Protein AF-A0A915LPD0-F1 (afdb_monomer_lite)

Sequence (413 aa):
MRKHSVSAQLTRTARRFSTVIAPQLTKLEPVPTLQKHQKVTIRIADIQKLNEAIKQYVLHGGRLFDPVEFEIRAEDTDSNGNGRDQILLTAQFYTEEIVLFEGNKRLLSISLSDPVGESDLLNRFKTNGSSFDSNSPVLAKVRHPISGIKMFEVVQSQKRPQRWQITGAMDELNKCEVEAHSNVWRQMLSACGFVFAAEWWSIQNEGLRVAEIFPQKAVCEENSLRLQWSEQASNELRLLALCFGLVQTVREAFPSLLHIMKEARQRKMQIHRPSIVPAHHFGAPCQLCECFVEYTDRDMNIYTQPYNVAINSYEATEDRCLAACQNDQNCKAVVYGYIGGRDVFTCELYSESNVKSPLYTPFTNIYIKKRAECRKSALGYEALDMTDVDERVAARKQRYLRLYTKFNFFGFG

Organism: Meloidogyne javanica (NCBI:txid6303)

Structure (mmCIF, N/CA/C/O backbone):
data_AF-A0A915LPD0-F1
#
_entry.id   AF-A0A915LPD0-F1
#
loop_
_atom_site.group_PDB
_atom_site.id
_atom_site.type_symbol
_atom_site.label_atom_id
_atom_site.label_alt_id
_atom_site.label_comp_id
_atom_site.label_asym_id
_atom_site.label_entity_id
_atom_site.label_seq_id
_atom_site.pdbx_PDB_ins_code
_atom_site.Cartn_x
_atom_site.Cartn_y
_atom_site.Cartn_z
_atom_site.occupancy
_atom_site.B_iso_or_equiv
_atom_site.auth_seq_id
_atom_site.auth_comp_id
_atom_site.auth_asym_id
_atom_site.auth_atom_id
_atom_site.pdbx_PDB_model_num
ATOM 1 N N . MET A 1 1 ? -61.668 10.037 -9.310 1.00 40.28 1 MET A N 1
ATOM 2 C CA . MET A 1 1 ? -60.485 9.224 -8.937 1.00 40.28 1 MET A CA 1
ATOM 3 C C . MET A 1 1 ? -59.251 10.120 -8.872 1.00 40.28 1 MET A C 1
ATOM 5 O O . MET A 1 1 ? -58.886 10.699 -9.888 1.00 40.28 1 MET A O 1
ATOM 9 N N . ARG A 1 2 ? -58.646 10.308 -7.687 1.00 45.75 2 ARG A N 1
ATOM 10 C CA . ARG A 1 2 ? -57.416 11.109 -7.521 1.00 45.75 2 ARG A CA 1
ATOM 11 C C . ARG A 1 2 ? -56.223 10.324 -8.076 1.00 45.75 2 ARG A C 1
ATOM 13 O O . ARG A 1 2 ? -55.902 9.258 -7.563 1.00 45.75 2 ARG A O 1
ATOM 20 N N . LYS A 1 3 ? -55.573 10.856 -9.116 1.00 45.91 3 LYS A N 1
ATOM 21 C CA . LYS A 1 3 ? -54.307 10.335 -9.649 1.00 45.91 3 LYS A CA 1
ATOM 22 C C . LYS A 1 3 ? -53.211 10.581 -8.610 1.00 45.91 3 LYS A C 1
ATOM 24 O O . LYS A 1 3 ? -52.710 11.695 -8.487 1.00 45.91 3 LYS A O 1
ATOM 29 N N . HIS A 1 4 ? -52.876 9.565 -7.819 1.00 50.19 4 HIS A N 1
ATOM 30 C CA . HIS A 1 4 ? -51.680 9.612 -6.986 1.00 50.19 4 HIS A CA 1
ATOM 31 C C . HIS A 1 4 ? -50.459 9.618 -7.907 1.00 50.19 4 HIS A C 1
ATOM 33 O O . HIS A 1 4 ? -50.301 8.732 -8.742 1.00 50.19 4 HIS A O 1
ATOM 39 N N . SER A 1 5 ? -49.628 10.655 -7.792 1.00 56.00 5 SER A N 1
ATOM 40 C CA . SER A 1 5 ? -48.412 10.757 -8.589 1.00 56.00 5 SER A CA 1
ATOM 41 C C . SER A 1 5 ? -47.463 9.611 -8.236 1.00 56.00 5 SER A C 1
ATOM 43 O O . SER A 1 5 ? -46.990 9.513 -7.100 1.00 56.00 5 SER A O 1
ATOM 45 N N . VAL A 1 6 ? -47.159 8.770 -9.223 1.00 54.91 6 VAL A N 1
ATOM 46 C CA . VAL A 1 6 ? -46.178 7.680 -9.131 1.00 54.91 6 VAL A CA 1
ATOM 47 C C . VAL A 1 6 ? -44.807 8.216 -8.691 1.00 54.91 6 VAL A C 1
ATOM 49 O O . VAL A 1 6 ? -44.115 7.565 -7.911 1.00 54.91 6 VAL A O 1
ATOM 52 N N . SER A 1 7 ? -44.452 9.454 -9.066 1.00 51.84 7 SER A N 1
ATOM 53 C CA . SER A 1 7 ? -43.211 10.106 -8.622 1.00 51.84 7 SER A CA 1
ATOM 54 C C . SER A 1 7 ? -43.223 10.458 -7.132 1.00 51.84 7 SER A C 1
ATOM 56 O O . SER A 1 7 ? -42.198 10.342 -6.459 1.00 51.84 7 SER A O 1
ATOM 58 N N . ALA A 1 8 ? -44.381 10.822 -6.577 1.00 52.62 8 ALA A N 1
ATOM 59 C CA . ALA A 1 8 ? -44.518 11.103 -5.151 1.00 52.62 8 ALA A CA 1
ATOM 60 C C . ALA A 1 8 ? -44.451 9.819 -4.315 1.00 52.62 8 ALA A C 1
ATOM 62 O O . ALA A 1 8 ? -43.863 9.832 -3.234 1.00 52.62 8 ALA A O 1
ATOM 63 N N . GLN A 1 9 ? -44.994 8.705 -4.823 1.00 54.41 9 GLN A N 1
ATOM 64 C CA . GLN A 1 9 ? -44.817 7.389 -4.208 1.00 54.41 9 GLN A CA 1
ATOM 65 C C . GLN A 1 9 ? -43.354 6.947 -4.267 1.00 54.41 9 GLN A C 1
ATOM 67 O O . GLN A 1 9 ? -42.795 6.697 -3.208 1.00 54.41 9 GLN A O 1
ATOM 72 N N . LEU A 1 10 ? -42.701 6.975 -5.435 1.00 49.25 10 LEU A N 1
ATOM 73 C CA . LEU A 1 10 ? -41.271 6.658 -5.584 1.00 49.25 10 LEU A CA 1
ATOM 74 C C . LEU A 1 10 ? -40.379 7.496 -4.664 1.00 49.25 10 LEU A C 1
ATOM 76 O O . LEU A 1 10 ? -39.507 6.949 -4.001 1.00 49.25 10 LEU A O 1
ATOM 80 N N . THR A 1 11 ? -40.643 8.797 -4.538 1.00 55.66 11 THR A N 1
ATOM 81 C CA . THR A 1 11 ? -39.887 9.681 -3.635 1.00 55.66 11 THR A CA 1
ATOM 82 C C . THR A 1 11 ? -40.114 9.322 -2.164 1.00 55.66 11 THR A C 1
ATOM 84 O O . THR A 1 11 ? -39.185 9.378 -1.360 1.00 55.66 11 THR A O 1
ATOM 87 N N . ARG A 1 12 ? -41.334 8.921 -1.781 1.00 55.25 12 ARG A N 1
ATOM 88 C CA . ARG A 1 12 ? -41.639 8.467 -0.413 1.00 55.25 12 ARG A CA 1
ATOM 89 C C . ARG A 1 12 ? -40.990 7.123 -0.102 1.00 55.25 12 ARG A C 1
ATOM 91 O O . ARG A 1 12 ? -40.479 6.957 1.002 1.00 55.25 12 ARG A O 1
ATOM 98 N N . THR A 1 13 ? -41.005 6.186 -1.047 1.00 55.19 13 THR A N 1
ATOM 99 C CA . THR A 1 13 ? -40.373 4.872 -0.895 1.00 55.19 13 THR A CA 1
ATOM 100 C C . THR A 1 13 ? -38.857 5.006 -0.878 1.00 55.19 13 THR A C 1
ATOM 102 O O . THR A 1 13 ? -38.230 4.420 -0.009 1.00 55.19 13 THR A O 1
ATOM 105 N N . ALA A 1 14 ? -38.276 5.850 -1.736 1.00 50.28 14 ALA A N 1
ATOM 106 C CA . ALA A 1 14 ? -36.850 6.169 -1.736 1.00 50.28 14 ALA A CA 1
ATOM 107 C C . ALA A 1 14 ? -36.423 6.843 -0.428 1.00 50.28 14 ALA A C 1
ATOM 109 O O . ALA A 1 14 ? -35.458 6.409 0.182 1.00 50.28 14 ALA A O 1
ATOM 110 N N . ARG A 1 15 ? -37.187 7.823 0.079 1.00 54.19 15 ARG A N 1
ATOM 111 C CA . ARG A 1 15 ? -36.922 8.421 1.399 1.00 54.19 15 ARG A CA 1
ATOM 112 C C . ARG A 1 15 ? -37.017 7.393 2.521 1.00 54.19 15 ARG A C 1
ATOM 114 O O . ARG A 1 15 ? -36.133 7.375 3.360 1.00 54.19 15 ARG A O 1
ATOM 121 N N . ARG A 1 16 ? -38.031 6.518 2.523 1.00 50.88 16 ARG A N 1
ATOM 122 C CA . ARG A 1 16 ? -38.157 5.436 3.519 1.00 50.88 16 ARG A CA 1
ATOM 123 C C . ARG A 1 16 ? -37.007 4.431 3.431 1.00 50.88 16 ARG A C 1
ATOM 125 O O . ARG A 1 16 ? -36.482 4.038 4.465 1.00 50.88 16 ARG A O 1
ATOM 132 N N . PHE A 1 17 ? -36.592 4.063 2.221 1.00 52.31 17 PHE A N 1
ATOM 133 C CA . PHE A 1 17 ? -35.436 3.205 1.972 1.00 52.31 17 PHE A CA 1
ATOM 134 C C . PHE A 1 17 ? -34.156 3.879 2.490 1.00 52.31 17 PHE A C 1
ATOM 136 O O . PHE A 1 17 ? -33.441 3.296 3.294 1.00 52.31 17 PHE A O 1
ATOM 143 N N . SER A 1 18 ? -33.918 5.150 2.160 1.00 51.41 18 SER A N 1
ATOM 144 C CA . SER A 1 18 ? -32.780 5.922 2.672 1.00 51.41 18 SER A CA 1
ATOM 145 C C . SER A 1 18 ? -32.805 6.095 4.194 1.00 51.41 18 SER A C 1
ATOM 147 O O . SER A 1 18 ? -31.770 5.955 4.823 1.00 51.41 18 SER A O 1
ATOM 149 N N . THR A 1 19 ? -33.952 6.351 4.828 1.00 51.84 19 THR A N 1
ATOM 150 C CA . THR A 1 19 ? -34.006 6.567 6.286 1.00 51.84 19 THR A CA 1
ATOM 151 C C . THR A 1 19 ? -33.912 5.280 7.103 1.00 51.84 19 THR A C 1
ATOM 153 O O . THR A 1 19 ? -33.467 5.329 8.243 1.00 51.84 19 THR A O 1
ATOM 156 N N . VAL A 1 20 ? -34.354 4.139 6.560 1.00 53.62 20 VAL A N 1
ATOM 157 C CA . VAL A 1 20 ? -34.395 2.859 7.294 1.00 53.62 20 VAL A CA 1
ATOM 158 C C . VAL A 1 20 ? -33.191 1.977 6.966 1.00 53.62 20 VAL A C 1
ATOM 160 O O . VAL A 1 20 ? -32.644 1.336 7.858 1.00 53.62 20 VAL A O 1
ATOM 163 N N . ILE A 1 21 ? -32.761 1.951 5.703 1.00 51.91 21 ILE A N 1
ATOM 164 C CA . ILE A 1 21 ? -31.726 1.029 5.217 1.00 51.91 21 ILE A CA 1
ATOM 165 C C . ILE A 1 21 ? -30.354 1.699 5.169 1.00 51.91 21 ILE A C 1
ATOM 167 O O . ILE A 1 21 ? -29.369 1.036 5.483 1.00 51.91 21 ILE A O 1
ATOM 171 N N . ALA A 1 22 ? -30.251 3.002 4.868 1.00 51.16 22 ALA A N 1
ATOM 172 C CA . ALA A 1 22 ? -28.937 3.654 4.854 1.00 51.16 22 ALA A CA 1
ATOM 173 C C . ALA A 1 22 ? -28.207 3.546 6.208 1.00 51.16 22 ALA A C 1
ATOM 175 O O . ALA A 1 22 ? -27.059 3.129 6.178 1.00 51.16 22 ALA A O 1
ATOM 176 N N . PRO A 1 23 ? -28.839 3.755 7.385 1.00 53.94 23 PRO A N 1
ATOM 177 C CA . PRO A 1 23 ? -28.157 3.588 8.675 1.00 53.94 23 PRO A CA 1
ATOM 178 C C . PRO A 1 23 ? -27.653 2.162 8.952 1.00 53.94 23 PRO A C 1
ATOM 180 O O . PRO A 1 23 ? -26.717 1.987 9.729 1.00 53.94 23 PRO A O 1
ATOM 183 N N . GLN A 1 24 ? -28.287 1.149 8.349 1.00 54.97 24 GLN A N 1
ATOM 184 C CA . GLN A 1 24 ? -27.903 -0.264 8.467 1.00 54.97 24 GLN A CA 1
ATOM 185 C C . GLN A 1 24 ? -26.778 -0.630 7.488 1.00 54.97 24 GLN A C 1
ATOM 187 O O . GLN A 1 24 ? -25.969 -1.496 7.786 1.00 54.97 24 GLN A O 1
ATOM 192 N N . LEU A 1 25 ? -26.692 0.056 6.343 1.00 53.50 25 LEU A N 1
ATOM 193 C CA . LEU A 1 25 ? -25.629 -0.115 5.342 1.00 53.50 25 LEU A CA 1
ATOM 194 C C . LEU A 1 25 ? -24.380 0.738 5.615 1.00 53.50 25 LEU A C 1
ATOM 196 O O . LEU A 1 25 ? -23.394 0.622 4.889 1.00 53.50 25 LEU A O 1
ATOM 200 N N . THR A 1 26 ? -24.428 1.622 6.613 1.00 57.12 26 THR A N 1
ATOM 201 C CA . THR A 1 26 ? -23.344 2.565 6.939 1.00 57.12 26 THR A CA 1
ATOM 202 C C . THR A 1 26 ? -22.630 2.247 8.244 1.00 57.12 26 THR A C 1
ATOM 204 O O . THR A 1 26 ? -21.665 2.927 8.580 1.00 57.12 26 THR A O 1
ATOM 207 N N . LYS A 1 27 ? -23.105 1.251 8.998 1.00 65.25 27 LYS A N 1
ATOM 208 C CA . LYS A 1 27 ? -22.433 0.764 10.202 1.00 65.25 27 LYS A CA 1
ATOM 209 C C . LYS A 1 27 ? -21.608 -0.461 9.854 1.00 65.25 27 LYS A C 1
ATOM 211 O O . LYS A 1 27 ? -22.084 -1.358 9.165 1.00 65.25 27 LYS A O 1
ATOM 216 N N . LEU A 1 28 ? -20.381 -0.498 10.361 1.00 68.56 28 LEU A N 1
ATOM 217 C CA . LEU A 1 28 ? -19.582 -1.712 10.317 1.00 68.56 28 LEU A CA 1
ATOM 218 C C . LEU A 1 28 ? -20.236 -2.763 11.205 1.00 68.56 28 LEU A C 1
ATOM 220 O O . LEU A 1 28 ? -20.582 -2.487 12.358 1.00 68.56 28 LEU A O 1
ATOM 224 N N . GLU A 1 29 ? -20.391 -3.972 10.673 1.00 72.00 29 GLU A N 1
ATOM 225 C CA . GLU A 1 29 ? -20.774 -5.096 11.511 1.00 72.00 29 GLU A CA 1
ATOM 226 C C . GLU A 1 29 ? -19.692 -5.317 12.578 1.00 72.00 29 GLU A C 1
ATOM 228 O O . GLU A 1 29 ? -18.494 -5.241 12.280 1.00 72.00 29 GLU A O 1
ATOM 233 N N . PRO A 1 30 ? -20.083 -5.568 13.838 1.00 74.62 30 PRO A N 1
ATOM 234 C CA . PRO A 1 30 ? -19.117 -5.874 14.875 1.00 74.62 30 PRO A CA 1
ATOM 235 C C . PRO A 1 30 ? -18.369 -7.156 14.503 1.00 74.62 30 PRO A C 1
ATOM 237 O O . PRO A 1 30 ? -18.994 -8.141 14.119 1.00 74.62 30 PRO A O 1
ATOM 240 N N . VAL A 1 31 ? -17.045 -7.146 14.664 1.00 85.19 31 VAL A N 1
ATOM 241 C CA . VAL A 1 31 ? -16.177 -8.320 14.498 1.00 85.19 31 VAL A CA 1
ATOM 242 C C . VAL A 1 31 ? -15.823 -8.822 15.901 1.00 85.19 31 VAL A C 1
ATOM 244 O O . VAL A 1 31 ? -14.895 -8.289 16.518 1.00 85.19 31 VAL A O 1
ATOM 247 N N . PRO A 1 32 ? -16.571 -9.788 16.473 1.00 81.88 32 PRO A N 1
ATOM 248 C CA . PRO A 1 32 ? -16.430 -10.166 17.881 1.00 81.88 32 PRO A CA 1
ATOM 249 C C . PRO A 1 32 ? -15.054 -10.758 18.186 1.00 81.88 32 PRO A C 1
ATOM 251 O O . PRO A 1 32 ? -14.562 -10.660 19.306 1.00 81.88 32 PRO A O 1
ATOM 254 N N . THR A 1 33 ? -14.403 -11.340 17.182 1.00 85.00 33 THR A N 1
ATOM 255 C CA . THR A 1 33 ? -13.053 -11.894 17.289 1.00 85.00 33 THR A CA 1
ATOM 256 C C . THR A 1 33 ? -12.036 -10.823 17.704 1.00 85.00 33 THR A C 1
ATOM 258 O O . THR A 1 33 ? -11.213 -11.077 18.578 1.00 85.00 33 THR A O 1
ATOM 261 N N . LEU A 1 34 ? -12.169 -9.582 17.217 1.00 86.12 34 LEU A N 1
ATOM 262 C CA . LEU A 1 34 ? -11.317 -8.458 17.635 1.00 86.12 34 LEU A CA 1
ATOM 263 C C . LEU A 1 34 ? -11.604 -7.970 19.066 1.00 86.12 34 LEU A C 1
ATOM 265 O O . LEU A 1 34 ? -10.802 -7.230 19.624 1.00 86.12 34 LEU A O 1
ATOM 269 N N . GLN A 1 35 ? -12.730 -8.353 19.681 1.00 85.12 35 GLN A N 1
ATOM 270 C CA . GLN A 1 35 ? -13.004 -8.031 21.090 1.00 85.12 35 GLN A CA 1
ATOM 271 C C . GLN A 1 35 ? -12.224 -8.907 22.058 1.00 85.12 35 GLN A C 1
ATOM 273 O O . GLN A 1 35 ? -11.930 -8.476 23.168 1.00 85.12 35 GLN A O 1
ATOM 278 N N . LY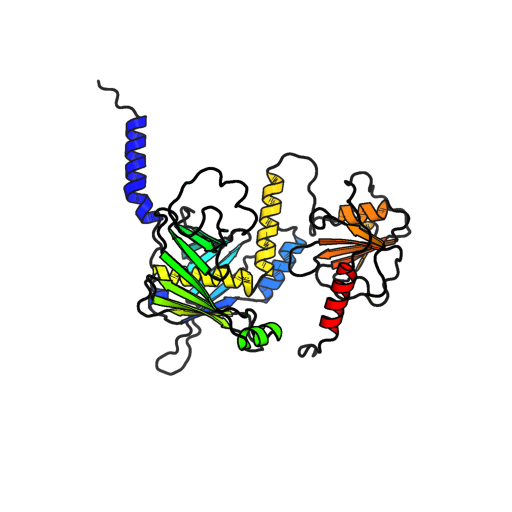S A 1 36 ? -11.950 -10.148 21.651 1.00 86.06 36 LYS A N 1
ATOM 279 C CA . LYS A 1 36 ? -11.304 -11.153 22.496 1.00 86.06 36 LYS A CA 1
ATOM 280 C C . LYS A 1 36 ? -9.797 -10.952 22.586 1.00 86.06 36 LYS A C 1
ATOM 282 O O . LYS A 1 36 ? -9.195 -11.433 23.537 1.00 86.06 36 LYS A O 1
ATOM 287 N N . HIS A 1 37 ? -9.229 -10.246 21.612 1.00 88.19 37 HIS A N 1
ATOM 288 C CA . HIS A 1 37 ? -7.797 -10.046 21.480 1.00 88.19 37 HIS A CA 1
ATOM 289 C C . HIS A 1 37 ? -7.445 -8.572 21.630 1.00 88.19 37 HIS A C 1
ATOM 291 O O . HIS A 1 37 ? -8.075 -7.725 21.000 1.00 88.19 37 HIS A O 1
ATOM 297 N N . GLN A 1 38 ? -6.463 -8.249 22.474 1.00 89.19 38 GLN A N 1
ATOM 298 C CA . GLN A 1 38 ? -6.003 -6.863 22.666 1.00 89.19 38 GLN A CA 1
ATOM 299 C C . GLN A 1 38 ? -4.831 -6.508 21.751 1.00 89.19 38 GLN A C 1
ATOM 301 O O . GLN A 1 38 ? -4.583 -5.327 21.488 1.00 89.19 38 GLN A O 1
ATOM 306 N N . LYS A 1 39 ? -4.107 -7.532 21.291 1.00 92.31 39 LYS A N 1
ATOM 307 C CA . LYS A 1 39 ? -2.931 -7.409 20.438 1.00 92.31 39 LYS A CA 1
ATOM 308 C C . LYS A 1 39 ? -3.071 -8.314 19.229 1.00 92.31 39 LYS A C 1
ATOM 310 O O . LYS A 1 39 ? -3.347 -9.509 19.361 1.00 92.31 39 LYS A O 1
ATOM 315 N N . VAL A 1 40 ? -2.863 -7.735 18.054 1.00 93.31 40 VAL A N 1
ATOM 316 C CA . VAL A 1 40 ? -2.828 -8.477 16.796 1.00 93.31 40 VAL A CA 1
ATOM 317 C C . VAL A 1 40 ? -1.647 -8.042 15.952 1.00 93.31 40 VAL A C 1
ATOM 319 O O . VAL A 1 40 ? -1.212 -6.894 16.021 1.00 93.31 40 VAL A O 1
ATOM 322 N N . THR A 1 41 ? -1.191 -8.935 15.088 1.00 93.50 41 THR A N 1
ATOM 323 C CA . THR A 1 41 ? -0.115 -8.656 14.140 1.00 93.50 41 THR A CA 1
ATOM 324 C C . THR A 1 41 ? -0.605 -8.882 12.721 1.00 93.50 41 THR A C 1
ATOM 326 O O . THR A 1 41 ? -1.201 -9.915 12.423 1.00 93.50 41 THR A O 1
ATOM 329 N N . ILE A 1 42 ? -0.351 -7.912 11.844 1.00 94.62 42 ILE A N 1
ATOM 330 C CA . ILE A 1 42 ? -0.541 -8.026 10.398 1.00 94.62 42 ILE A CA 1
ATOM 331 C C . ILE A 1 42 ? 0.786 -8.469 9.796 1.00 94.62 42 ILE A C 1
ATOM 333 O O . ILE A 1 42 ? 1.792 -7.767 9.933 1.00 94.62 42 ILE A O 1
ATOM 337 N N . ARG A 1 43 ? 0.780 -9.598 9.094 1.00 91.31 43 ARG A N 1
ATOM 338 C CA . ARG A 1 43 ? 1.933 -10.099 8.340 1.00 91.31 43 ARG A CA 1
ATOM 339 C C . ARG A 1 43 ? 1.501 -10.600 6.973 1.00 91.31 43 ARG A C 1
ATOM 341 O O . ARG A 1 43 ? 0.325 -10.885 6.763 1.00 91.31 43 ARG A O 1
ATOM 348 N N . ILE A 1 44 ? 2.437 -10.682 6.040 1.00 90.31 44 ILE A N 1
ATOM 349 C CA . ILE A 1 44 ? 2.158 -11.331 4.762 1.00 90.31 44 ILE A CA 1
ATOM 350 C C . ILE A 1 44 ? 2.032 -12.844 4.979 1.00 90.31 44 ILE A C 1
ATOM 352 O O . ILE A 1 44 ? 2.714 -13.401 5.834 1.00 90.31 44 ILE A O 1
ATOM 356 N N . ALA A 1 45 ? 1.106 -13.491 4.273 1.00 89.69 45 ALA A N 1
ATOM 357 C CA . ALA A 1 45 ? 0.888 -14.930 4.410 1.00 89.69 45 ALA A CA 1
ATOM 358 C C . ALA A 1 45 ? 2.026 -15.732 3.764 1.00 89.69 45 ALA A C 1
ATOM 360 O O . ALA A 1 45 ? 2.462 -16.753 4.290 1.00 89.69 45 ALA A O 1
ATOM 361 N N . ASP A 1 46 ? 2.480 -15.267 2.597 1.00 86.31 46 ASP A N 1
ATOM 362 C CA . ASP A 1 46 ? 3.496 -15.930 1.789 1.00 86.31 46 ASP A CA 1
ATOM 363 C C . ASP A 1 46 ? 4.258 -14.899 0.941 1.00 86.31 46 ASP A C 1
ATOM 365 O O . ASP A 1 46 ? 3.733 -14.327 -0.023 1.00 86.31 46 ASP A O 1
ATOM 369 N N . ILE A 1 47 ? 5.522 -14.663 1.291 1.00 84.44 47 ILE A N 1
ATOM 370 C CA . ILE A 1 47 ? 6.395 -13.740 0.562 1.00 84.44 47 ILE A CA 1
ATOM 371 C C . ILE A 1 47 ? 6.735 -14.229 -0.853 1.00 84.44 47 ILE A C 1
ATOM 373 O O . ILE A 1 47 ? 7.003 -13.416 -1.743 1.00 84.44 47 ILE A O 1
ATOM 377 N N . GLN A 1 48 ? 6.713 -15.541 -1.108 1.00 83.19 48 GLN A N 1
ATOM 378 C CA . GLN A 1 48 ? 6.955 -16.079 -2.446 1.00 83.19 48 GLN A CA 1
ATOM 379 C C . GLN A 1 48 ? 5.801 -15.720 -3.377 1.00 83.19 48 GLN A C 1
ATOM 381 O O . GLN A 1 48 ? 6.052 -15.282 -4.500 1.00 83.19 48 GLN A O 1
ATOM 386 N N . LYS A 1 49 ? 4.557 -15.790 -2.888 1.00 81.62 49 LYS A N 1
ATOM 387 C CA . LYS A 1 49 ? 3.380 -15.329 -3.640 1.00 81.62 49 LYS A CA 1
ATOM 388 C C . LYS A 1 49 ? 3.424 -13.840 -3.951 1.00 81.62 49 LYS A C 1
ATOM 390 O O . LYS A 1 49 ? 3.023 -13.458 -5.042 1.00 81.62 49 LYS A O 1
ATOM 395 N N . LEU A 1 50 ? 3.954 -12.999 -3.060 1.00 82.75 50 LEU A N 1
ATOM 396 C CA . LEU A 1 50 ? 4.183 -11.584 -3.380 1.00 82.75 50 LEU A CA 1
ATOM 397 C C . LEU A 1 50 ? 5.160 -11.420 -4.546 1.00 82.75 50 LEU A C 1
ATOM 399 O O . LEU A 1 50 ? 4.891 -10.670 -5.481 1.00 82.75 50 LEU A O 1
ATOM 403 N N . ASN A 1 51 ? 6.299 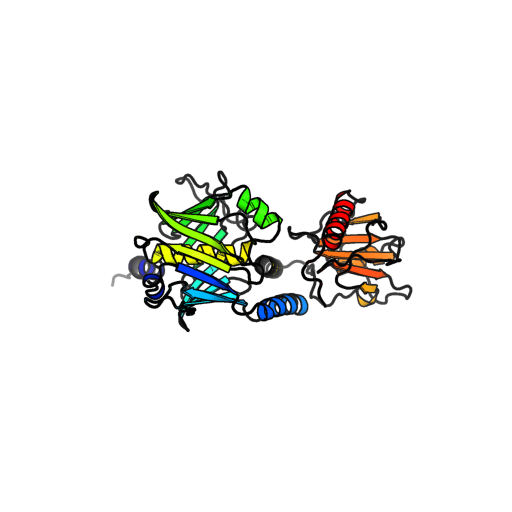-12.110 -4.488 1.00 80.56 51 ASN A N 1
ATOM 404 C CA . ASN A 1 51 ? 7.304 -12.027 -5.544 1.00 80.56 51 ASN A CA 1
ATOM 405 C C . ASN A 1 51 ? 6.757 -12.540 -6.881 1.00 80.56 51 ASN A C 1
ATOM 407 O O . ASN A 1 51 ? 7.033 -11.947 -7.922 1.00 80.56 51 ASN A O 1
ATOM 411 N N . GLU A 1 52 ? 5.961 -13.608 -6.853 1.00 79.38 52 GLU A N 1
ATOM 412 C CA . GLU A 1 52 ? 5.292 -14.141 -8.036 1.00 79.38 52 GLU A CA 1
ATOM 413 C C . GLU A 1 52 ? 4.223 -13.180 -8.565 1.00 79.38 52 GLU A C 1
ATOM 415 O O . GLU A 1 52 ? 4.207 -12.893 -9.756 1.00 79.38 52 GLU A O 1
ATOM 420 N N . ALA A 1 53 ? 3.407 -12.589 -7.692 1.00 72.94 53 ALA A N 1
ATOM 421 C CA . ALA A 1 53 ? 2.420 -11.581 -8.060 1.00 72.94 53 ALA A CA 1
ATOM 422 C C . ALA A 1 53 ? 3.058 -10.369 -8.755 1.00 72.94 53 ALA A C 1
ATOM 424 O O . ALA A 1 53 ? 2.564 -9.907 -9.782 1.00 72.94 53 ALA A O 1
ATOM 425 N N . ILE A 1 54 ? 4.192 -9.885 -8.236 1.00 74.56 54 ILE A N 1
ATOM 426 C CA . ILE A 1 54 ? 4.959 -8.798 -8.857 1.00 74.56 54 ILE A CA 1
ATOM 427 C C . ILE A 1 54 ? 5.466 -9.228 -10.238 1.00 74.56 54 ILE A C 1
ATOM 429 O O . ILE A 1 54 ? 5.275 -8.498 -11.210 1.00 74.56 54 ILE A O 1
ATOM 433 N N . LYS A 1 55 ? 6.071 -10.419 -10.352 1.00 72.06 55 LYS A N 1
ATOM 434 C CA . LYS A 1 55 ? 6.556 -10.947 -11.637 1.00 72.06 55 LYS A CA 1
ATOM 435 C C . LYS A 1 55 ? 5.427 -11.087 -12.652 1.00 72.06 55 LYS A C 1
ATOM 437 O O . LYS A 1 55 ? 5.566 -10.610 -13.770 1.00 72.06 55 LYS A O 1
ATOM 442 N N . GLN A 1 56 ? 4.310 -11.697 -12.273 1.00 68.25 56 GLN A N 1
ATOM 443 C CA . GLN A 1 56 ? 3.155 -11.898 -13.145 1.00 68.25 56 GLN A CA 1
ATOM 444 C C . GLN A 1 56 ? 2.529 -10.579 -13.577 1.00 68.25 56 GLN A C 1
ATOM 446 O O . GLN A 1 56 ? 2.208 -10.413 -14.751 1.00 68.25 56 GLN A O 1
ATOM 451 N N . TYR A 1 57 ? 2.406 -9.614 -12.664 1.00 66.62 57 TYR A N 1
ATOM 452 C CA . TYR A 1 57 ? 1.907 -8.289 -13.005 1.00 66.62 57 TYR A CA 1
ATOM 453 C C . TYR A 1 57 ? 2.789 -7.614 -14.070 1.00 66.62 57 TYR A C 1
ATOM 455 O O . TYR A 1 57 ? 2.260 -7.073 -15.045 1.00 66.62 57 TYR A O 1
ATOM 463 N N . VAL A 1 58 ? 4.117 -7.720 -13.935 1.00 65.50 58 VAL A N 1
ATOM 464 C CA . VAL A 1 58 ? 5.090 -7.220 -14.922 1.00 65.50 58 VAL A CA 1
ATOM 465 C C . VAL A 1 58 ? 4.999 -7.991 -16.248 1.00 65.50 58 VAL A C 1
ATOM 467 O O . VAL A 1 58 ? 4.911 -7.379 -17.311 1.00 65.50 58 VAL A O 1
ATOM 470 N N . LEU A 1 59 ? 4.969 -9.327 -16.205 1.00 60.19 59 LEU A N 1
ATOM 471 C CA . LEU A 1 59 ? 4.977 -10.198 -17.390 1.00 60.19 59 LEU A CA 1
ATOM 472 C C . LEU A 1 59 ? 3.667 -10.153 -18.191 1.00 60.19 59 LEU A C 1
ATOM 474 O O . LEU A 1 59 ? 3.689 -10.272 -19.414 1.00 60.19 59 LEU A O 1
ATOM 478 N N . HIS A 1 60 ? 2.522 -9.979 -17.529 1.00 59.69 60 HIS A N 1
ATOM 479 C CA . HIS A 1 60 ? 1.196 -10.005 -18.157 1.00 59.69 60 HIS A CA 1
ATOM 480 C C . HIS A 1 60 ? 0.606 -8.613 -18.411 1.00 59.69 60 HIS A C 1
ATOM 482 O O . HIS A 1 60 ? -0.605 -8.478 -18.623 1.00 59.69 60 HIS A O 1
ATOM 488 N N . GLY A 1 61 ? 1.432 -7.563 -18.381 1.00 58.28 61 GLY A N 1
ATOM 489 C CA . GLY A 1 61 ? 0.996 -6.205 -18.703 1.00 58.28 61 GLY A CA 1
ATOM 490 C C . GLY A 1 61 ? -0.131 -5.716 -17.787 1.00 58.28 61 GLY A C 1
ATOM 491 O O . GLY A 1 61 ? -1.095 -5.094 -18.245 1.00 58.28 61 GLY A O 1
ATOM 492 N N . GLY A 1 62 ? -0.037 -6.029 -16.497 1.00 59.22 62 GLY A N 1
ATOM 493 C CA . GLY A 1 62 ? -0.896 -5.482 -15.454 1.00 59.22 62 GLY A CA 1
ATOM 494 C C . GLY A 1 62 ? -2.354 -5.950 -15.442 1.00 59.22 62 GLY A C 1
ATOM 495 O O . GLY A 1 62 ? -3.207 -5.246 -14.901 1.00 59.22 62 GLY A O 1
ATOM 496 N N . ARG A 1 63 ? -2.678 -7.102 -16.052 1.00 57.22 63 ARG A N 1
ATOM 497 C CA . ARG A 1 63 ? -4.072 -7.583 -16.130 1.00 57.22 63 ARG A CA 1
ATOM 498 C C . ARG A 1 63 ? -4.462 -8.604 -15.065 1.00 57.22 63 ARG A C 1
ATOM 500 O O . ARG A 1 63 ? -5.599 -8.540 -14.608 1.00 57.22 63 ARG A O 1
ATOM 507 N N . LEU A 1 64 ? -3.573 -9.514 -14.668 1.00 59.69 64 LEU A N 1
ATOM 508 C CA . LEU A 1 64 ? -3.908 -10.644 -13.794 1.00 59.69 64 LEU A CA 1
ATOM 509 C C . LEU A 1 64 ? -2.688 -11.053 -12.953 1.00 59.69 64 LEU A C 1
ATOM 511 O O . LEU A 1 64 ? -1.635 -11.346 -13.510 1.00 59.69 64 LEU A O 1
ATOM 515 N N . PHE A 1 65 ? -2.851 -11.066 -11.632 1.00 72.19 65 PHE A N 1
ATOM 516 C CA . PHE A 1 65 ? -1.995 -11.785 -10.687 1.00 72.19 65 PHE A CA 1
ATOM 517 C C . PHE A 1 65 ? -2.869 -12.301 -9.542 1.00 72.19 65 PHE A C 1
ATOM 519 O O . PHE A 1 65 ? -3.915 -11.710 -9.247 1.00 72.19 65 PHE A O 1
ATOM 526 N N . ASP A 1 66 ? -2.451 -13.396 -8.914 1.00 78.88 66 ASP A N 1
ATOM 527 C CA . ASP A 1 66 ? -3.148 -13.943 -7.751 1.00 78.88 66 ASP A CA 1
ATOM 528 C C . ASP A 1 66 ? -3.079 -12.966 -6.568 1.00 78.88 66 ASP A C 1
ATOM 530 O O . ASP A 1 66 ? -2.007 -12.428 -6.284 1.00 78.88 66 ASP A O 1
ATOM 534 N N . PRO A 1 67 ? -4.192 -12.716 -5.855 1.00 85.75 67 PRO A N 1
ATOM 535 C CA . PRO A 1 67 ? -4.223 -11.707 -4.807 1.00 85.75 67 PRO A CA 1
ATOM 536 C C . PRO A 1 67 ? -3.197 -12.004 -3.713 1.00 85.75 67 PRO A C 1
ATOM 538 O O . PRO A 1 67 ? -3.064 -13.136 -3.243 1.00 85.75 67 PRO A O 1
ATOM 541 N N . VAL A 1 68 ? -2.494 -10.959 -3.276 1.00 90.25 68 VAL A N 1
ATOM 542 C CA . VAL A 1 68 ? -1.521 -11.081 -2.187 1.00 90.25 68 VAL A CA 1
ATOM 543 C C . VAL A 1 68 ? -2.268 -11.118 -0.862 1.00 90.25 68 VAL A C 1
ATOM 545 O O . VAL A 1 68 ? -3.057 -10.224 -0.559 1.00 90.25 68 VAL A O 1
ATOM 548 N N . GLU A 1 69 ? -2.031 -12.162 -0.076 1.00 94.38 69 GLU A N 1
ATOM 549 C CA . GLU A 1 69 ? -2.743 -12.402 1.174 1.00 94.38 69 GLU A CA 1
ATOM 550 C C . GLU A 1 69 ? -1.926 -11.945 2.387 1.00 94.38 69 GLU A C 1
ATOM 552 O O . GLU A 1 69 ? -0.722 -12.186 2.492 1.00 94.38 69 GLU A O 1
ATOM 557 N N . PHE A 1 70 ? -2.611 -11.294 3.319 1.00 95.25 70 PHE A N 1
ATOM 558 C CA . PHE A 1 70 ? -2.118 -10.906 4.629 1.00 95.25 70 PHE A CA 1
ATOM 559 C C . PHE A 1 70 ? -2.908 -11.639 5.706 1.00 95.25 70 PHE A C 1
ATOM 561 O O . PHE A 1 70 ? -4.134 -11.742 5.642 1.00 95.25 70 PHE A O 1
ATOM 568 N N . GLU A 1 71 ? -2.209 -12.089 6.735 1.00 95.12 71 GLU A N 1
ATOM 569 C CA . GLU A 1 71 ? -2.790 -12.725 7.906 1.00 95.12 71 GLU A CA 1
ATOM 570 C C . GLU A 1 71 ? -2.811 -11.735 9.067 1.00 95.12 71 GLU A C 1
ATOM 572 O O . GLU A 1 71 ? -1.813 -11.071 9.361 1.00 95.12 71 GLU A O 1
ATOM 577 N N . ILE A 1 72 ? -3.951 -11.663 9.750 1.00 95.44 72 ILE A N 1
ATOM 578 C CA . ILE A 1 72 ? -4.108 -10.938 11.004 1.00 95.44 72 ILE A CA 1
ATOM 579 C C . ILE A 1 72 ? -4.137 -11.989 12.108 1.00 95.44 72 ILE A C 1
ATOM 581 O O . ILE A 1 72 ? -5.099 -12.752 12.217 1.00 95.44 72 ILE A O 1
ATOM 585 N N . ARG A 1 73 ? -3.079 -12.045 12.913 1.00 92.62 73 ARG A N 1
ATOM 586 C CA . ARG A 1 73 ? -2.879 -13.072 13.943 1.00 92.62 73 ARG A CA 1
ATOM 587 C C . ARG A 1 73 ? -3.022 -12.506 15.342 1.00 92.62 73 ARG A C 1
ATOM 589 O O . ARG A 1 73 ? -2.668 -11.353 15.572 1.00 92.62 73 ARG A O 1
ATOM 596 N N . ALA A 1 74 ? -3.537 -13.314 16.261 1.00 90.81 74 ALA 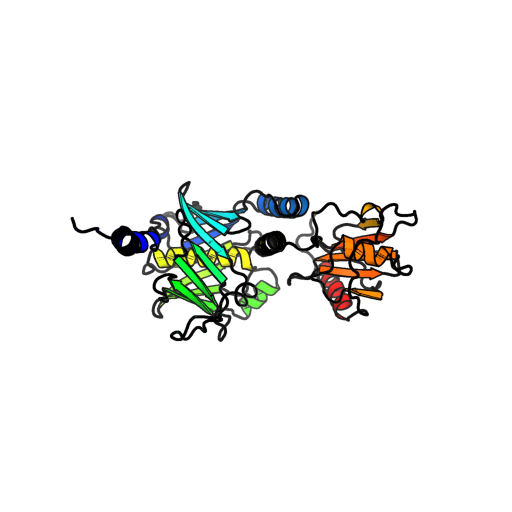A N 1
ATOM 597 C CA . ALA A 1 74 ? -3.515 -12.993 17.680 1.00 90.81 74 ALA A CA 1
ATOM 598 C C . ALA A 1 74 ? -2.073 -13.018 18.193 1.00 9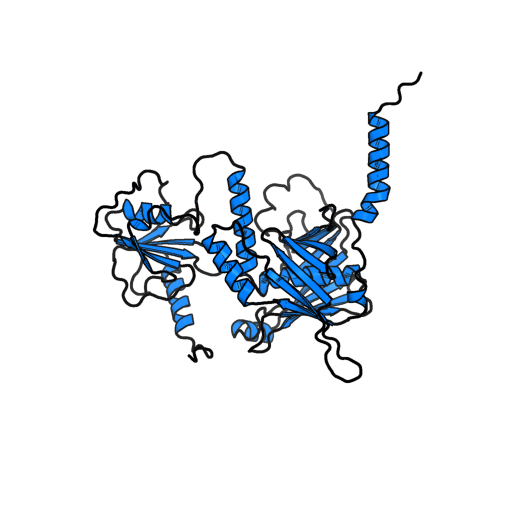0.81 74 ALA A C 1
ATOM 600 O O . ALA A 1 74 ? -1.298 -13.902 17.833 1.00 90.81 74 ALA A O 1
ATOM 601 N N . GLU A 1 75 ? -1.733 -12.072 19.062 1.00 82.38 75 GLU A N 1
ATOM 602 C CA . GLU A 1 75 ? -0.445 -12.061 19.764 1.00 82.38 75 GLU A CA 1
ATOM 603 C C . GLU A 1 75 ? -0.602 -12.354 21.264 1.00 82.38 75 GLU A C 1
ATOM 605 O O . GLU A 1 75 ? 0.332 -12.210 22.053 1.00 82.38 75 GLU A O 1
ATOM 610 N N . ASP A 1 76 ? -1.803 -12.755 21.679 1.00 70.19 76 ASP A N 1
ATOM 611 C CA . ASP A 1 76 ? -2.070 -13.064 23.073 1.00 70.19 76 ASP A CA 1
ATOM 612 C C . ASP A 1 76 ? -1.464 -14.420 23.455 1.00 70.19 76 ASP A C 1
ATOM 614 O O . ASP A 1 76 ? -1.600 -15.442 22.775 1.00 70.19 76 ASP A O 1
ATOM 618 N N . THR A 1 77 ? -0.781 -14.417 24.591 1.00 60.12 77 THR A N 1
ATOM 619 C CA . THR A 1 77 ? -0.286 -15.612 25.265 1.00 60.12 77 THR A CA 1
ATOM 620 C C . THR A 1 77 ? -1.419 -16.269 26.046 1.00 60.12 77 THR A C 1
ATOM 622 O O . THR A 1 77 ? -2.109 -15.589 26.808 1.00 60.12 77 THR A O 1
ATOM 625 N N . ASP A 1 78 ? -1.585 -17.588 25.919 1.00 57.81 78 ASP A N 1
ATOM 626 C CA . ASP A 1 78 ? -2.449 -18.347 26.827 1.00 57.81 78 ASP A CA 1
ATOM 627 C C . ASP A 1 78 ? -1.983 -18.191 28.286 1.00 57.81 78 ASP A C 1
ATOM 629 O O . ASP A 1 78 ? -0.819 -17.891 28.562 1.00 57.81 78 ASP A O 1
ATOM 633 N N . SER A 1 79 ? -2.860 -18.516 29.242 1.00 54.50 79 SER A N 1
ATOM 634 C CA . SER A 1 79 ? -2.562 -18.580 30.685 1.00 54.50 79 SER A CA 1
ATOM 635 C C . SER A 1 79 ? -1.386 -19.501 31.065 1.00 54.50 79 SER A C 1
ATOM 637 O O . SER A 1 79 ? -0.908 -19.438 32.192 1.00 54.50 79 SER A O 1
ATOM 639 N N . ASN A 1 80 ? -0.898 -20.320 30.126 1.00 56.53 80 ASN A N 1
ATOM 640 C CA . ASN A 1 80 ? 0.266 -21.201 30.276 1.00 56.53 80 ASN A CA 1
ATOM 641 C C . ASN A 1 80 ? 1.550 -20.649 29.619 1.00 56.53 80 ASN A C 1
ATOM 643 O O . ASN A 1 80 ? 2.538 -21.370 29.529 1.00 56.53 80 ASN A O 1
ATOM 647 N N . GLY A 1 81 ? 1.552 -19.407 29.121 1.00 52.62 81 GLY A N 1
ATOM 648 C CA . GLY A 1 81 ? 2.730 -18.769 28.516 1.00 52.62 81 GLY A CA 1
ATOM 649 C C . GLY A 1 81 ? 3.062 -19.210 27.084 1.00 52.62 81 GLY A C 1
ATOM 650 O O . GLY A 1 81 ? 4.015 -18.697 26.505 1.00 52.62 81 GLY A O 1
ATOM 651 N N . ASN A 1 82 ? 2.271 -20.104 26.481 1.00 54.22 82 ASN A N 1
ATOM 652 C CA . ASN A 1 82 ? 2.396 -20.450 25.064 1.00 54.22 82 ASN A CA 1
ATOM 653 C C . ASN A 1 82 ? 1.586 -19.459 24.216 1.00 54.22 82 ASN A C 1
ATOM 655 O O . ASN A 1 82 ? 0.380 -19.301 24.414 1.00 54.22 82 ASN A O 1
ATOM 659 N N . GLY A 1 83 ? 2.247 -18.787 23.272 1.00 56.56 83 GLY A N 1
ATOM 660 C CA . GLY A 1 83 ? 1.576 -17.938 22.288 1.00 56.56 83 GLY A CA 1
ATOM 661 C C . GLY A 1 83 ? 0.698 -18.782 21.369 1.00 56.56 83 GLY A C 1
ATOM 662 O O . GLY A 1 83 ? 1.195 -19.704 20.719 1.00 56.56 83 GLY A O 1
ATOM 663 N N . ARG A 1 84 ? -0.604 -18.483 21.300 1.00 58.59 84 ARG A N 1
ATOM 664 C CA . ARG A 1 84 ? -1.448 -19.019 20.228 1.00 58.59 84 ARG A CA 1
ATOM 665 C C . ARG A 1 84 ? -1.232 -18.151 19.001 1.00 58.59 84 ARG A C 1
ATOM 667 O O . ARG A 1 84 ? -1.885 -17.124 18.858 1.00 58.59 84 ARG A O 1
ATOM 674 N N . ASP A 1 85 ? -0.338 -18.575 18.111 1.00 68.94 85 ASP A N 1
ATOM 675 C CA . ASP A 1 85 ? -0.209 -17.980 16.776 1.00 68.94 85 ASP A CA 1
ATOM 676 C C . ASP A 1 85 ? -1.422 -18.389 15.912 1.00 68.94 85 ASP A C 1
ATOM 678 O O . ASP A 1 85 ? -1.343 -19.248 15.031 1.00 68.94 85 ASP A O 1
ATOM 682 N N . GLN A 1 86 ? -2.593 -17.845 16.256 1.00 86.81 86 GLN A N 1
ATOM 683 C CA . GLN A 1 86 ? -3.870 -18.127 15.612 1.00 86.81 86 GLN A CA 1
ATOM 684 C C . GLN A 1 86 ? -4.201 -17.026 14.605 1.00 86.81 86 GLN A C 1
ATOM 686 O O . GLN A 1 86 ? -4.261 -15.847 14.955 1.00 86.81 86 GLN A O 1
ATOM 691 N N . ILE A 1 87 ? -4.500 -17.424 13.366 1.00 91.31 87 ILE A N 1
ATOM 692 C CA . ILE A 1 87 ? -5.057 -16.529 12.348 1.00 91.31 87 ILE A CA 1
ATOM 693 C C . ILE A 1 87 ? -6.495 -16.183 12.744 1.00 91.31 87 ILE A C 1
ATOM 695 O O . ILE A 1 87 ? -7.339 -17.069 12.892 1.00 91.31 87 ILE A O 1
ATOM 699 N N . LEU A 1 88 ? -6.764 -14.893 12.921 1.00 92.88 88 LEU A N 1
ATOM 700 C CA . LEU A 1 88 ? -8.080 -14.362 13.267 1.00 92.88 88 LEU A CA 1
ATOM 701 C C . LEU A 1 88 ? -8.846 -13.927 12.020 1.00 92.88 88 LEU A C 1
ATOM 703 O O . LEU A 1 88 ? -10.021 -14.248 11.870 1.00 92.88 88 LEU A O 1
ATOM 707 N N . LEU A 1 89 ? -8.175 -13.179 11.145 1.00 95.56 89 LEU A N 1
ATOM 708 C CA . LEU A 1 89 ? -8.731 -12.602 9.924 1.00 95.56 89 LEU A CA 1
ATOM 709 C C . LEU A 1 89 ? -7.703 -12.724 8.797 1.00 95.56 89 LEU A C 1
ATOM 711 O O . LEU A 1 89 ? -6.499 -12.824 9.053 1.00 95.56 89 LEU A O 1
ATOM 715 N N . THR A 1 90 ? -8.169 -12.645 7.557 1.00 96.69 90 THR A N 1
ATOM 716 C CA . THR A 1 90 ? -7.301 -12.550 6.378 1.00 96.69 90 THR A CA 1
ATOM 717 C C . THR A 1 90 ? -7.665 -11.323 5.559 1.00 96.69 90 THR A C 1
ATOM 719 O O . THR A 1 90 ? -8.828 -10.924 5.486 1.00 96.69 90 THR A O 1
ATOM 722 N N . ALA A 1 91 ? -6.671 -10.676 4.962 1.00 97.19 91 ALA A N 1
ATOM 723 C CA . ALA A 1 91 ? -6.879 -9.570 4.042 1.00 97.19 91 ALA A CA 1
ATOM 724 C C . ALA A 1 91 ? -6.244 -9.901 2.696 1.00 97.19 91 ALA A C 1
ATOM 726 O O . ALA A 1 91 ? -5.086 -10.292 2.630 1.00 97.19 91 ALA A O 1
ATOM 727 N N . GLN A 1 92 ? -6.997 -9.728 1.620 1.00 94.94 92 GLN A N 1
ATOM 728 C CA . GLN A 1 92 ? -6.535 -10.002 0.267 1.00 94.94 92 GLN A CA 1
ATOM 729 C C . GLN A 1 92 ? -6.378 -8.698 -0.492 1.00 94.94 92 GLN A C 1
ATOM 731 O O . GLN A 1 92 ? -7.294 -7.875 -0.546 1.00 94.94 92 GLN A O 1
ATOM 736 N N . PHE A 1 93 ? -5.209 -8.515 -1.078 1.00 92.62 93 PHE A N 1
ATOM 737 C CA . PHE A 1 93 ? -4.877 -7.365 -1.885 1.00 92.62 93 PHE A CA 1
ATOM 738 C C . PHE A 1 93 ? -5.164 -7.640 -3.357 1.00 92.62 93 PHE A C 1
ATOM 740 O O . PHE A 1 93 ? -4.610 -8.562 -3.957 1.00 92.62 93 PHE A O 1
ATOM 747 N N . TYR A 1 94 ? -5.985 -6.774 -3.935 1.00 87.69 94 TYR A N 1
ATOM 748 C CA . TYR A 1 94 ? -6.253 -6.681 -5.360 1.00 87.69 94 TYR A CA 1
ATOM 749 C C . TYR A 1 94 ? -5.739 -5.335 -5.881 1.00 87.69 94 TYR A C 1
ATOM 751 O O . TYR A 1 94 ? -5.515 -4.396 -5.119 1.00 87.69 94 TYR A O 1
ATOM 759 N N . THR A 1 95 ? -5.622 -5.198 -7.202 1.00 80.88 95 THR A N 1
ATOM 760 C CA . THR A 1 95 ? -5.172 -3.954 -7.859 1.00 80.88 95 THR A CA 1
ATOM 761 C C . THR A 1 95 ? -5.975 -2.711 -7.472 1.00 80.88 95 THR A C 1
ATOM 763 O O . THR A 1 95 ? -5.445 -1.604 -7.500 1.00 80.88 95 THR A O 1
ATOM 766 N N . GLU A 1 96 ? -7.248 -2.867 -7.106 1.00 81.12 96 GLU A N 1
ATOM 767 C CA . GLU A 1 96 ? -8.144 -1.743 -6.807 1.00 81.12 96 GLU A CA 1
ATOM 768 C C . GLU A 1 96 ? -8.462 -1.563 -5.325 1.00 81.12 96 GLU A C 1
ATOM 770 O O . GLU A 1 96 ? -8.756 -0.444 -4.885 1.00 81.12 96 GLU A O 1
ATOM 775 N N . GLU A 1 97 ? -8.430 -2.651 -4.560 1.00 89.69 97 GLU A N 1
ATOM 776 C CA . GLU A 1 97 ? -8.872 -2.671 -3.175 1.00 89.69 97 GLU A CA 1
ATOM 777 C C . GLU A 1 97 ? -8.197 -3.774 -2.359 1.00 89.69 97 GLU A C 1
ATOM 779 O O . GLU A 1 97 ? -7.779 -4.805 -2.876 1.00 89.69 97 GLU A O 1
ATOM 784 N N . ILE A 1 98 ? -8.146 -3.556 -1.050 1.00 94.69 98 ILE A N 1
ATOM 785 C CA . ILE A 1 98 ? -7.846 -4.573 -0.050 1.00 94.69 98 ILE A CA 1
ATOM 786 C C . ILE A 1 98 ? -9.182 -5.053 0.502 1.00 94.69 98 ILE A C 1
ATOM 788 O O . ILE A 1 98 ? -9.997 -4.237 0.932 1.00 94.69 98 ILE A O 1
ATOM 792 N N . VAL A 1 99 ? -9.426 -6.356 0.509 1.00 94.38 99 VAL A N 1
ATOM 793 C CA . VAL A 1 99 ? -10.666 -6.944 1.017 1.00 94.38 99 VAL A CA 1
ATOM 794 C C . VAL A 1 99 ? -10.368 -7.717 2.294 1.00 94.38 99 VAL A C 1
ATOM 796 O O . VAL A 1 99 ? -9.504 -8.586 2.294 1.00 94.38 99 VAL A O 1
ATOM 799 N N . LEU A 1 100 ? -11.074 -7.395 3.378 1.00 95.50 100 LEU A N 1
ATOM 800 C CA . LEU A 1 100 ? -10.909 -8.043 4.681 1.00 95.50 100 LEU A CA 1
ATOM 801 C C . LEU A 1 100 ? -11.958 -9.145 4.868 1.00 95.50 100 LEU A C 1
ATOM 803 O O . LEU A 1 100 ? -13.142 -8.927 4.594 1.00 95.50 100 LEU A O 1
ATOM 807 N N . PHE A 1 101 ? -11.530 -10.290 5.394 1.00 93.62 101 PHE A N 1
ATOM 808 C CA . PHE A 1 101 ? -12.340 -11.485 5.596 1.00 93.62 101 PHE A CA 1
ATOM 809 C C . PHE A 1 101 ? -12.246 -12.031 7.024 1.00 93.62 101 PHE A C 1
ATOM 811 O O . PHE A 1 101 ? -11.197 -11.983 7.666 1.00 93.62 101 PHE A O 1
ATOM 818 N N . GLU A 1 102 ? -13.352 -12.612 7.486 1.00 90.94 102 GLU A N 1
ATOM 819 C CA . GLU A 1 102 ? -13.416 -13.506 8.644 1.00 90.94 102 GLU A CA 1
ATOM 820 C C . GLU A 1 102 ? -13.843 -14.892 8.148 1.00 90.94 102 GLU A C 1
ATOM 822 O O . GLU A 1 102 ? -15.007 -15.117 7.793 1.00 90.94 102 GLU A O 1
ATOM 827 N N . GLY A 1 103 ? -12.882 -15.811 8.027 1.00 88.12 103 GLY A N 1
ATOM 828 C CA . GLY A 1 103 ? -13.084 -17.051 7.277 1.00 88.12 103 GLY A CA 1
ATOM 829 C C . GLY A 1 103 ? -13.488 -16.747 5.830 1.00 88.12 103 GLY A C 1
ATOM 830 O O . GLY A 1 103 ? -12.773 -16.056 5.116 1.00 88.12 103 GLY A O 1
ATOM 831 N N . ASN A 1 104 ? -14.670 -17.205 5.412 1.00 87.31 104 ASN A N 1
ATOM 832 C CA . ASN A 1 104 ? -15.196 -16.953 4.061 1.00 87.31 104 ASN A CA 1
ATOM 833 C C . ASN A 1 104 ? -16.087 -15.699 3.972 1.00 87.31 104 ASN A C 1
ATOM 835 O O . ASN A 1 104 ? -16.595 -15.369 2.898 1.00 87.31 104 ASN A O 1
ATOM 839 N N . LYS A 1 105 ? -16.334 -15.007 5.091 1.00 88.00 105 LYS A N 1
ATOM 840 C CA . LYS A 1 105 ? -17.222 -13.843 5.136 1.00 88.00 105 LYS A CA 1
ATOM 841 C C . LYS A 1 105 ? -16.439 -12.569 4.827 1.00 88.00 105 LYS A C 1
ATOM 843 O O . LYS A 1 105 ? -15.542 -12.199 5.577 1.00 88.00 105 LYS A O 1
ATOM 848 N N . ARG A 1 106 ? -16.827 -11.855 3.765 1.00 90.38 106 ARG A N 1
ATOM 849 C CA . ARG A 1 106 ? -16.298 -10.518 3.446 1.00 90.38 106 ARG A CA 1
ATOM 850 C C . ARG A 1 106 ? -16.803 -9.498 4.471 1.00 90.38 106 ARG A C 1
ATOM 852 O O . ARG A 1 106 ? -18.009 -9.284 4.571 1.00 90.38 106 ARG A O 1
ATOM 859 N N . LEU A 1 107 ? -15.890 -8.856 5.195 1.00 90.00 107 LEU A N 1
ATOM 860 C CA . LEU A 1 107 ? -16.210 -7.867 6.228 1.00 90.00 107 LEU A CA 1
ATOM 861 C C . LEU A 1 107 ? -16.284 -6.442 5.679 1.00 90.00 107 LEU A C 1
ATOM 863 O O . LEU A 1 107 ? -17.209 -5.704 5.999 1.00 90.00 107 LEU A O 1
ATOM 867 N N . LEU A 1 108 ? -15.307 -6.044 4.863 1.00 92.00 108 LEU A N 1
ATOM 868 C CA . LEU A 1 108 ? -15.224 -4.713 4.253 1.00 92.00 108 LEU A CA 1
ATOM 869 C C . LEU A 1 108 ? -14.227 -4.714 3.097 1.00 92.00 108 LEU A C 1
ATOM 871 O O . LEU A 1 108 ? -13.491 -5.685 2.900 1.00 92.00 108 LEU A O 1
ATOM 875 N N . SER A 1 109 ? -14.177 -3.613 2.351 1.00 93.44 109 SER A N 1
ATOM 876 C CA . SER A 1 109 ? -13.030 -3.331 1.491 1.00 93.44 109 SER A CA 1
ATOM 877 C C . SER A 1 109 ? -12.477 -1.926 1.659 1.00 93.44 109 SER A C 1
ATOM 879 O O . SER A 1 109 ? -13.165 -1.004 2.091 1.00 93.44 109 SER A O 1
ATOM 881 N N . ILE A 1 110 ? -11.197 -1.780 1.344 1.00 94.94 110 ILE A N 1
ATOM 882 C CA . ILE A 1 110 ? -10.419 -0.560 1.486 1.00 94.94 110 ILE A CA 1
ATOM 883 C C . ILE A 1 110 ? -9.861 -0.226 0.112 1.00 94.94 110 ILE A C 1
ATOM 885 O O . ILE A 1 110 ? -9.036 -0.961 -0.424 1.00 94.94 110 ILE A O 1
ATOM 889 N N . SER A 1 111 ? -10.270 0.898 -0.459 1.00 91.31 111 SER A N 1
ATOM 890 C CA . SER A 1 111 ? -9.620 1.440 -1.649 1.00 91.31 111 SER A CA 1
ATOM 891 C C . SER A 1 111 ? -8.645 2.529 -1.231 1.00 91.31 111 SER A C 1
ATOM 893 O O . SER A 1 111 ? -9.066 3.543 -0.674 1.00 91.31 111 SER A O 1
ATOM 895 N N . LEU A 1 112 ? -7.362 2.338 -1.514 1.00 88.19 112 LEU A N 1
ATOM 896 C CA . LEU A 1 112 ? -6.333 3.365 -1.331 1.00 88.19 112 LEU A CA 1
ATOM 897 C C . LEU A 1 112 ? -6.599 4.520 -2.307 1.00 88.19 112 LEU A C 1
ATOM 899 O O . LEU A 1 112 ? -6.970 4.256 -3.442 1.00 88.19 112 LEU A O 1
ATOM 903 N N . SER A 1 113 ? -6.447 5.777 -1.913 1.00 78.19 113 SER A N 1
ATOM 904 C CA . SER A 1 113 ? -6.574 6.946 -2.800 1.00 78.19 113 SER A CA 1
ATOM 905 C C . SER A 1 113 ? -5.193 7.554 -3.037 1.00 78.19 113 SER A C 1
ATOM 907 O O . SER A 1 113 ? -4.313 7.467 -2.181 1.00 78.19 113 SER A O 1
ATOM 909 N N . ASP A 1 114 ? -4.987 8.119 -4.227 1.00 61.78 114 ASP A N 1
ATOM 910 C CA . ASP A 1 114 ? -3.733 8.798 -4.548 1.00 61.78 114 ASP A CA 1
ATOM 911 C C . ASP A 1 114 ? -3.802 10.227 -3.989 1.00 61.78 114 ASP A C 1
ATOM 913 O O . ASP A 1 114 ? -4.730 10.955 -4.358 1.00 61.78 114 ASP A O 1
ATOM 917 N N . PRO A 1 115 ? -2.868 10.660 -3.121 1.00 50.31 115 PRO A N 1
ATOM 918 C CA . PRO A 1 115 ? -2.892 12.007 -2.552 1.00 50.31 115 PRO A CA 1
ATOM 919 C C . PRO A 1 115 ? -2.821 13.134 -3.596 1.00 50.31 115 PRO A C 1
ATOM 921 O O . PRO A 1 115 ? -3.109 14.274 -3.251 1.00 50.31 115 PRO A O 1
ATOM 924 N N . VAL A 1 116 ? -2.445 12.834 -4.845 1.00 45.56 116 VAL A N 1
ATOM 925 C CA . VAL A 1 116 ? -2.221 13.832 -5.908 1.00 45.56 116 VAL A CA 1
ATOM 926 C C . VAL A 1 116 ? -3.271 13.762 -7.035 1.00 45.56 116 VAL A C 1
ATOM 928 O O . VAL A 1 116 ? -3.445 14.728 -7.765 1.00 45.56 116 VAL A O 1
ATOM 931 N N . GLY A 1 117 ? -3.996 12.646 -7.194 1.00 41.69 117 GLY A N 1
ATOM 932 C CA . GLY A 1 117 ? -4.744 12.364 -8.434 1.00 41.69 117 GLY A CA 1
ATOM 933 C C . GLY A 1 117 ? -6.258 12.617 -8.418 1.00 41.69 117 GLY A C 1
ATOM 934 O O . GLY A 1 117 ? -6.847 12.832 -9.474 1.00 41.69 117 GLY A O 1
ATOM 935 N N . GLU A 1 118 ? -6.920 12.585 -7.255 1.00 41.28 118 GLU A N 1
ATOM 936 C CA . GLU A 1 118 ? -8.385 12.782 -7.168 1.00 41.28 118 GLU A CA 1
ATOM 937 C C . GLU A 1 118 ? -8.795 14.211 -6.765 1.00 41.28 118 GLU A C 1
ATOM 939 O O . GLU A 1 118 ? -9.954 14.583 -6.959 1.00 41.28 118 GLU A O 1
ATOM 944 N N . SER A 1 119 ? -7.873 15.023 -6.231 1.00 42.97 119 SER A N 1
ATOM 945 C CA . SER A 1 119 ? -8.171 16.377 -5.736 1.00 42.97 119 SER A CA 1
ATOM 946 C C . SER A 1 119 ? -8.495 17.387 -6.842 1.00 42.97 119 SER A C 1
ATOM 948 O O . SER A 1 119 ? -9.222 18.344 -6.584 1.00 42.97 119 SER A O 1
ATOM 950 N N . ASP A 1 120 ? -8.035 17.156 -8.075 1.00 38.28 120 ASP A N 1
ATOM 951 C CA . ASP A 1 120 ? -8.131 18.155 -9.150 1.00 38.28 120 ASP A CA 1
ATOM 952 C C . ASP A 1 120 ? -9.403 18.058 -10.007 1.00 38.28 120 ASP A C 1
ATOM 954 O O . ASP A 1 120 ? -9.738 19.010 -10.712 1.00 38.28 120 ASP A O 1
ATOM 958 N N . LEU A 1 121 ? -10.160 16.953 -9.949 1.00 40.00 121 LEU A N 1
ATOM 959 C CA . LEU A 1 121 ? -11.294 16.738 -10.868 1.00 40.00 121 LEU A CA 1
ATOM 960 C C . LEU A 1 121 ? -12.691 16.827 -10.234 1.00 40.00 121 LEU A C 1
ATOM 962 O O . LEU A 1 121 ? -13.670 16.915 -10.974 1.00 40.00 121 LEU A O 1
ATOM 966 N N . LEU A 1 122 ? -12.823 16.847 -8.901 1.00 42.34 122 LEU A N 1
ATOM 967 C CA . LEU A 1 122 ? -14.141 16.800 -8.235 1.00 42.34 122 LEU A CA 1
ATOM 968 C C . LEU A 1 122 ? -14.429 17.928 -7.228 1.00 42.34 122 LEU A C 1
ATOM 970 O O . LEU A 1 122 ? -15.582 18.096 -6.828 1.00 42.34 122 LEU A O 1
ATOM 974 N N . ASN A 1 123 ? -13.456 18.772 -6.880 1.00 39.84 123 ASN A N 1
ATOM 975 C CA . ASN A 1 123 ? -13.609 19.763 -5.807 1.00 39.84 123 ASN A CA 1
ATOM 976 C C . ASN A 1 123 ? -14.020 21.168 -6.287 1.00 39.84 123 ASN A C 1
ATOM 978 O O . ASN A 1 123 ? -13.379 22.163 -5.957 1.00 39.84 123 ASN A O 1
ATOM 982 N N . ARG A 1 124 ? -15.128 21.286 -7.038 1.00 34.97 124 ARG A N 1
ATOM 983 C CA . ARG A 1 124 ? -15.734 22.606 -7.340 1.00 34.97 124 ARG A CA 1
ATOM 984 C C . ARG A 1 124 ? -16.953 22.986 -6.505 1.00 34.97 124 ARG A C 1
ATOM 986 O O . ARG A 1 124 ? -17.386 24.128 -6.598 1.00 34.97 124 ARG A O 1
ATOM 993 N N . PHE A 1 125 ? -17.489 22.099 -5.667 1.00 36.81 125 PHE A N 1
ATOM 994 C CA . PHE A 1 125 ? -18.663 22.431 -4.856 1.00 36.81 125 PHE A CA 1
ATOM 995 C C . PHE A 1 125 ? -18.681 21.667 -3.532 1.00 36.81 125 PHE A C 1
ATOM 997 O O . PHE A 1 125 ? -19.139 20.530 -3.510 1.00 36.81 125 PHE A O 1
ATOM 1004 N N . LYS A 1 126 ? -18.228 22.295 -2.438 1.00 37.75 126 LYS A N 1
ATOM 1005 C CA . LYS A 1 126 ? -18.705 22.055 -1.058 1.00 37.75 126 LYS A CA 1
ATOM 1006 C C . LYS A 1 126 ? -18.085 23.084 -0.100 1.00 37.75 126 LYS A C 1
ATOM 1008 O O . LYS A 1 126 ? -16.878 23.286 -0.097 1.00 37.75 126 LYS A O 1
ATOM 1013 N N . THR A 1 127 ? -18.928 23.765 0.674 1.00 37.44 127 THR A N 1
ATOM 1014 C CA . THR A 1 127 ? -18.571 24.879 1.568 1.00 37.44 127 THR A CA 1
ATOM 1015 C C . THR A 1 127 ? -18.481 24.460 3.037 1.00 37.44 127 THR A C 1
ATOM 1017 O O . THR A 1 127 ? -19.406 23.839 3.546 1.00 37.44 127 THR A O 1
ATOM 1020 N N . ASN A 1 128 ? -17.397 24.917 3.673 1.00 37.41 128 ASN A N 1
ATOM 1021 C CA . ASN A 1 128 ? -17.154 25.361 5.057 1.00 37.41 128 ASN A CA 1
ATOM 1022 C C . ASN A 1 128 ? -17.740 24.587 6.254 1.00 37.41 128 ASN A C 1
ATOM 1024 O O . ASN A 1 128 ? -18.945 24.606 6.493 1.00 37.41 128 ASN A O 1
ATOM 1028 N N . GLY A 1 129 ? -16.836 24.098 7.121 1.00 34.31 129 GLY A N 1
ATOM 1029 C CA . GLY A 1 129 ? -17.177 23.726 8.500 1.00 34.31 129 GLY A CA 1
ATOM 1030 C C . GLY A 1 129 ? -16.135 22.960 9.330 1.00 34.31 129 GLY A C 1
ATOM 1031 O O . GLY A 1 129 ? -16.368 22.787 10.521 1.00 34.31 129 GLY A O 1
ATOM 1032 N N . SER A 1 130 ? -15.001 22.509 8.777 1.00 40.00 130 SER A N 1
ATOM 1033 C CA . SER A 1 130 ? -14.019 21.704 9.528 1.00 40.00 130 SER A CA 1
ATOM 1034 C C . SER A 1 130 ? -12.599 22.276 9.434 1.00 40.00 130 SER A C 1
ATOM 1036 O O . SER A 1 130 ? -12.233 22.891 8.436 1.00 40.00 130 SER A O 1
ATOM 1038 N N . SER A 1 131 ? -11.786 22.087 10.480 1.00 43.44 131 SER A N 1
ATOM 1039 C CA . SER A 1 131 ? -10.371 22.500 10.524 1.00 43.44 131 SER A CA 1
ATOM 1040 C C . SER A 1 131 ? -9.465 21.697 9.576 1.00 43.44 131 SER A C 1
ATOM 1042 O O . SER A 1 131 ? -8.284 22.030 9.432 1.00 43.44 131 SER A O 1
ATOM 1044 N N . PHE A 1 132 ? -10.023 20.676 8.917 1.00 47.62 132 PHE A N 1
ATOM 1045 C CA . PHE A 1 132 ? -9.478 20.020 7.739 1.00 47.62 132 PHE A CA 1
ATOM 1046 C C . PHE A 1 132 ? -10.099 20.651 6.491 1.00 47.62 132 PHE A C 1
ATOM 1048 O O . PHE A 1 132 ? -11.318 20.658 6.305 1.00 47.62 132 PHE A O 1
ATOM 1055 N N . ASP A 1 133 ? -9.234 21.233 5.666 1.00 50.19 133 ASP A N 1
ATOM 1056 C CA . ASP A 1 133 ? -9.625 21.932 4.450 1.00 50.19 133 ASP A CA 1
ATOM 1057 C C . ASP A 1 133 ? -10.252 20.951 3.452 1.00 50.19 133 ASP A C 1
ATOM 1059 O O . ASP A 1 133 ? -9.819 19.804 3.340 1.00 50.19 133 ASP A O 1
ATOM 1063 N N . SER A 1 134 ? -11.236 21.404 2.678 1.00 51.44 134 SER A N 1
ATOM 1064 C CA . SER A 1 134 ? -11.924 20.592 1.650 1.00 51.44 134 SER A CA 1
ATOM 1065 C C . SER A 1 134 ? -10.991 20.001 0.571 1.00 51.44 134 SER A C 1
ATOM 1067 O O . SER A 1 134 ? -11.388 19.108 -0.175 1.00 51.44 134 SER A O 1
ATOM 1069 N N . ASN A 1 135 ? -9.736 20.457 0.532 1.00 58.53 135 ASN A N 1
ATOM 1070 C CA . ASN A 1 135 ? -8.671 19.998 -0.359 1.00 58.53 135 ASN A CA 1
ATOM 1071 C C . ASN A 1 135 ? -7.696 18.999 0.290 1.00 58.53 135 ASN A C 1
ATOM 1073 O O . ASN A 1 135 ? -6.670 18.665 -0.306 1.00 58.53 135 ASN A O 1
ATOM 1077 N N . SER A 1 136 ? -7.948 18.544 1.519 1.00 65.31 136 SER A N 1
ATOM 1078 C CA . SER A 1 136 ? -7.070 17.582 2.184 1.00 65.31 136 SER A CA 1
ATOM 1079 C C . SER A 1 136 ? -7.003 16.251 1.415 1.00 65.31 136 SER A C 1
ATOM 1081 O O . SER A 1 136 ? -8.049 15.703 1.057 1.00 65.31 136 SER A O 1
ATOM 1083 N N . PRO A 1 137 ? -5.798 15.697 1.175 1.00 78.56 137 PRO A N 1
ATOM 1084 C CA . PRO A 1 137 ? -5.660 14.485 0.382 1.00 78.56 137 PRO A CA 1
ATOM 1085 C C . PRO A 1 137 ? -6.290 13.288 1.099 1.00 78.56 137 PRO A C 1
ATOM 1087 O O . PRO A 1 137 ? -6.002 13.003 2.268 1.00 78.56 137 PRO A O 1
ATOM 1090 N N . VAL A 1 138 ? -7.158 12.578 0.376 1.00 84.81 138 VAL A N 1
ATOM 1091 C CA . VAL A 1 138 ? -7.765 11.331 0.842 1.00 84.81 138 VAL A CA 1
ATOM 1092 C C . VAL A 1 138 ? -6.750 10.216 0.666 1.00 84.81 138 VAL A C 1
ATOM 1094 O O . VAL A 1 138 ? -6.236 9.990 -0.426 1.00 84.81 138 VAL A O 1
ATOM 1097 N N . LEU A 1 139 ? -6.475 9.509 1.751 1.00 88.50 139 LEU A N 1
ATOM 1098 C CA . LEU A 1 139 ? -5.534 8.407 1.778 1.00 88.50 139 LEU A CA 1
ATOM 1099 C C . LEU A 1 139 ? -6.192 7.070 1.435 1.00 88.50 139 LEU A C 1
ATOM 1101 O O . LEU A 1 139 ? -5.615 6.242 0.733 1.00 88.50 139 LEU A O 1
ATOM 1105 N N . ALA A 1 140 ? -7.384 6.827 1.968 1.00 92.06 140 ALA A N 1
ATOM 1106 C CA . ALA A 1 140 ? -8.115 5.588 1.747 1.00 92.06 140 ALA A CA 1
ATOM 1107 C C . ALA A 1 140 ? -9.611 5.788 1.990 1.00 92.06 140 ALA A C 1
ATOM 1109 O O . ALA A 1 140 ? -10.020 6.652 2.764 1.00 92.06 140 ALA A O 1
ATOM 1110 N N . LYS A 1 141 ? -10.427 4.950 1.354 1.00 92.38 141 LYS A N 1
ATOM 1111 C CA . LYS A 1 141 ? -11.880 4.902 1.530 1.00 92.38 141 LYS A CA 1
ATOM 1112 C C . LYS A 1 141 ? -12.266 3.490 1.959 1.00 92.38 141 LYS A C 1
ATOM 1114 O O . LYS A 1 141 ? -11.927 2.528 1.270 1.00 92.38 141 LYS A O 1
ATOM 1119 N N . VAL A 1 142 ? -12.978 3.370 3.074 1.00 91.19 142 VAL A N 1
ATOM 1120 C CA . VAL A 1 142 ? -13.511 2.097 3.580 1.00 91.19 142 VAL A CA 1
ATOM 1121 C C . VAL A 1 142 ? -14.940 1.937 3.074 1.00 91.19 142 VAL A C 1
ATOM 1123 O O . VAL A 1 142 ? -15.763 2.844 3.222 1.00 91.19 142 VAL A O 1
ATOM 1126 N N . ARG A 1 143 ? -15.238 0.794 2.457 1.00 87.94 143 ARG A N 1
ATOM 1127 C CA . ARG A 1 143 ? -16.498 0.502 1.772 1.00 87.94 143 ARG A CA 1
ATOM 1128 C C . ARG A 1 143 ? -17.183 -0.727 2.347 1.00 87.94 143 ARG A C 1
ATOM 1130 O O . ARG A 1 143 ? -16.540 -1.689 2.768 1.00 87.94 143 ARG A O 1
ATOM 1137 N N . HIS A 1 144 ? -18.509 -0.674 2.347 1.00 80.12 144 HIS A N 1
ATOM 1138 C CA . HIS A 1 144 ? -19.358 -1.769 2.779 1.00 80.12 144 HIS A CA 1
ATOM 1139 C C . HIS A 1 144 ? -19.183 -2.974 1.833 1.00 80.12 144 HIS A C 1
ATOM 1141 O O . HIS A 1 144 ? -19.209 -2.793 0.613 1.00 80.12 144 HIS A O 1
ATOM 1147 N N . PRO A 1 145 ? -19.059 -4.208 2.356 1.00 75.00 145 PRO A N 1
ATOM 1148 C CA . PRO A 1 145 ? -18.629 -5.377 1.583 1.00 75.00 145 PRO A CA 1
ATOM 1149 C C . PRO A 1 145 ? -19.582 -5.784 0.451 1.00 75.00 145 PRO A C 1
ATOM 1151 O O . PRO A 1 145 ? -19.127 -6.295 -0.566 1.00 75.00 145 PRO A O 1
ATOM 1154 N N . ILE A 1 146 ? -20.892 -5.571 0.625 1.00 71.75 146 ILE A N 1
ATOM 1155 C CA . ILE A 1 146 ? -21.926 -5.976 -0.349 1.00 71.75 146 ILE A CA 1
ATOM 1156 C C . ILE A 1 146 ? -22.355 -4.800 -1.233 1.00 71.75 146 ILE A C 1
ATOM 1158 O O . ILE A 1 146 ? -22.283 -4.872 -2.453 1.00 71.75 146 ILE A O 1
ATOM 1162 N N . SER A 1 147 ? -22.813 -3.705 -0.623 1.00 69.50 147 SER A N 1
ATOM 1163 C CA . SER A 1 147 ? -23.316 -2.533 -1.349 1.00 69.50 147 SER A CA 1
ATOM 1164 C C . SER A 1 147 ? -22.230 -1.682 -2.019 1.00 69.50 147 SER A C 1
ATOM 1166 O O . SER A 1 147 ? -22.562 -0.847 -2.856 1.00 69.50 147 SER A O 1
ATOM 1168 N N . GLY A 1 148 ? -20.956 -1.823 -1.626 1.00 73.94 148 GLY A N 1
ATOM 1169 C CA . GLY A 1 148 ? -19.858 -0.973 -2.101 1.00 73.94 148 GLY A CA 1
ATOM 1170 C C . GLY A 1 148 ? -19.947 0.488 -1.638 1.00 73.94 148 GLY A C 1
ATOM 1171 O O . GLY A 1 148 ? -19.124 1.313 -2.036 1.00 73.94 148 GLY A O 1
ATOM 1172 N N . ILE A 1 149 ? -20.930 0.823 -0.794 1.00 75.81 149 ILE A N 1
ATOM 1173 C CA . ILE A 1 149 ? -21.143 2.181 -0.290 1.00 75.81 149 ILE A CA 1
ATOM 1174 C C . ILE A 1 149 ? -19.946 2.590 0.568 1.00 75.81 149 ILE A C 1
ATOM 1176 O O . ILE A 1 149 ? -19.495 1.841 1.433 1.00 75.81 149 ILE A O 1
ATOM 1180 N N . LYS A 1 150 ? -19.440 3.802 0.331 1.00 82.38 150 LYS A N 1
ATOM 1181 C CA . LYS A 1 150 ? -18.389 4.421 1.140 1.00 82.38 150 LYS A CA 1
ATOM 1182 C C . LYS A 1 150 ? -18.915 4.676 2.552 1.00 82.38 150 LYS A C 1
ATOM 1184 O O . LYS A 1 150 ? -19.901 5.388 2.709 1.00 82.38 150 LYS A O 1
ATOM 1189 N N . MET A 1 151 ? -18.256 4.103 3.553 1.00 81.19 151 MET A N 1
ATOM 1190 C CA . MET A 1 151 ? -18.614 4.252 4.967 1.00 81.19 151 MET A CA 1
ATOM 1191 C C . MET A 1 151 ? -17.685 5.231 5.679 1.00 81.19 151 MET A C 1
ATOM 1193 O O . MET A 1 151 ? -18.169 6.077 6.423 1.00 81.19 151 MET A O 1
ATOM 1197 N N . PHE A 1 152 ? -16.377 5.158 5.412 1.00 88.38 152 PHE A N 1
ATOM 1198 C CA . PHE A 1 152 ? -15.379 6.027 6.041 1.00 88.38 152 PHE A CA 1
ATOM 1199 C C . PHE A 1 152 ? -14.329 6.505 5.047 1.00 88.38 152 PHE A C 1
ATOM 1201 O O . PHE A 1 152 ? -14.051 5.833 4.047 1.00 88.38 152 PHE A O 1
ATOM 1208 N N . GLU A 1 153 ? -13.711 7.639 5.356 1.00 90.94 153 GLU A N 1
ATOM 1209 C CA . GLU A 1 153 ? -12.559 8.175 4.638 1.00 90.94 153 GLU A CA 1
ATOM 1210 C C . GLU A 1 153 ? -11.422 8.465 5.604 1.00 90.94 153 GLU A C 1
ATOM 1212 O O . GLU A 1 153 ? -11.627 9.021 6.677 1.00 90.94 153 GLU A O 1
ATOM 1217 N N . VAL A 1 154 ? -10.214 8.085 5.203 1.00 92.00 154 VAL A N 1
ATOM 1218 C CA . VAL A 1 154 ? -8.981 8.447 5.893 1.00 92.00 154 VAL A CA 1
ATOM 1219 C C . VAL A 1 154 ? -8.415 9.659 5.176 1.00 92.00 154 VAL A C 1
ATOM 1221 O O . VAL A 1 154 ? -8.040 9.566 4.010 1.00 92.00 154 VAL A O 1
ATOM 1224 N N . VAL A 1 155 ? -8.361 10.793 5.859 1.00 89.69 155 VAL A N 1
ATOM 1225 C CA . VAL A 1 155 ? -7.990 12.088 5.289 1.00 89.69 155 VAL A CA 1
ATOM 1226 C C . VAL A 1 155 ? -6.731 12.593 5.980 1.00 89.69 155 VAL A C 1
ATOM 1228 O O . VAL A 1 155 ? -6.672 12.638 7.206 1.00 89.69 155 VAL A O 1
ATOM 1231 N N . GLN A 1 156 ? -5.708 12.970 5.216 1.00 87.62 156 GLN A N 1
ATOM 1232 C CA . GLN A 1 156 ? -4.470 13.515 5.776 1.00 87.62 156 GLN A CA 1
ATOM 1233 C C . GLN A 1 156 ? -4.576 15.032 5.967 1.00 87.62 156 GLN A C 1
ATOM 1235 O O . GLN A 1 156 ? -5.121 15.757 5.129 1.00 87.62 156 GLN A O 1
ATOM 1240 N N . SER A 1 157 ? -4.039 15.540 7.076 1.00 83.44 157 SER A N 1
ATOM 1241 C CA . SER A 1 157 ? -4.027 16.978 7.340 1.00 83.44 157 SER A CA 1
ATOM 1242 C C . SER A 1 157 ? -2.987 17.668 6.467 1.00 83.44 157 SER A C 1
ATOM 1244 O O . SER A 1 157 ? -1.808 17.322 6.519 1.00 83.44 157 SER A O 1
ATOM 1246 N N . GLN A 1 158 ? -3.387 18.707 5.732 1.00 77.06 158 GLN A N 1
ATOM 1247 C CA . GLN A 1 158 ? -2.430 19.530 4.982 1.00 77.06 158 GLN A CA 1
ATOM 1248 C C . GLN A 1 158 ? -1.482 20.306 5.906 1.00 77.06 158 GLN A C 1
ATOM 1250 O O . GLN A 1 158 ? -0.299 20.450 5.616 1.00 77.06 158 GLN A O 1
ATOM 1255 N N . LYS A 1 159 ? -1.990 20.796 7.046 1.00 77.31 159 LYS A N 1
ATOM 1256 C CA . LYS A 1 159 ? -1.207 21.608 7.996 1.00 77.31 159 LYS A CA 1
ATOM 1257 C C . LYS A 1 159 ? -0.226 20.771 8.814 1.00 77.31 159 LYS A C 1
ATOM 1259 O O . LYS A 1 159 ? 0.793 21.285 9.264 1.00 77.31 159 LYS A O 1
ATOM 1264 N N . ARG A 1 160 ? -0.557 19.501 9.061 1.00 81.81 160 ARG A N 1
ATOM 1265 C CA . ARG A 1 160 ? 0.255 18.563 9.845 1.00 81.81 160 ARG A CA 1
ATOM 1266 C C . ARG A 1 160 ? 0.277 17.209 9.135 1.00 81.81 160 ARG A C 1
ATOM 1268 O O . ARG A 1 160 ? -0.547 16.364 9.465 1.00 81.81 160 ARG A O 1
ATOM 1275 N N . PRO A 1 161 ? 1.215 16.958 8.206 1.00 81.94 161 PRO A N 1
ATOM 1276 C CA . PRO A 1 161 ? 1.230 15.720 7.420 1.00 81.94 161 PRO A CA 1
ATOM 1277 C C . PRO A 1 161 ? 1.371 14.450 8.276 1.00 81.94 161 PRO A C 1
ATOM 1279 O O . PRO A 1 161 ? 1.004 13.371 7.830 1.00 81.94 161 PRO A O 1
ATOM 1282 N N . GLN A 1 162 ? 1.833 14.579 9.521 1.00 87.12 162 GLN A N 1
ATOM 1283 C CA . GLN A 1 162 ? 1.884 13.505 10.518 1.00 87.12 162 GLN A CA 1
ATOM 1284 C C . GLN A 1 162 ? 0.523 13.190 11.164 1.00 87.12 162 GLN A C 1
ATOM 1286 O O . GLN A 1 162 ? 0.462 12.393 12.095 1.00 87.12 162 GLN A O 1
ATOM 1291 N N . ARG A 1 163 ? -0.570 13.832 10.738 1.00 91.56 163 ARG A N 1
ATOM 1292 C CA . ARG A 1 163 ? -1.909 13.614 11.289 1.00 91.56 163 ARG A CA 1
ATOM 1293 C C . ARG A 1 163 ? -2.911 13.235 10.213 1.00 91.56 163 ARG A C 1
ATOM 1295 O O . ARG A 1 163 ? -2.965 13.852 9.148 1.00 91.56 163 ARG A O 1
ATOM 1302 N N . TRP A 1 164 ? -3.762 12.278 10.553 1.00 93.12 164 TRP A N 1
ATOM 1303 C CA . TRP A 1 164 ? -4.904 11.849 9.758 1.00 93.12 164 TRP A CA 1
ATOM 1304 C C . TRP A 1 164 ? -6.176 11.905 10.595 1.00 93.12 164 TRP A C 1
ATOM 1306 O O . TRP A 1 164 ? -6.138 11.772 11.815 1.00 93.12 164 TRP A O 1
ATOM 1316 N N . GLN A 1 165 ? -7.305 12.076 9.927 1.00 92.31 165 GLN A N 1
ATOM 1317 C CA . GLN A 1 165 ? -8.629 11.924 10.512 1.00 92.31 165 GLN A CA 1
ATOM 1318 C C . GLN A 1 165 ? -9.378 10.834 9.767 1.00 92.31 165 GLN A C 1
ATOM 1320 O O . GLN A 1 165 ? -9.275 10.726 8.543 1.00 92.31 165 GLN A O 1
ATOM 1325 N N . ILE A 1 166 ? -10.120 10.025 10.514 1.00 92.25 166 ILE A N 1
ATOM 1326 C CA . ILE A 1 166 ? -11.045 9.054 9.948 1.00 92.25 166 ILE A CA 1
ATOM 1327 C C . ILE A 1 166 ? -12.451 9.606 10.134 1.00 92.25 166 ILE A C 1
ATOM 1329 O O . ILE A 1 166 ? -12.946 9.701 11.257 1.00 92.25 166 ILE A O 1
ATOM 1333 N N . THR A 1 167 ? -13.090 9.984 9.033 1.00 88.25 167 THR A N 1
ATOM 1334 C CA . THR A 1 167 ? -14.423 10.594 9.033 1.00 88.25 167 THR A CA 1
ATOM 1335 C C . THR A 1 167 ? -15.464 9.625 8.492 1.00 88.25 167 THR A C 1
ATOM 1337 O O . THR A 1 167 ? -15.189 8.819 7.600 1.00 88.25 167 THR A O 1
ATOM 1340 N N . GLY A 1 168 ? -16.677 9.684 9.040 1.00 81.44 168 GLY A N 1
ATOM 1341 C CA . GLY A 1 168 ? -17.822 8.976 8.478 1.00 81.44 168 GLY A CA 1
ATOM 1342 C C . GLY A 1 168 ? -18.288 9.647 7.187 1.00 81.44 168 GLY A C 1
ATOM 1343 O O . GLY A 1 168 ? -18.466 10.857 7.119 1.00 81.44 168 GLY A O 1
ATOM 1344 N N . ALA A 1 169 ? -18.504 8.863 6.135 1.00 76.19 169 ALA A N 1
ATOM 1345 C CA . ALA A 1 169 ? -18.833 9.379 4.806 1.00 76.19 169 ALA A CA 1
ATOM 1346 C C . ALA A 1 169 ? -20.251 9.969 4.693 1.00 76.19 169 ALA A C 1
ATOM 1348 O O . ALA A 1 169 ? -20.538 10.680 3.732 1.00 76.19 169 ALA A O 1
ATOM 1349 N N . MET A 1 170 ? -21.144 9.625 5.624 1.00 70.06 170 MET A N 1
ATOM 1350 C CA . MET A 1 170 ? -22.568 9.986 5.575 1.00 70.06 170 MET A CA 1
ATOM 1351 C C . MET A 1 170 ? -22.951 11.053 6.594 1.00 70.06 170 MET A C 1
ATOM 1353 O O . MET A 1 170 ? -23.850 11.845 6.332 1.00 70.06 170 MET A O 1
ATOM 1357 N N . ASP A 1 171 ? -22.297 11.052 7.754 1.00 70.75 171 ASP A N 1
ATOM 1358 C CA . ASP A 1 171 ? -22.505 12.030 8.820 1.00 70.75 171 ASP A CA 1
ATOM 1359 C C . ASP A 1 171 ? -21.425 13.124 8.827 1.00 70.75 171 ASP A C 1
ATOM 1361 O O . ASP A 1 171 ? -21.595 14.125 9.515 1.00 70.75 171 ASP A O 1
ATOM 1365 N N . GLU A 1 172 ? -20.337 12.941 8.064 1.00 74.06 172 GLU A N 1
ATOM 1366 C CA . GLU A 1 172 ? -19.150 13.810 8.033 1.00 74.06 172 GLU A CA 1
ATOM 1367 C C . GLU A 1 172 ? -18.543 14.023 9.439 1.00 74.06 172 GLU A C 1
ATOM 1369 O O . GLU A 1 172 ? -17.761 14.946 9.670 1.00 74.06 172 GLU A O 1
ATOM 1374 N N . LEU A 1 173 ? -18.868 13.136 10.391 1.00 78.62 173 LEU A N 1
ATOM 1375 C CA . LEU A 1 173 ? -18.381 13.207 11.763 1.00 78.62 173 LEU A CA 1
ATOM 1376 C C . LEU A 1 173 ? -17.005 12.558 11.866 1.00 78.62 173 LEU A C 1
ATOM 1378 O O . LEU A 1 173 ? -16.777 11.452 11.365 1.00 78.62 173 LEU A O 1
ATOM 1382 N N . ASN A 1 174 ? -16.103 13.230 12.577 1.00 84.62 174 ASN A N 1
ATOM 1383 C CA . ASN A 1 174 ? -14.813 12.663 12.941 1.00 84.62 174 ASN A CA 1
ATOM 1384 C C . ASN A 1 174 ? -15.020 11.486 13.907 1.00 84.62 174 ASN A C 1
ATOM 1386 O O . ASN A 1 174 ? -15.669 11.642 14.941 1.00 84.62 174 ASN A O 1
ATOM 1390 N N . LYS A 1 175 ? -14.492 10.312 13.555 1.00 89.94 175 LYS A N 1
ATOM 1391 C CA . LYS A 1 175 ? -14.583 9.088 14.365 1.00 89.94 175 LYS A CA 1
ATOM 1392 C C . LYS A 1 175 ? -13.340 8.882 15.212 1.00 89.94 175 LYS A C 1
ATOM 1394 O O . LYS A 1 175 ? -13.446 8.470 16.362 1.00 89.94 175 LYS A O 1
ATOM 1399 N N . CYS A 1 176 ? -12.169 9.151 14.643 1.00 92.81 176 CYS A N 1
ATOM 1400 C CA . CYS A 1 176 ? -10.906 9.129 15.363 1.00 92.81 176 CYS A CA 1
ATOM 1401 C C . CYS A 1 176 ? -9.820 9.901 14.612 1.00 92.81 176 CYS A C 1
ATOM 1403 O O . CYS A 1 176 ? -9.856 10.068 13.391 1.00 92.81 176 CYS A O 1
ATOM 1405 N N . GLU A 1 177 ? -8.821 10.340 15.367 1.00 94.50 177 GLU A N 1
ATOM 1406 C CA . GLU A 1 177 ? -7.613 10.963 14.843 1.00 94.50 177 GLU A CA 1
ATOM 1407 C C . GLU A 1 177 ? -6.453 9.979 14.915 1.00 94.50 177 GLU A C 1
ATOM 1409 O O . GLU A 1 177 ? -6.345 9.187 15.849 1.00 94.50 177 GLU A O 1
ATOM 1414 N N . VAL A 1 178 ? -5.561 10.038 13.936 1.00 95.88 178 VAL A N 1
ATOM 1415 C CA . VAL A 1 178 ? -4.330 9.254 13.918 1.00 95.88 178 VAL A CA 1
ATOM 1416 C C . VAL A 1 178 ? -3.152 10.207 13.871 1.00 95.88 178 VAL A C 1
ATOM 1418 O O . VAL A 1 178 ? -3.130 11.136 13.069 1.00 95.88 178 VAL A O 1
ATOM 1421 N N . GLU A 1 179 ? -2.160 9.967 14.715 1.00 95.38 179 GLU A N 1
ATOM 1422 C CA . GLU A 1 179 ? -0.939 10.762 14.788 1.00 95.38 179 GLU A CA 1
ATOM 1423 C C . GLU A 1 179 ? 0.275 9.850 14.620 1.00 95.38 179 GLU A C 1
ATOM 1425 O O . GLU A 1 179 ? 0.394 8.839 15.316 1.00 95.38 179 GLU A O 1
ATOM 1430 N N . ALA A 1 180 ? 1.147 10.193 13.674 1.00 94.44 180 ALA A N 1
ATOM 1431 C CA . ALA A 1 180 ? 2.448 9.571 13.496 1.00 94.44 180 ALA A CA 1
ATOM 1432 C C . ALA A 1 180 ? 3.442 10.167 14.487 1.00 94.44 180 ALA A C 1
ATOM 1434 O O . ALA A 1 180 ? 3.543 11.381 14.663 1.00 94.44 180 ALA A O 1
ATOM 1435 N N . HIS A 1 181 ? 4.219 9.282 15.084 1.00 93.81 181 HIS A N 1
ATOM 1436 C CA . HIS A 1 181 ? 5.288 9.594 16.009 1.00 93.81 181 HIS A CA 1
ATOM 1437 C C . HIS A 1 181 ? 6.572 8.982 15.477 1.00 93.81 181 HIS A C 1
ATOM 1439 O O . HIS A 1 181 ? 6.571 7.891 14.918 1.00 93.81 181 HIS A O 1
ATOM 1445 N N . SER A 1 182 ? 7.684 9.674 15.676 1.00 91.44 182 SER A N 1
ATOM 1446 C CA . SER A 1 182 ? 9.017 9.180 15.348 1.00 91.44 182 SER A CA 1
ATOM 1447 C C . SER A 1 182 ? 9.995 9.702 16.392 1.00 91.44 182 SER A C 1
ATOM 1449 O O . SER A 1 182 ? 9.791 10.762 16.980 1.00 91.44 182 SER A O 1
ATOM 1451 N N . ASN A 1 183 ? 11.093 8.983 16.606 1.00 90.62 183 ASN A N 1
ATOM 1452 C CA . ASN A 1 183 ? 12.211 9.458 17.413 1.00 90.62 183 ASN A CA 1
ATOM 1453 C C . ASN A 1 183 ? 13.544 9.142 16.723 1.00 90.62 183 ASN A C 1
ATOM 1455 O O . ASN A 1 183 ? 13.588 8.393 15.745 1.00 90.62 183 ASN A O 1
ATOM 1459 N N . VAL A 1 184 ? 14.630 9.728 17.231 1.00 90.88 184 VAL A N 1
ATOM 1460 C CA . VAL A 1 184 ? 15.973 9.605 16.638 1.00 90.88 184 VAL A CA 1
ATOM 1461 C C . VAL A 1 184 ? 16.407 8.140 16.529 1.00 90.88 184 VAL A C 1
ATOM 1463 O O . VAL A 1 184 ? 16.928 7.723 15.498 1.00 90.88 184 VAL A O 1
ATOM 1466 N N . TRP A 1 185 ? 16.121 7.331 17.553 1.00 85.75 185 TRP A N 1
ATOM 1467 C CA . TRP A 1 185 ? 16.446 5.905 17.552 1.00 85.75 185 TRP A CA 1
ATOM 1468 C C . TRP A 1 185 ? 15.705 5.136 16.461 1.00 85.75 185 TRP A C 1
ATOM 1470 O O . TRP A 1 185 ? 16.322 4.366 15.734 1.00 85.75 185 TRP A O 1
ATOM 1480 N N . ARG A 1 186 ? 14.401 5.367 16.286 1.00 84.75 186 ARG A N 1
ATOM 1481 C CA . ARG A 1 186 ? 13.616 4.730 15.222 1.00 84.75 186 ARG A CA 1
ATOM 1482 C C . ARG A 1 186 ? 14.060 5.169 13.829 1.00 84.75 186 ARG A C 1
ATOM 1484 O O . ARG A 1 186 ? 14.113 4.333 12.933 1.00 84.75 186 ARG A O 1
ATOM 1491 N N . GLN A 1 187 ? 14.434 6.436 13.652 1.00 85.94 187 GLN A N 1
ATOM 1492 C CA . GLN A 1 187 ? 15.006 6.923 12.391 1.00 85.94 187 GLN A CA 1
ATOM 1493 C C . GLN A 1 187 ? 16.333 6.233 12.078 1.00 85.94 187 GLN A C 1
ATOM 1495 O O . GLN A 1 187 ? 16.538 5.788 10.952 1.00 85.94 187 GLN A O 1
ATOM 1500 N N . MET A 1 188 ? 17.202 6.082 13.080 1.00 82.25 188 MET A N 1
ATOM 1501 C CA . MET A 1 188 ? 18.463 5.359 12.939 1.00 82.25 188 MET A CA 1
ATOM 1502 C C . MET A 1 188 ? 18.228 3.879 12.607 1.00 82.25 188 MET A C 1
ATOM 1504 O O . MET A 1 188 ? 18.794 3.372 11.642 1.00 82.25 188 MET A O 1
ATOM 1508 N N . LEU A 1 189 ? 17.347 3.197 13.347 1.00 81.12 189 LEU A N 1
ATOM 1509 C CA . LEU A 1 189 ? 16.997 1.795 13.099 1.00 81.12 189 LEU A CA 1
ATOM 1510 C C . LEU A 1 189 ? 16.418 1.592 11.694 1.00 81.12 189 LEU A C 1
ATOM 1512 O O . LEU A 1 189 ? 16.787 0.635 11.015 1.00 81.12 189 LEU A O 1
ATOM 1516 N N . SER A 1 190 ? 15.561 2.506 11.236 1.00 79.75 190 SER A N 1
ATOM 1517 C CA . SER A 1 190 ? 15.006 2.465 9.884 1.00 79.75 190 SER A CA 1
ATOM 1518 C C . SER A 1 190 ? 16.065 2.714 8.808 1.00 79.75 190 SER A C 1
ATOM 1520 O O . SER A 1 190 ? 16.169 1.937 7.860 1.00 79.75 190 SER A O 1
ATOM 1522 N N . ALA A 1 191 ? 16.935 3.712 8.987 1.00 76.44 191 ALA A N 1
ATOM 1523 C CA . ALA A 1 191 ? 18.042 3.991 8.069 1.00 76.44 191 ALA A CA 1
ATOM 1524 C C . ALA A 1 191 ? 19.046 2.825 7.964 1.00 76.44 191 ALA A C 1
ATOM 1526 O O . ALA A 1 191 ? 19.666 2.623 6.917 1.00 76.44 191 ALA A O 1
ATOM 1527 N N . CYS A 1 192 ? 19.188 2.046 9.038 1.00 76.38 192 CYS A N 1
ATOM 1528 C CA . CYS A 1 192 ? 20.004 0.837 9.089 1.00 76.38 192 CYS A CA 1
ATOM 1529 C C . CYS A 1 192 ? 19.263 -0.438 8.633 1.00 76.38 192 CYS A C 1
ATOM 1531 O O . CYS A 1 192 ? 19.878 -1.499 8.593 1.00 76.38 192 CYS A O 1
ATOM 1533 N N . GLY A 1 193 ? 17.974 -0.363 8.274 1.00 71.81 193 GLY A N 1
ATOM 1534 C CA . GLY A 1 193 ? 17.182 -1.499 7.781 1.00 71.81 193 GLY A CA 1
ATOM 1535 C C . GLY A 1 193 ? 16.655 -2.459 8.858 1.00 71.81 193 GLY A C 1
ATOM 1536 O O . GLY A 1 193 ? 16.078 -3.498 8.520 1.00 71.81 193 GLY A O 1
ATOM 1537 N N . PHE A 1 194 ? 16.815 -2.110 10.140 1.00 74.88 194 PHE A N 1
ATOM 1538 C CA . PHE A 1 194 ? 16.305 -2.886 11.276 1.00 74.88 194 PHE A CA 1
ATOM 1539 C C . PHE A 1 194 ? 14.791 -2.772 11.442 1.00 74.88 194 PHE A C 1
ATOM 1541 O O . PHE A 1 194 ? 14.188 -3.662 12.021 1.00 74.88 194 PHE A O 1
ATOM 1548 N N . VAL A 1 195 ? 14.172 -1.704 10.934 1.00 77.38 195 VAL A N 1
ATOM 1549 C CA . VAL A 1 195 ? 12.713 -1.524 10.890 1.00 77.38 195 VAL A CA 1
ATOM 1550 C C . VAL A 1 195 ? 12.349 -0.923 9.533 1.00 77.38 195 VAL A C 1
ATOM 1552 O O . VAL A 1 195 ? 13.074 -0.071 9.028 1.00 77.38 195 VAL A O 1
ATOM 1555 N N . PHE A 1 196 ? 11.244 -1.347 8.918 1.00 82.31 196 PHE A N 1
ATOM 1556 C CA . PHE A 1 196 ? 10.859 -0.837 7.593 1.00 82.31 196 PHE A CA 1
ATOM 1557 C C . PHE A 1 196 ? 10.291 0.592 7.627 1.00 82.31 196 PHE A C 1
ATOM 1559 O O . PHE A 1 196 ? 10.395 1.298 6.633 1.00 82.31 196 PHE A O 1
ATOM 1566 N N . ALA A 1 197 ? 9.767 1.044 8.772 1.00 85.06 197 ALA A N 1
ATOM 1567 C CA . ALA A 1 197 ? 9.293 2.411 8.979 1.00 85.06 197 ALA A CA 1
ATOM 1568 C C . ALA A 1 197 ? 9.830 2.997 10.294 1.00 85.06 197 ALA A C 1
ATOM 1570 O O . ALA A 1 197 ? 9.854 2.330 11.333 1.00 85.06 197 ALA A O 1
ATOM 1571 N N . ALA A 1 198 ? 10.266 4.258 10.253 1.00 86.44 198 ALA A N 1
ATOM 1572 C CA . ALA A 1 198 ? 10.684 4.998 11.446 1.00 86.44 198 ALA A CA 1
ATOM 1573 C C . ALA A 1 198 ? 9.485 5.457 12.294 1.00 86.44 198 ALA A C 1
ATOM 1575 O O . ALA A 1 198 ? 9.608 5.643 13.506 1.00 86.44 198 ALA A O 1
ATOM 1576 N N . GLU A 1 199 ? 8.333 5.642 11.655 1.00 91.94 199 GLU A N 1
ATOM 1577 C CA . GLU A 1 199 ? 7.126 6.124 12.308 1.00 91.94 199 GLU A CA 1
ATOM 1578 C C . GLU A 1 199 ? 6.351 4.983 12.977 1.00 91.94 199 GLU A C 1
ATOM 1580 O O . GLU A 1 199 ? 6.336 3.848 12.504 1.00 91.94 199 GLU A O 1
ATOM 1585 N N . TRP A 1 200 ? 5.692 5.289 14.088 1.00 94.31 200 TRP A N 1
ATOM 1586 C CA . TRP A 1 200 ? 4.615 4.482 14.654 1.00 94.31 200 TRP A CA 1
ATOM 1587 C C . TRP A 1 200 ? 3.387 5.368 14.833 1.00 94.31 200 TRP A C 1
ATOM 1589 O O . TRP A 1 200 ? 3.506 6.587 14.952 1.00 94.31 200 TRP A O 1
ATOM 1599 N N . TRP A 1 201 ? 2.200 4.776 14.862 1.00 96.62 201 TRP A N 1
ATOM 1600 C CA . TRP A 1 201 ? 0.957 5.542 14.822 1.00 96.62 201 TRP A CA 1
ATOM 1601 C C . TRP A 1 201 ? 0.156 5.349 16.099 1.00 96.62 201 TRP A C 1
ATOM 1603 O O . TRP A 1 201 ? -0.003 4.228 16.574 1.00 96.62 201 TRP A O 1
ATOM 1613 N N . SER A 1 202 ? -0.372 6.440 16.647 1.00 96.81 202 SER A N 1
ATOM 1614 C CA . SER A 1 202 ? -1.331 6.411 17.752 1.00 96.81 202 SER A CA 1
ATOM 1615 C C . SER A 1 202 ? -2.701 6.839 17.254 1.00 96.81 202 SER A C 1
ATOM 1617 O O . SER A 1 202 ? -2.809 7.879 16.604 1.00 96.81 202 SER A O 1
ATOM 1619 N N . ILE A 1 203 ? -3.735 6.089 17.611 1.00 96.25 203 ILE A N 1
ATOM 1620 C CA . ILE A 1 203 ? -5.127 6.406 17.306 1.00 96.25 203 ILE A CA 1
ATOM 1621 C C . ILE A 1 203 ? -5.773 6.976 18.560 1.00 96.25 203 ILE A C 1
ATOM 1623 O O . ILE A 1 203 ? -5.685 6.389 19.643 1.00 96.25 203 ILE A O 1
ATOM 1627 N N . GLN A 1 204 ? -6.414 8.126 18.403 1.00 94.56 204 GLN A N 1
ATOM 1628 C CA . GLN A 1 204 ? -7.045 8.892 19.461 1.00 94.56 204 GLN A CA 1
ATOM 1629 C C . GLN A 1 204 ? -8.536 9.056 19.160 1.00 94.56 204 GLN A C 1
ATOM 1631 O O . GLN A 1 204 ? -8.920 9.345 18.028 1.00 94.56 204 GLN A O 1
ATOM 1636 N N . ASN A 1 205 ? -9.379 8.886 20.173 1.00 92.88 205 ASN A N 1
ATOM 1637 C CA . ASN A 1 205 ? -10.791 9.245 20.113 1.00 92.88 205 ASN A CA 1
ATOM 1638 C C . ASN A 1 205 ? -11.113 10.150 21.305 1.00 92.88 205 ASN A C 1
ATOM 1640 O O . ASN A 1 205 ? -10.729 9.829 22.426 1.00 92.88 205 ASN A O 1
ATOM 1644 N N . GLU A 1 206 ? -11.750 11.296 21.054 1.00 87.50 206 GLU A N 1
ATOM 1645 C CA . GLU A 1 206 ? -12.070 12.304 22.081 1.00 87.50 206 GLU A CA 1
ATOM 1646 C C . GLU A 1 206 ? -10.859 12.695 22.963 1.00 87.50 206 GLU A C 1
ATOM 1648 O O . GLU A 1 206 ? -10.977 12.946 24.158 1.00 87.50 206 GLU A O 1
ATOM 1653 N N . GLY A 1 207 ? -9.658 12.730 22.369 1.00 83.06 207 GLY A N 1
ATOM 1654 C CA . GLY A 1 207 ? -8.401 13.059 23.057 1.00 83.06 207 GLY A CA 1
ATOM 1655 C C . GLY A 1 207 ? -7.773 11.912 23.862 1.00 83.06 207 GLY A C 1
ATOM 1656 O O . GLY A 1 207 ? -6.671 12.069 24.385 1.00 83.06 207 GLY A O 1
ATOM 1657 N N . LEU A 1 208 ? -8.421 10.747 23.936 1.00 89.75 208 LEU A N 1
ATOM 1658 C CA . LEU A 1 208 ? -7.889 9.555 24.593 1.00 89.75 208 LEU A CA 1
ATOM 1659 C C . LEU A 1 208 ? -7.233 8.624 23.575 1.00 89.75 208 LEU A C 1
ATOM 1661 O O . LEU A 1 208 ? -7.802 8.327 22.525 1.00 89.75 208 LEU A O 1
ATOM 1665 N N . ARG A 1 209 ? -6.039 8.118 23.896 1.00 93.12 209 ARG A N 1
ATOM 1666 C CA . ARG A 1 209 ? -5.355 7.120 23.066 1.00 93.12 209 ARG A CA 1
ATOM 1667 C C . ARG A 1 209 ? -6.053 5.766 23.205 1.00 93.12 209 ARG A C 1
ATOM 1669 O O . ARG A 1 209 ? -6.080 5.189 24.288 1.00 93.12 209 ARG A O 1
ATOM 1676 N N . VAL A 1 210 ? -6.592 5.262 22.100 1.00 94.81 210 VAL A N 1
ATOM 1677 C CA . VAL A 1 210 ? -7.380 4.019 22.054 1.00 94.81 210 VAL A CA 1
ATOM 1678 C C . VAL A 1 210 ? -6.655 2.875 21.358 1.00 94.81 210 VAL A C 1
ATOM 1680 O O . VAL A 1 210 ? -6.964 1.720 21.634 1.00 94.81 210 VAL A O 1
ATOM 1683 N N . ALA A 1 211 ? -5.693 3.168 20.481 1.00 96.25 211 ALA A N 1
ATOM 1684 C CA . ALA A 1 211 ? -4.855 2.151 19.860 1.00 96.25 211 ALA A CA 1
ATOM 1685 C C . ALA A 1 211 ? -3.484 2.690 19.444 1.00 96.25 211 ALA A C 1
ATOM 1687 O O . ALA A 1 211 ? -3.289 3.896 19.287 1.00 96.25 211 ALA A O 1
ATOM 1688 N N . GLU A 1 212 ? -2.544 1.777 19.246 1.00 96.75 212 GLU A N 1
ATOM 1689 C CA . GLU A 1 212 ? -1.197 2.024 18.756 1.00 96.75 212 GLU A CA 1
ATOM 1690 C C . GLU A 1 212 ? -0.826 0.986 17.697 1.00 96.75 212 GLU A C 1
ATOM 1692 O O . GLU A 1 212 ? -1.217 -0.179 17.782 1.00 96.75 212 GLU A O 1
ATOM 1697 N N . ILE A 1 213 ? -0.074 1.422 16.692 1.00 96.31 213 ILE A N 1
ATOM 1698 C CA . ILE A 1 213 ? 0.383 0.599 15.577 1.00 96.31 213 ILE A CA 1
ATOM 1699 C C . ILE A 1 213 ? 1.889 0.763 15.443 1.00 96.31 213 ILE A C 1
ATOM 1701 O O . ILE A 1 213 ? 2.381 1.873 15.233 1.00 96.31 213 ILE A O 1
ATOM 1705 N N . PHE A 1 214 ? 2.617 -0.345 15.529 1.00 92.88 214 PHE A N 1
ATOM 1706 C CA . PHE A 1 214 ? 4.070 -0.366 15.531 1.00 92.88 214 PHE A CA 1
ATOM 1707 C C . PHE A 1 214 ? 4.616 -1.206 14.377 1.00 92.88 214 PHE A C 1
ATOM 1709 O O . PHE A 1 214 ? 4.264 -2.383 14.269 1.00 92.88 214 PHE A O 1
ATOM 1716 N N . PRO A 1 215 ? 5.540 -0.661 13.566 1.00 90.00 215 PRO A N 1
ATOM 1717 C CA . PRO A 1 215 ? 6.324 -1.480 12.658 1.00 90.00 215 PRO A CA 1
ATOM 1718 C C . PRO A 1 215 ? 7.245 -2.388 13.460 1.00 90.00 215 PRO A C 1
ATOM 1720 O O . PRO A 1 215 ? 7.944 -1.946 14.386 1.00 90.00 215 PRO A O 1
ATOM 1723 N N . GLN A 1 216 ? 7.206 -3.663 13.092 1.00 83.38 216 GLN A N 1
ATOM 1724 C CA . GLN A 1 216 ? 7.992 -4.734 13.666 1.00 83.38 216 GLN A CA 1
ATOM 1725 C C . GLN A 1 216 ? 8.871 -5.366 12.598 1.00 83.38 216 GLN A C 1
ATOM 1727 O O . GLN A 1 216 ? 8.458 -5.577 11.457 1.00 83.38 216 GLN A O 1
ATOM 1732 N N . LYS A 1 217 ? 10.102 -5.668 12.998 1.00 68.62 217 LYS A N 1
ATOM 1733 C CA . LYS A 1 217 ? 10.994 -6.548 12.262 1.00 68.62 217 LYS A CA 1
ATOM 1734 C C . LYS A 1 217 ? 12.018 -7.098 13.244 1.00 68.62 217 LYS A C 1
ATOM 1736 O O . LYS A 1 217 ? 12.678 -6.329 13.939 1.00 68.62 217 LYS A O 1
ATOM 1741 N N . ALA A 1 218 ? 12.151 -8.414 13.302 1.00 52.31 218 ALA A N 1
ATOM 1742 C CA . ALA A 1 218 ? 13.172 -9.069 14.103 1.00 52.31 218 ALA A CA 1
ATOM 1743 C C . ALA A 1 218 ? 14.229 -9.661 13.173 1.00 52.31 218 ALA A C 1
ATOM 1745 O O . ALA A 1 218 ? 14.253 -10.864 13.029 1.00 52.31 218 ALA A O 1
ATOM 1746 N N . VAL A 1 219 ? 15.049 -8.818 12.522 1.00 47.41 219 VAL A N 1
ATOM 1747 C CA . VAL A 1 219 ? 16.316 -9.105 11.783 1.00 47.41 219 VAL A CA 1
ATOM 1748 C C . VAL A 1 219 ? 16.302 -10.210 10.690 1.00 47.41 219 VAL A C 1
ATOM 1750 O O . VAL A 1 219 ? 16.887 -9.996 9.633 1.00 47.41 219 VAL A O 1
ATOM 1753 N N . CYS A 1 220 ? 15.598 -11.322 10.884 1.00 47.59 220 CYS A N 1
ATOM 1754 C CA . CYS A 1 220 ? 15.319 -12.446 9.993 1.00 47.59 220 CYS A CA 1
ATOM 1755 C C . CYS A 1 220 ? 13.810 -12.660 9.731 1.00 47.59 220 CYS A C 1
ATOM 1757 O O . CYS A 1 220 ? 13.454 -13.552 8.968 1.00 47.59 220 CYS A O 1
ATOM 1759 N N . GLU A 1 221 ? 12.926 -11.884 10.365 1.00 62.53 221 GLU A N 1
ATOM 1760 C CA . GLU A 1 221 ? 11.473 -11.974 10.162 1.00 62.53 221 GLU A CA 1
ATOM 1761 C C . GLU A 1 221 ? 10.964 -11.012 9.078 1.00 62.53 221 GLU A C 1
ATOM 1763 O O . GLU A 1 221 ? 11.545 -9.950 8.820 1.00 62.53 221 GLU A O 1
ATOM 1768 N N . GLU A 1 222 ? 9.855 -11.395 8.446 1.00 75.50 222 GLU A N 1
ATOM 1769 C CA . GLU A 1 222 ? 9.154 -10.593 7.444 1.00 75.50 222 GLU A CA 1
ATOM 1770 C C . GLU A 1 222 ? 8.593 -9.294 8.045 1.00 75.50 222 GLU A C 1
ATOM 1772 O O . GLU A 1 222 ? 8.337 -9.186 9.248 1.00 75.50 222 GLU A O 1
ATOM 1777 N N . ASN A 1 223 ? 8.390 -8.280 7.197 1.00 86.50 223 ASN A N 1
ATOM 1778 C CA . ASN A 1 223 ? 7.821 -7.010 7.639 1.00 86.50 223 ASN A CA 1
ATOM 1779 C C . ASN A 1 223 ? 6.408 -7.235 8.198 1.00 86.50 223 ASN A C 1
ATOM 1781 O O . ASN A 1 223 ? 5.530 -7.747 7.500 1.00 86.50 223 ASN A O 1
ATOM 1785 N N . SER A 1 224 ? 6.179 -6.805 9.437 1.00 89.69 224 SER A N 1
ATOM 1786 C CA . SER A 1 224 ? 4.883 -6.936 10.102 1.00 89.69 224 SER A CA 1
ATOM 1787 C C . SER A 1 224 ? 4.501 -5.677 10.881 1.00 89.69 224 SER A C 1
ATOM 1789 O O . SER A 1 224 ? 5.348 -4.878 11.288 1.00 89.69 224 SER A O 1
ATOM 1791 N N . LEU A 1 225 ? 3.200 -5.463 11.072 1.00 92.81 225 LEU A N 1
ATOM 1792 C CA . LEU A 1 225 ? 2.674 -4.391 11.918 1.00 92.81 225 LEU A CA 1
ATOM 1793 C C . LEU A 1 225 ? 1.978 -4.997 13.126 1.00 92.81 225 LEU A C 1
ATOM 1795 O O . LEU A 1 225 ? 1.012 -5.737 12.965 1.00 92.81 225 LEU A O 1
ATOM 1799 N N . ARG A 1 226 ? 2.418 -4.626 14.327 1.00 93.81 226 ARG A N 1
ATOM 1800 C CA . ARG A 1 226 ? 1.709 -4.931 15.572 1.00 93.81 226 ARG A CA 1
ATOM 1801 C C . ARG A 1 226 ? 0.706 -3.832 15.859 1.00 93.81 226 ARG A C 1
ATOM 1803 O O . ARG A 1 226 ? 1.064 -2.657 15.856 1.00 93.81 226 ARG A O 1
ATOM 1810 N N . LEU A 1 227 ? -0.524 -4.217 16.151 1.00 95.50 227 LEU A N 1
ATOM 1811 C CA . LEU A 1 227 ? -1.592 -3.342 16.599 1.00 95.50 227 LEU A CA 1
ATOM 1812 C C . LEU A 1 227 ? -1.956 -3.719 18.029 1.00 95.50 227 LEU A C 1
ATOM 1814 O O . LEU A 1 227 ? -2.170 -4.888 18.340 1.00 95.50 227 LEU A O 1
ATOM 1818 N N . GLN A 1 228 ? -2.055 -2.714 18.887 1.00 95.06 228 GLN A N 1
ATOM 1819 C CA . GLN A 1 228 ? -2.502 -2.867 20.262 1.00 95.06 228 GLN A CA 1
ATOM 1820 C C . GLN A 1 228 ? -3.578 -1.829 20.544 1.00 95.06 228 GLN A C 1
ATOM 1822 O O . GLN A 1 228 ? -3.384 -0.650 20.265 1.00 95.06 228 GLN A O 1
ATOM 1827 N N . TRP A 1 229 ? -4.702 -2.241 21.116 1.00 94.38 229 TRP A N 1
ATOM 1828 C CA . TRP A 1 229 ? -5.776 -1.326 21.505 1.00 94.38 229 TRP A CA 1
ATOM 1829 C C . TRP A 1 229 ? -6.136 -1.456 22.976 1.00 94.38 229 TRP A C 1
ATOM 1831 O O . TRP A 1 229 ? -5.892 -2.478 23.614 1.00 94.38 229 TRP A O 1
ATOM 1841 N N . SER A 1 230 ? -6.723 -0.393 23.519 1.00 92.19 230 SER A N 1
ATOM 1842 C CA . SER A 1 230 ? -7.228 -0.382 24.884 1.00 92.19 230 SER A CA 1
ATOM 1843 C C . SER A 1 230 ? -8.511 -1.209 25.006 1.00 92.19 230 SER A C 1
ATOM 1845 O O . SER A 1 230 ? -9.251 -1.439 24.042 1.00 92.19 230 SER A O 1
ATOM 1847 N N . GLU A 1 231 ? -8.821 -1.632 26.229 1.00 86.88 231 GLU A N 1
ATOM 1848 C CA . GLU A 1 231 ? -10.081 -2.322 26.539 1.00 86.88 231 GLU A CA 1
ATOM 1849 C C . GLU A 1 231 ? -11.309 -1.458 26.234 1.00 86.88 231 GLU A C 1
ATOM 1851 O O . GLU A 1 231 ? -12.354 -1.973 25.839 1.00 86.88 231 GLU A O 1
ATOM 1856 N N . GLN A 1 232 ? -11.147 -0.138 26.344 1.00 86.38 232 GLN A N 1
ATOM 1857 C CA . GLN A 1 232 ? -12.180 0.866 26.096 1.00 86.38 232 GLN A CA 1
ATOM 1858 C C . GLN A 1 232 ? -12.432 1.115 24.601 1.00 86.38 232 GLN A C 1
ATOM 1860 O O . GLN A 1 232 ? -13.411 1.773 24.248 1.00 86.38 232 GLN A O 1
ATOM 1865 N N . ALA A 1 233 ? -11.577 0.606 23.707 1.00 90.44 233 ALA A N 1
ATOM 1866 C CA . ALA A 1 233 ? -11.776 0.752 22.273 1.00 90.44 233 ALA A CA 1
ATOM 1867 C C . ALA A 1 233 ? -13.048 0.011 21.824 1.00 90.44 233 ALA A C 1
ATOM 1869 O O . ALA A 1 233 ? -13.194 -1.197 22.023 1.00 90.44 233 ALA A O 1
ATOM 1870 N N . SER A 1 234 ? -13.971 0.730 21.183 1.00 90.75 234 SER A N 1
ATOM 1871 C CA . SER A 1 234 ? -15.163 0.127 20.582 1.00 90.75 234 SER A CA 1
ATOM 1872 C C . SER A 1 234 ? -14.789 -0.793 19.411 1.00 90.75 234 SER A C 1
ATOM 1874 O O . SER A 1 234 ? -13.708 -0.682 18.831 1.00 90.75 234 SER A O 1
ATOM 1876 N N . ASN A 1 235 ? -15.699 -1.684 19.006 1.00 89.06 235 ASN A N 1
ATOM 1877 C CA . ASN A 1 235 ? -15.472 -2.552 17.840 1.00 89.06 235 ASN A CA 1
ATOM 1878 C C . ASN A 1 235 ? -15.199 -1.766 16.564 1.00 89.06 235 ASN A C 1
ATOM 1880 O O . ASN A 1 235 ? -14.349 -2.164 15.773 1.00 89.06 235 ASN A O 1
ATOM 1884 N N . GLU A 1 236 ? -15.913 -0.655 16.383 1.00 89.31 236 GLU A N 1
ATOM 1885 C CA . GLU A 1 236 ? -15.703 0.239 15.252 1.00 89.31 236 GLU A CA 1
ATOM 1886 C C . GLU A 1 236 ? -14.275 0.795 15.278 1.00 89.31 236 GLU A C 1
ATOM 1888 O O . GLU A 1 236 ? -13.567 0.672 14.285 1.00 89.31 236 GLU A O 1
ATOM 1893 N N . LEU A 1 237 ? -13.795 1.293 16.424 1.00 91.75 237 LEU A N 1
ATOM 1894 C CA . LEU A 1 237 ? -12.433 1.825 16.548 1.00 91.75 237 LEU A CA 1
ATOM 1895 C C . LEU A 1 237 ? -11.356 0.760 16.334 1.00 91.75 237 LEU A C 1
ATOM 1897 O O . LEU A 1 237 ? -10.360 1.041 15.673 1.00 91.75 237 LEU A O 1
ATOM 1901 N N . ARG A 1 238 ? -11.551 -0.463 16.844 1.00 93.38 238 ARG A N 1
ATOM 1902 C CA . ARG A 1 238 ? -10.634 -1.592 16.599 1.00 93.38 238 ARG A CA 1
ATOM 1903 C C . ARG A 1 238 ? -10.548 -1.930 15.113 1.00 93.38 238 ARG A C 1
ATOM 1905 O O . ARG A 1 238 ? -9.459 -2.130 14.583 1.00 93.38 238 ARG A O 1
ATOM 1912 N N . LEU A 1 239 ? -11.689 -1.951 14.427 1.00 92.81 239 LEU A N 1
ATOM 1913 C CA . LEU A 1 239 ? -11.741 -2.244 13.000 1.00 92.81 239 LEU A CA 1
ATOM 1914 C C . LEU A 1 239 ? -11.157 -1.102 12.156 1.00 92.81 239 LEU A C 1
ATOM 1916 O O . LEU A 1 239 ? -10.420 -1.365 11.209 1.00 92.81 239 LEU A O 1
ATOM 1920 N N . LEU A 1 240 ? -11.410 0.159 12.520 1.00 93.56 240 LEU A N 1
ATOM 1921 C CA . LEU A 1 240 ? -10.782 1.323 11.886 1.00 93.56 240 LEU A CA 1
ATOM 1922 C C . LEU A 1 240 ? -9.263 1.344 12.106 1.00 93.56 240 LEU A C 1
ATOM 1924 O O . LEU A 1 240 ? -8.520 1.629 11.166 1.00 93.56 240 LEU A O 1
ATOM 1928 N N . ALA A 1 241 ? -8.795 0.975 13.302 1.00 95.31 241 ALA A N 1
ATOM 1929 C CA . ALA A 1 241 ? -7.376 0.796 13.591 1.00 95.31 241 ALA A CA 1
ATOM 1930 C C . ALA A 1 241 ? -6.751 -0.274 12.695 1.00 95.31 241 ALA A C 1
ATOM 1932 O O . ALA A 1 241 ? -5.701 -0.039 12.097 1.00 95.31 241 ALA A O 1
ATOM 1933 N N . LEU A 1 242 ? -7.433 -1.411 12.534 1.00 96.06 242 LEU A N 1
ATOM 1934 C CA . LEU A 1 242 ? -7.005 -2.475 11.634 1.00 96.06 242 LEU A CA 1
ATOM 1935 C C . LEU A 1 242 ? -6.966 -2.016 10.170 1.00 96.06 242 LEU A C 1
ATOM 1937 O O . LEU A 1 242 ? -6.000 -2.301 9.467 1.00 96.06 242 LEU A O 1
ATOM 1941 N N . CYS A 1 243 ? -7.972 -1.263 9.716 1.00 95.56 243 CYS A N 1
ATOM 1942 C CA . CYS A 1 243 ? -8.009 -0.716 8.358 1.00 95.56 243 CYS A CA 1
ATOM 1943 C C . CYS A 1 243 ? -6.842 0.239 8.106 1.00 95.56 243 CYS A C 1
ATOM 1945 O O . CYS A 1 243 ? -6.182 0.142 7.073 1.00 95.56 243 CYS A O 1
ATOM 1947 N N . PHE A 1 244 ? -6.560 1.137 9.053 1.00 96.06 244 PHE A N 1
ATOM 1948 C CA . PHE A 1 244 ? -5.406 2.024 8.957 1.00 96.06 244 PHE A CA 1
ATOM 1949 C C . PHE A 1 244 ? -4.093 1.229 8.974 1.00 96.06 244 PHE A C 1
ATOM 1951 O O . PHE A 1 244 ? -3.210 1.510 8.170 1.00 96.06 244 PHE A O 1
ATOM 1958 N N . GLY A 1 245 ? -3.988 0.194 9.812 1.00 96.12 245 GLY A N 1
ATOM 1959 C CA . GLY A 1 245 ? -2.860 -0.737 9.818 1.00 96.12 245 GLY A CA 1
ATOM 1960 C C . GLY A 1 245 ? -2.620 -1.369 8.447 1.00 96.12 245 GLY A C 1
ATOM 1961 O O . GLY A 1 245 ? -1.520 -1.254 7.924 1.00 96.12 245 GLY A O 1
ATOM 1962 N N . LEU A 1 246 ? -3.652 -1.937 7.814 1.00 96.44 246 LEU A N 1
ATOM 1963 C CA . LEU A 1 246 ? -3.562 -2.527 6.468 1.00 96.44 246 LEU A CA 1
ATOM 1964 C C . LEU A 1 246 ? -3.149 -1.509 5.397 1.00 96.44 246 LEU A C 1
ATOM 1966 O O . LEU A 1 246 ? -2.347 -1.820 4.515 1.00 96.44 246 LEU A O 1
ATOM 1970 N N . VAL A 1 247 ? -3.661 -0.277 5.485 1.00 94.38 247 VAL A N 1
ATOM 1971 C CA . VAL A 1 247 ? -3.230 0.829 4.616 1.00 94.38 247 VAL A CA 1
ATOM 1972 C C . VAL A 1 247 ? -1.730 1.076 4.776 1.00 94.38 247 VAL A C 1
ATOM 1974 O O . VAL A 1 247 ? -1.023 1.163 3.774 1.00 94.38 247 VAL A O 1
ATOM 1977 N N . GLN A 1 248 ? -1.222 1.141 6.010 1.00 92.44 248 GLN A N 1
ATOM 1978 C CA . GLN A 1 248 ? 0.211 1.326 6.252 1.00 92.44 248 GLN A CA 1
ATOM 1979 C C . GLN A 1 248 ? 1.040 0.090 5.885 1.00 92.44 248 GLN A C 1
ATOM 1981 O O . GLN A 1 248 ? 2.164 0.244 5.420 1.00 92.44 248 GLN A O 1
ATOM 1986 N N . THR A 1 249 ? 0.500 -1.128 5.991 1.00 91.50 249 THR A N 1
ATOM 1987 C CA . THR A 1 249 ? 1.166 -2.346 5.501 1.00 91.50 249 THR A CA 1
ATOM 1988 C C . THR A 1 249 ? 1.493 -2.211 4.015 1.00 91.50 249 THR A C 1
ATOM 1990 O O . THR A 1 249 ? 2.631 -2.419 3.607 1.00 91.50 249 THR A O 1
ATOM 1993 N N . VAL A 1 250 ? 0.527 -1.799 3.193 1.00 89.50 250 VAL A N 1
ATOM 1994 C CA . VAL A 1 250 ? 0.759 -1.628 1.751 1.00 89.50 250 VAL A CA 1
ATOM 1995 C C . VAL A 1 250 ? 1.686 -0.448 1.456 1.00 89.50 250 VAL A C 1
ATOM 1997 O O . VAL A 1 250 ? 2.524 -0.536 0.564 1.00 89.50 250 VAL A O 1
ATOM 2000 N N . ARG A 1 251 ? 1.561 0.662 2.189 1.00 86.06 251 ARG A N 1
ATOM 2001 C CA . ARG A 1 251 ? 2.348 1.874 1.912 1.00 86.06 251 ARG A CA 1
ATOM 2002 C C . ARG A 1 251 ? 3.797 1.782 2.370 1.00 86.06 251 ARG A C 1
ATOM 2004 O O . ARG A 1 251 ? 4.682 2.204 1.635 1.00 86.06 251 ARG A O 1
ATOM 2011 N N . GLU A 1 252 ? 4.016 1.243 3.561 1.00 85.88 252 GLU A N 1
ATOM 2012 C CA . GLU A 1 252 ? 5.307 1.290 4.246 1.00 85.88 252 GLU A CA 1
ATOM 2013 C C . GLU A 1 252 ? 6.010 -0.072 4.240 1.00 85.88 252 GLU A C 1
ATOM 2015 O O . GLU A 1 252 ? 7.214 -0.144 4.005 1.00 85.88 252 GLU A O 1
ATOM 2020 N N . ALA A 1 253 ? 5.282 -1.172 4.473 1.00 85.06 253 ALA A N 1
ATOM 2021 C CA . ALA A 1 253 ? 5.893 -2.504 4.538 1.00 85.06 253 ALA A CA 1
ATOM 2022 C C . ALA A 1 253 ? 6.109 -3.132 3.150 1.00 85.06 253 ALA A C 1
ATOM 2024 O O . ALA A 1 253 ? 7.121 -3.808 2.948 1.00 85.06 253 ALA A O 1
ATOM 2025 N N . PHE A 1 254 ? 5.188 -2.902 2.205 1.00 85.12 254 PHE A N 1
ATOM 2026 C CA . PHE A 1 254 ? 5.199 -3.505 0.864 1.00 85.12 254 PHE A CA 1
ATOM 2027 C C . PHE A 1 254 ? 4.880 -2.490 -0.256 1.00 85.12 254 PHE A C 1
ATOM 2029 O O . PHE A 1 254 ? 3.918 -2.676 -1.005 1.00 85.12 254 PHE A O 1
ATOM 2036 N N . PRO A 1 255 ? 5.695 -1.430 -0.430 1.00 82.44 255 PRO A N 1
ATOM 2037 C CA . PRO A 1 255 ? 5.413 -0.333 -1.366 1.00 82.44 255 PRO A CA 1
ATOM 2038 C C . PRO A 1 255 ? 5.305 -0.756 -2.843 1.00 82.44 255 PRO A C 1
ATOM 2040 O O . PRO A 1 255 ? 4.690 -0.047 -3.639 1.00 82.44 255 PRO A O 1
ATOM 2043 N N . SER A 1 256 ? 5.847 -1.917 -3.225 1.00 79.56 256 SER A N 1
ATOM 2044 C CA . SER A 1 256 ? 5.663 -2.497 -4.565 1.00 79.56 256 SER A CA 1
ATOM 2045 C C . SER A 1 256 ? 4.190 -2.752 -4.896 1.00 79.56 256 SER A C 1
ATOM 2047 O O . SER A 1 256 ? 3.772 -2.560 -6.036 1.00 79.56 256 SER A O 1
ATOM 2049 N N . LEU A 1 257 ? 3.375 -3.115 -3.903 1.00 82.62 257 LEU A N 1
ATOM 2050 C CA . LEU A 1 257 ? 1.935 -3.286 -4.075 1.00 82.62 257 LEU A CA 1
ATOM 2051 C C . LEU A 1 257 ? 1.247 -1.952 -4.368 1.00 82.62 257 LEU A C 1
ATOM 2053 O O . LEU A 1 257 ? 0.408 -1.872 -5.261 1.00 82.62 257 LEU A O 1
ATOM 2057 N N . LEU A 1 258 ? 1.641 -0.878 -3.679 1.00 80.31 258 LEU A N 1
ATOM 2058 C CA . LEU A 1 258 ? 1.111 0.458 -3.953 1.00 80.31 258 LEU A CA 1
ATOM 2059 C C . LEU A 1 258 ? 1.406 0.900 -5.396 1.00 80.31 258 LEU A C 1
ATOM 2061 O O . LEU A 1 258 ? 0.535 1.477 -6.048 1.00 80.31 258 LEU A O 1
ATOM 2065 N N . HIS A 1 259 ? 2.607 0.600 -5.900 1.00 73.81 259 HIS A N 1
ATOM 2066 C CA . HIS A 1 259 ? 2.987 0.869 -7.290 1.00 73.81 259 HIS A CA 1
ATOM 2067 C C . HIS A 1 259 ? 2.069 0.136 -8.280 1.00 73.81 259 HIS A C 1
ATOM 2069 O O . HIS A 1 259 ? 1.505 0.758 -9.179 1.00 73.81 259 HIS A O 1
ATOM 2075 N N . ILE A 1 260 ? 1.846 -1.165 -8.062 1.00 77.06 260 ILE A N 1
ATOM 2076 C CA . ILE A 1 260 ? 0.931 -1.988 -8.867 1.00 77.06 260 ILE A CA 1
ATOM 2077 C C . ILE A 1 260 ? -0.468 -1.351 -8.953 1.00 77.06 260 ILE A C 1
ATOM 2079 O O . ILE A 1 260 ? -1.040 -1.263 -10.040 1.00 77.06 260 ILE A O 1
ATOM 2083 N N . MET A 1 261 ? -1.018 -0.851 -7.839 1.00 77.69 261 MET A N 1
ATOM 2084 C CA . MET A 1 261 ? -2.340 -0.200 -7.862 1.00 77.69 261 MET A CA 1
ATOM 2085 C C . MET A 1 261 ? -2.360 1.078 -8.694 1.00 77.69 261 MET A C 1
ATOM 2087 O O . MET A 1 261 ? -3.304 1.316 -9.451 1.00 77.69 261 MET A O 1
ATOM 2091 N N . LYS A 1 262 ? -1.350 1.937 -8.518 1.00 75.19 262 LYS A N 1
ATOM 2092 C CA . LYS A 1 262 ? -1.263 3.220 -9.225 1.00 75.19 262 LYS A CA 1
ATOM 2093 C C . LYS A 1 262 ? -1.234 2.999 -10.729 1.00 75.19 262 LYS A C 1
ATOM 2095 O O . LYS A 1 262 ? -2.003 3.618 -11.465 1.00 75.19 262 LYS A O 1
ATOM 2100 N N . GLU A 1 263 ? -0.403 2.068 -11.170 1.00 72.06 263 GLU A N 1
ATOM 2101 C CA . GLU A 1 263 ? -0.258 1.753 -12.581 1.00 72.06 263 GLU A CA 1
ATOM 2102 C C . GLU A 1 263 ? -1.542 1.144 -13.171 1.00 72.06 263 GLU A C 1
ATOM 2104 O O . GLU A 1 263 ? -1.997 1.566 -14.239 1.00 72.06 263 GLU A O 1
ATOM 2109 N N . ALA A 1 264 ? -2.194 0.219 -12.457 1.00 73.06 264 ALA A N 1
ATOM 2110 C CA . ALA A 1 264 ? -3.464 -0.363 -12.892 1.00 73.06 264 ALA A CA 1
ATOM 2111 C C . ALA A 1 264 ? -4.552 0.710 -13.111 1.00 73.06 264 ALA A C 1
ATOM 2113 O O . ALA A 1 264 ? -5.306 0.661 -14.091 1.00 73.06 264 ALA A O 1
ATOM 2114 N N . ARG A 1 265 ? -4.605 1.727 -12.242 1.00 71.00 265 ARG A N 1
ATOM 2115 C CA . ARG A 1 265 ? -5.549 2.850 -12.361 1.00 71.00 265 ARG A CA 1
ATOM 2116 C C . ARG A 1 265 ? -5.239 3.777 -13.521 1.00 71.00 265 ARG A C 1
ATOM 2118 O O . ARG A 1 265 ? -6.159 4.150 -14.250 1.00 71.00 265 ARG A O 1
ATOM 2125 N N . GLN A 1 266 ? -3.970 4.123 -13.722 1.00 67.12 266 GLN A N 1
ATOM 2126 C CA . GLN A 1 266 ? -3.550 4.943 -14.860 1.00 67.12 266 GLN A CA 1
ATOM 2127 C C . GLN A 1 266 ? -3.938 4.275 -16.186 1.00 67.12 266 GLN A C 1
ATOM 2129 O O . GLN A 1 266 ? -4.552 4.915 -17.043 1.00 67.12 266 GLN A O 1
ATOM 2134 N N . ARG A 1 267 ? -3.709 2.960 -16.314 1.00 64.88 267 ARG A N 1
ATOM 2135 C CA . ARG A 1 267 ? -4.125 2.174 -17.488 1.00 64.88 267 ARG A CA 1
ATOM 2136 C C . ARG A 1 267 ? -5.648 2.223 -17.703 1.00 64.88 267 ARG A C 1
ATOM 2138 O O . ARG A 1 267 ? -6.103 2.395 -18.832 1.00 64.88 267 ARG A O 1
ATOM 2145 N N . LYS A 1 268 ? -6.462 2.140 -16.642 1.00 65.00 268 LYS A N 1
ATOM 2146 C CA . LYS A 1 268 ? -7.933 2.275 -16.747 1.00 65.00 268 LYS A CA 1
ATOM 2147 C C . LYS A 1 268 ? -8.392 3.659 -17.212 1.00 65.00 268 LYS A C 1
ATOM 2149 O O . LYS A 1 268 ? -9.343 3.743 -17.992 1.00 65.00 268 LYS A O 1
ATOM 2154 N N . MET A 1 269 ? -7.736 4.728 -16.757 1.00 56.00 269 MET A N 1
ATOM 2155 C CA . MET A 1 269 ? -8.058 6.100 -17.171 1.00 56.00 269 MET A CA 1
ATOM 2156 C C . MET A 1 269 ? -7.723 6.349 -18.648 1.00 56.00 269 MET A C 1
ATOM 2158 O O . MET A 1 269 ? -8.484 7.026 -19.338 1.00 56.00 269 MET A O 1
ATOM 2162 N N . GLN A 1 270 ? -6.644 5.749 -19.156 1.00 49.34 270 GLN A N 1
ATOM 2163 C CA . GLN A 1 270 ? -6.266 5.829 -20.572 1.00 49.34 270 GLN A CA 1
ATOM 2164 C C . GLN A 1 270 ? -7.272 5.125 -21.502 1.00 49.34 270 GLN A C 1
ATOM 2166 O O . GLN A 1 270 ? -7.507 5.596 -22.608 1.00 49.34 270 GLN A O 1
ATOM 2171 N N . ILE A 1 271 ? -7.945 4.059 -21.045 1.00 50.06 271 ILE A N 1
ATOM 2172 C CA . ILE A 1 271 ? -8.968 3.340 -21.834 1.00 50.06 271 ILE A CA 1
ATOM 2173 C C . ILE A 1 271 ? -10.242 4.187 -22.067 1.00 50.06 271 ILE A C 1
ATOM 2175 O O . ILE A 1 271 ? -10.947 3.969 -23.049 1.00 50.06 271 ILE A O 1
ATOM 2179 N N . HIS A 1 272 ? -10.543 5.169 -21.206 1.00 42.91 272 HIS A N 1
ATOM 2180 C CA . HIS A 1 272 ? -11.767 5.988 -21.292 1.00 42.91 272 HIS A CA 1
ATOM 2181 C C . HIS A 1 272 ? -11.601 7.334 -22.030 1.00 42.91 272 HIS A C 1
ATOM 2183 O O . HIS A 1 272 ? -12.568 8.090 -22.133 1.00 42.91 272 HIS A O 1
ATOM 2189 N N . ARG A 1 273 ? -10.421 7.643 -22.588 1.00 31.81 273 ARG A N 1
ATOM 2190 C CA . ARG A 1 273 ? -10.238 8.753 -23.543 1.00 31.81 273 ARG A CA 1
ATOM 2191 C C . ARG A 1 273 ? -10.115 8.184 -24.963 1.00 31.81 273 ARG A C 1
ATOM 2193 O O . ARG A 1 273 ? -9.130 7.503 -25.235 1.00 31.81 273 ARG A O 1
ATOM 2200 N N . PRO A 1 274 ? -11.044 8.462 -25.899 1.00 35.66 274 PRO A N 1
ATOM 2201 C CA . PRO A 1 274 ? -10.824 8.118 -27.295 1.00 35.66 274 PRO A CA 1
ATOM 2202 C C . PRO A 1 274 ? -9.851 9.138 -27.897 1.00 35.66 274 PRO A C 1
ATOM 2204 O O . PRO A 1 274 ? -10.251 10.215 -28.325 1.00 35.66 274 PRO A O 1
ATOM 2207 N N . SER A 1 275 ? -8.560 8.812 -27.886 1.00 27.94 275 SER A N 1
ATOM 2208 C CA . SER A 1 275 ? -7.533 9.474 -28.692 1.00 27.94 275 SER A CA 1
ATOM 2209 C C . SER A 1 275 ? -6.307 8.565 -28.804 1.00 27.94 275 SER A C 1
ATOM 2211 O O . SER A 1 275 ? -5.586 8.381 -27.834 1.00 27.94 275 SER A O 1
ATOM 2213 N N . ILE A 1 276 ? -6.159 7.971 -29.991 1.00 40.72 276 ILE A N 1
ATOM 2214 C CA . ILE A 1 276 ? -4.925 7.672 -30.739 1.00 40.72 276 ILE A CA 1
ATOM 2215 C C . ILE A 1 276 ? -3.682 7.310 -29.888 1.00 40.72 276 ILE A C 1
ATOM 2217 O O . ILE A 1 276 ? -3.006 8.179 -29.360 1.00 40.72 276 ILE A O 1
ATOM 2221 N N . VAL A 1 277 ? -3.378 6.000 -29.896 1.00 34.66 277 VAL A N 1
ATOM 2222 C CA . VAL A 1 277 ? -2.138 5.290 -29.489 1.00 34.66 277 VAL A CA 1
ATOM 2223 C C . VAL A 1 277 ? -1.804 5.285 -27.980 1.00 34.66 277 VAL A C 1
ATOM 2225 O O . VAL A 1 277 ? -1.442 6.315 -27.422 1.00 34.66 277 VAL A O 1
ATOM 2228 N N . PRO A 1 278 ? -1.841 4.123 -27.289 1.00 38.25 278 PRO A N 1
ATOM 2229 C CA . PRO A 1 278 ? -1.438 4.048 -25.890 1.00 38.25 278 PRO A CA 1
ATOM 2230 C C . PRO A 1 278 ? 0.089 4.003 -25.746 1.00 38.25 278 PRO A C 1
ATOM 2232 O O . PRO A 1 278 ? 0.768 3.146 -26.312 1.00 38.25 278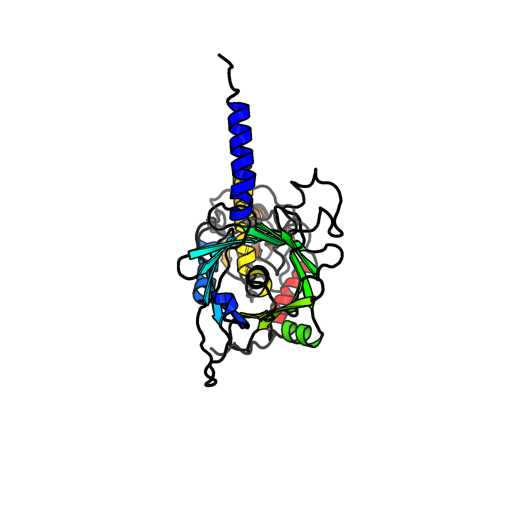 PRO A O 1
ATOM 2235 N N . ALA A 1 279 ? 0.609 4.901 -24.914 1.00 41.22 279 ALA A N 1
ATOM 2236 C CA . ALA A 1 279 ? 1.952 4.850 -24.363 1.00 41.22 279 ALA A CA 1
ATOM 2237 C C . ALA A 1 279 ? 2.047 3.697 -23.337 1.00 41.22 279 ALA A C 1
ATOM 2239 O O . ALA A 1 279 ? 1.457 3.757 -22.259 1.00 41.22 279 ALA A O 1
ATOM 2240 N N . HIS A 1 280 ? 2.754 2.621 -23.688 1.00 48.97 280 HIS A N 1
ATOM 2241 C CA . HIS A 1 280 ? 2.962 1.445 -22.839 1.00 48.97 280 HIS A CA 1
ATOM 2242 C C . HIS A 1 280 ? 4.335 1.493 -22.149 1.00 48.97 280 HIS A C 1
ATOM 2244 O O . HIS A 1 280 ? 5.363 1.487 -22.820 1.00 48.97 280 HIS A O 1
ATOM 2250 N N . HIS A 1 281 ? 4.366 1.497 -20.815 1.00 52.03 281 HIS A N 1
ATOM 2251 C CA . HIS A 1 281 ? 5.591 1.324 -20.028 1.00 52.03 281 HIS A CA 1
ATOM 2252 C C . HIS A 1 281 ? 5.623 -0.114 -19.494 1.00 52.03 281 HIS A C 1
ATOM 2254 O O . HIS A 1 281 ? 4.746 -0.457 -18.711 1.00 52.03 281 HIS A O 1
ATOM 2260 N N . PHE A 1 282 ? 6.584 -0.927 -19.958 1.00 50.50 282 PHE A N 1
ATOM 2261 C CA . PHE A 1 282 ? 6.856 -2.333 -19.598 1.00 50.50 282 PHE A CA 1
ATOM 2262 C C . PHE A 1 282 ? 5.653 -3.323 -19.615 1.00 50.50 282 PHE A C 1
ATOM 2264 O O . PHE A 1 282 ? 4.550 -3.083 -19.115 1.00 50.50 282 PHE A O 1
ATOM 2271 N N . GLY A 1 283 ? 5.858 -4.501 -20.215 1.00 45.94 283 GLY A N 1
ATOM 2272 C CA . GLY A 1 283 ? 4.864 -5.591 -20.238 1.00 45.94 283 GLY A CA 1
ATOM 2273 C C . GLY A 1 283 ? 3.865 -5.569 -21.407 1.00 45.94 283 GLY A C 1
ATOM 2274 O O . GLY A 1 283 ? 2.934 -6.373 -21.435 1.00 45.94 283 GLY A O 1
ATOM 2275 N N . ALA A 1 284 ? 4.043 -4.683 -22.392 1.00 49.56 284 ALA A N 1
ATOM 2276 C CA . ALA A 1 284 ? 3.582 -4.929 -23.762 1.00 49.56 284 ALA A CA 1
ATOM 2277 C C . ALA A 1 284 ? 4.738 -5.579 -24.549 1.00 49.56 284 ALA A C 1
ATOM 2279 O O . ALA A 1 284 ? 5.893 -5.345 -24.194 1.00 49.56 284 ALA A O 1
ATOM 2280 N N . PRO A 1 285 ? 4.487 -6.389 -25.595 1.00 60.41 285 PRO A N 1
ATOM 2281 C CA . PRO A 1 285 ? 5.567 -6.869 -26.449 1.00 60.41 285 PRO A CA 1
ATOM 2282 C C . PRO A 1 285 ? 6.239 -5.666 -27.120 1.00 60.41 285 PRO A C 1
ATOM 2284 O O . PRO A 1 285 ? 5.672 -5.069 -28.036 1.00 60.41 285 PRO A O 1
ATOM 2287 N N . CYS A 1 286 ? 7.425 -5.310 -26.630 1.00 73.75 286 CYS A N 1
ATOM 2288 C CA . CYS A 1 286 ? 8.239 -4.226 -27.158 1.00 73.75 286 CYS A CA 1
ATOM 2289 C C . CYS A 1 286 ? 8.559 -4.498 -28.632 1.00 73.75 286 CYS A C 1
ATOM 2291 O O . CYS A 1 286 ? 9.203 -5.496 -28.974 1.00 73.75 286 CYS A O 1
ATOM 2293 N N . GLN A 1 287 ? 8.074 -3.631 -29.519 1.00 81.19 287 GLN A N 1
ATOM 2294 C CA . GLN A 1 287 ? 8.152 -3.869 -30.960 1.00 81.19 287 GLN A CA 1
ATOM 2295 C C . GLN A 1 287 ? 9.540 -3.589 -31.521 1.00 81.19 287 GLN A C 1
ATOM 2297 O O . GLN A 1 287 ? 9.943 -4.226 -32.495 1.00 81.19 287 GLN A O 1
ATOM 2302 N N . LEU A 1 288 ? 10.256 -2.631 -30.932 1.00 85.25 288 LEU A N 1
ATOM 2303 C CA . LEU A 1 288 ? 11.595 -2.254 -31.364 1.00 85.25 288 LEU A CA 1
ATOM 2304 C C . LEU A 1 288 ? 12.692 -3.039 -30.650 1.00 85.25 288 LEU A C 1
ATOM 2306 O O . LEU A 1 288 ? 13.812 -3.052 -31.149 1.00 85.25 288 LEU A O 1
ATOM 2310 N N . CYS A 1 289 ? 12.401 -3.756 -29.562 1.00 84.88 289 CYS A N 1
ATOM 2311 C CA . CYS A 1 289 ? 13.407 -4.516 -28.813 1.00 84.88 289 CYS A CA 1
ATOM 2312 C C . CYS A 1 289 ? 14.125 -5.568 -29.666 1.00 84.88 289 CYS A C 1
ATOM 2314 O O . CYS A 1 289 ? 15.313 -5.813 -29.470 1.00 84.88 289 CYS A O 1
ATOM 2316 N N . GLU A 1 290 ? 13.472 -6.131 -30.689 1.00 84.81 290 GLU A N 1
ATOM 2317 C CA . GLU A 1 290 ? 14.129 -7.042 -31.636 1.00 84.81 290 GLU A CA 1
ATOM 2318 C C . GLU A 1 290 ? 15.279 -6.384 -32.422 1.00 84.81 290 GLU A C 1
ATOM 2320 O O . GLU A 1 290 ? 16.171 -7.081 -32.913 1.00 84.81 290 GLU A O 1
ATOM 2325 N N . CYS A 1 291 ? 15.312 -5.055 -32.499 1.00 88.69 291 CYS A N 1
ATOM 2326 C CA . CYS A 1 291 ? 16.369 -4.278 -33.141 1.00 88.69 291 CYS A CA 1
ATOM 2327 C C . CYS A 1 291 ? 17.532 -3.941 -32.200 1.00 88.69 291 CYS A C 1
ATOM 2329 O O . CYS A 1 291 ? 18.544 -3.388 -32.637 1.00 88.69 291 CYS A O 1
ATOM 2331 N N . PHE A 1 292 ? 17.434 -4.345 -30.934 1.00 92.31 292 PHE A N 1
ATOM 2332 C CA . PHE A 1 292 ? 18.448 -4.126 -29.917 1.00 92.31 292 PHE A CA 1
ATOM 2333 C C . PHE A 1 292 ? 18.875 -5.449 -29.269 1.00 92.31 292 PHE A C 1
ATOM 2335 O O . PHE A 1 292 ? 18.220 -6.486 -29.387 1.00 92.31 292 PHE A O 1
ATOM 2342 N N . VAL A 1 293 ? 20.048 -5.440 -28.645 1.00 90.12 293 VAL A N 1
ATOM 2343 C CA . VAL A 1 293 ? 20.482 -6.477 -27.706 1.00 90.12 293 VAL A CA 1
ATOM 2344 C C . VAL A 1 293 ? 20.169 -5.968 -26.307 1.00 90.12 293 VAL A C 1
ATOM 2346 O O . VAL A 1 293 ? 20.686 -4.924 -25.914 1.00 90.12 293 VAL A O 1
ATOM 2349 N N . GLU A 1 294 ? 19.319 -6.688 -25.588 1.00 89.12 294 GLU A N 1
ATOM 2350 C CA . GLU A 1 294 ? 18.849 -6.316 -24.255 1.00 89.12 294 GLU A CA 1
ATOM 2351 C C . GLU A 1 294 ? 19.733 -6.925 -23.158 1.00 89.12 294 GLU A C 1
ATOM 2353 O O . GLU A 1 294 ? 20.091 -8.103 -23.206 1.00 89.12 294 GLU A O 1
ATOM 2358 N N . TYR A 1 295 ? 20.053 -6.119 -22.147 1.00 85.50 295 TYR A N 1
ATOM 2359 C CA . TYR A 1 295 ? 20.639 -6.551 -20.883 1.00 85.50 295 TYR A CA 1
ATOM 2360 C C . TYR A 1 295 ? 19.683 -6.169 -19.759 1.00 85.50 295 TYR A C 1
ATOM 2362 O O . TYR A 1 295 ? 19.568 -4.990 -19.415 1.00 85.50 295 TYR A O 1
ATOM 2370 N N . THR A 1 296 ? 19.011 -7.171 -19.197 1.00 81.25 296 THR A N 1
ATOM 2371 C CA . THR A 1 296 ? 17.954 -6.979 -18.202 1.00 81.25 296 THR A CA 1
ATOM 2372 C C . THR A 1 296 ? 18.498 -6.659 -16.816 1.00 81.25 296 THR A C 1
ATOM 2374 O O . THR A 1 296 ? 19.517 -7.216 -16.392 1.00 81.25 296 THR A O 1
ATOM 2377 N N . ASP A 1 297 ? 17.794 -5.808 -16.073 1.00 78.75 297 ASP A N 1
ATOM 2378 C CA . ASP A 1 297 ? 18.166 -5.378 -14.717 1.00 78.75 297 ASP A CA 1
ATOM 2379 C C . ASP A 1 297 ? 19.600 -4.821 -14.641 1.00 78.75 297 ASP A C 1
ATOM 2381 O O . ASP A 1 297 ? 20.375 -5.129 -13.723 1.00 78.75 297 ASP A O 1
ATOM 2385 N N . ARG A 1 298 ? 20.004 -4.061 -15.659 1.00 85.88 298 ARG A N 1
ATOM 2386 C CA . ARG A 1 298 ? 21.311 -3.422 -15.784 1.00 85.88 298 ARG A CA 1
ATOM 2387 C C . ARG A 1 298 ? 21.167 -1.941 -16.140 1.00 85.88 298 ARG A C 1
ATOM 2389 O O . ARG A 1 298 ? 20.351 -1.566 -16.971 1.00 85.88 298 ARG A O 1
ATOM 2396 N N . ASP A 1 299 ? 22.033 -1.121 -15.552 1.00 87.88 299 ASP A N 1
ATOM 2397 C CA . ASP A 1 299 ? 22.289 0.275 -15.926 1.00 87.88 299 ASP A CA 1
ATOM 2398 C C . ASP A 1 299 ? 23.758 0.414 -16.382 1.00 87.88 299 ASP A C 1
ATOM 2400 O O . ASP A 1 299 ? 24.631 -0.395 -16.033 1.00 87.88 299 ASP A O 1
ATOM 2404 N N . MET A 1 300 ? 24.049 1.438 -17.182 1.00 88.12 300 MET A N 1
ATOM 2405 C CA . MET A 1 300 ? 25.410 1.788 -17.582 1.00 88.12 300 MET A CA 1
ATOM 2406 C C . MET A 1 300 ? 26.243 2.194 -16.362 1.00 88.12 300 MET A C 1
ATOM 2408 O O . MET A 1 300 ? 25.744 2.774 -15.395 1.00 88.12 300 MET A O 1
ATOM 2412 N N . ASN A 1 301 ? 27.550 1.930 -16.417 1.00 85.56 301 ASN A N 1
ATOM 2413 C CA . ASN A 1 301 ? 28.466 2.321 -15.348 1.00 85.56 301 ASN A CA 1
ATOM 2414 C C . ASN A 1 301 ? 28.531 3.858 -15.171 1.00 85.56 301 ASN A C 1
ATOM 2416 O O . ASN A 1 301 ? 28.029 4.627 -15.992 1.00 85.56 301 ASN A O 1
ATOM 2420 N N . ILE A 1 302 ? 29.149 4.312 -14.077 1.00 84.12 302 ILE A N 1
ATOM 2421 C CA . ILE A 1 302 ? 29.249 5.745 -13.744 1.00 84.12 302 ILE A CA 1
ATOM 2422 C C . ILE A 1 302 ? 30.185 6.536 -14.674 1.00 84.12 302 ILE A C 1
ATOM 2424 O O . ILE A 1 302 ? 30.059 7.753 -14.782 1.00 84.12 302 ILE A O 1
ATOM 2428 N N . TYR A 1 303 ? 31.126 5.866 -15.335 1.00 84.12 303 TYR A N 1
ATOM 2429 C CA . TYR A 1 303 ? 32.097 6.495 -16.233 1.00 84.12 303 TYR A CA 1
ATOM 2430 C C . TYR A 1 303 ? 31.516 6.730 -17.629 1.00 84.12 303 TYR A C 1
ATOM 2432 O O . TYR A 1 303 ? 31.959 7.626 -18.339 1.00 84.12 303 TYR A O 1
ATOM 2440 N N . THR A 1 304 ? 30.500 5.955 -17.999 1.00 87.25 304 THR A N 1
ATOM 2441 C CA . THR A 1 304 ? 29.745 6.110 -19.234 1.00 87.25 304 THR A CA 1
ATOM 2442 C C . THR A 1 304 ? 28.528 6.989 -18.951 1.00 87.25 304 THR A C 1
ATOM 2444 O O . THR A 1 304 ? 27.560 6.565 -18.311 1.00 87.25 304 THR A O 1
ATOM 2447 N N . GLN A 1 305 ? 28.586 8.238 -19.402 1.00 87.50 305 GLN A N 1
ATOM 2448 C CA . GLN A 1 305 ? 27.479 9.185 -19.286 1.00 87.50 305 GLN A CA 1
ATOM 2449 C C . GLN A 1 305 ? 26.610 9.139 -20.546 1.00 87.50 305 GLN A C 1
ATOM 2451 O O . GLN A 1 305 ? 27.145 8.927 -21.640 1.00 87.50 305 GLN A O 1
ATOM 2456 N N . PRO A 1 306 ? 25.282 9.305 -20.417 1.00 92.00 306 PRO A N 1
ATOM 2457 C CA . PRO A 1 306 ? 24.459 9.549 -21.589 1.00 92.00 306 PRO A CA 1
ATOM 2458 C C . PRO A 1 306 ? 24.859 10.882 -22.218 1.00 92.00 306 PRO A C 1
ATOM 2460 O O . PRO A 1 306 ? 25.560 11.669 -21.594 1.00 92.00 306 PRO A O 1
ATOM 2463 N N . TYR A 1 307 ? 24.439 11.139 -23.450 1.00 93.44 307 TYR A N 1
ATOM 2464 C CA . TYR A 1 307 ? 24.546 12.478 -24.040 1.00 93.44 307 TYR A CA 1
ATOM 2465 C C . TYR A 1 307 ? 23.198 13.199 -24.059 1.00 93.44 307 TYR A C 1
ATOM 2467 O O . TYR A 1 307 ? 23.184 14.419 -24.052 1.00 93.44 307 TYR A O 1
ATOM 2475 N N . ASN A 1 308 ? 22.088 12.454 -24.027 1.00 91.50 308 ASN A N 1
ATOM 2476 C CA . ASN A 1 308 ? 20.729 12.988 -23.995 1.00 91.50 308 ASN A CA 1
ATOM 2477 C C . ASN A 1 308 ? 19.861 12.194 -23.017 1.00 91.50 308 ASN A C 1
ATOM 2479 O O . ASN A 1 308 ? 19.971 10.967 -22.931 1.00 91.50 308 ASN A O 1
ATOM 2483 N N . VAL A 1 309 ? 18.961 12.892 -22.326 1.00 90.62 309 VAL A N 1
ATOM 2484 C CA . VAL A 1 309 ? 18.006 12.314 -21.371 1.00 90.62 309 VAL A CA 1
ATOM 2485 C C . VAL A 1 309 ? 16.614 12.883 -21.635 1.00 90.62 309 VAL A C 1
ATOM 2487 O O . VAL A 1 309 ? 16.481 14.065 -21.936 1.00 90.62 309 VAL A O 1
ATOM 2490 N N . ALA A 1 310 ? 15.568 12.065 -21.532 1.00 88.44 310 ALA A N 1
ATOM 2491 C CA . ALA A 1 310 ? 14.198 12.554 -21.684 1.00 88.44 310 ALA A CA 1
ATOM 2492 C C . ALA A 1 310 ? 13.817 13.540 -20.563 1.00 88.44 310 ALA A C 1
ATOM 2494 O O . ALA A 1 310 ? 14.035 13.258 -19.383 1.00 88.44 310 ALA A O 1
ATOM 2495 N N . ILE A 1 311 ? 13.210 14.675 -20.931 1.00 81.38 311 ILE A N 1
ATOM 2496 C CA . ILE A 1 311 ? 12.752 15.720 -19.998 1.00 81.38 311 ILE A CA 1
ATOM 2497 C C . ILE A 1 311 ? 11.591 15.203 -19.151 1.00 81.38 311 ILE A C 1
ATOM 2499 O O . ILE A 1 311 ? 11.596 15.329 -17.925 1.00 81.38 311 ILE A O 1
ATOM 2503 N N . ASN A 1 312 ? 10.591 14.613 -19.813 1.00 73.38 312 ASN A N 1
ATOM 2504 C CA . ASN A 1 312 ? 9.419 14.064 -19.153 1.00 73.38 312 ASN A CA 1
ATOM 2505 C C . ASN A 1 312 ? 9.489 12.538 -19.086 1.00 73.38 312 ASN A C 1
ATOM 2507 O O . ASN A 1 312 ? 8.980 11.805 -19.935 1.00 73.38 312 ASN A O 1
ATOM 2511 N N . SER A 1 313 ? 10.096 12.068 -18.005 1.00 69.88 313 SER A N 1
ATOM 2512 C CA . SER A 1 313 ? 10.168 10.665 -17.614 1.00 69.88 313 SER A CA 1
ATOM 2513 C C . SER A 1 313 ? 8.833 9.911 -17.607 1.00 69.88 313 SER A C 1
ATOM 2515 O O . SER A 1 313 ? 8.836 8.696 -17.756 1.00 69.88 313 SER A O 1
ATOM 2517 N N . TYR A 1 314 ? 7.695 10.592 -17.442 1.00 65.50 314 TYR A N 1
ATOM 2518 C CA . TYR A 1 314 ? 6.375 9.948 -17.418 1.00 65.50 314 TYR A CA 1
ATOM 2519 C C . TYR A 1 314 ? 5.805 9.663 -18.811 1.00 65.50 314 TYR A C 1
ATOM 2521 O O . TYR A 1 314 ? 4.860 8.893 -18.934 1.00 65.50 314 TYR A O 1
ATOM 2529 N N . GLU A 1 315 ? 6.359 10.277 -19.855 1.00 67.94 315 GLU A N 1
ATOM 2530 C CA . GLU A 1 315 ? 5.897 10.117 -21.240 1.00 67.94 315 GLU A CA 1
ATOM 2531 C C . GLU A 1 315 ? 6.835 9.230 -22.070 1.00 67.94 315 GLU A C 1
ATOM 2533 O O . GLU A 1 315 ? 6.469 8.751 -23.150 1.00 67.94 315 GLU A O 1
ATOM 2538 N N . ALA A 1 316 ? 8.046 8.990 -21.560 1.00 74.75 316 ALA A N 1
ATOM 2539 C CA . ALA A 1 316 ? 9.050 8.146 -22.182 1.00 74.75 316 ALA A CA 1
ATOM 2540 C C . ALA A 1 316 ? 8.701 6.667 -21.995 1.00 74.75 316 ALA A C 1
ATOM 2542 O O . ALA A 1 316 ? 8.918 6.109 -20.927 1.00 74.75 316 ALA A O 1
ATOM 2543 N N . THR A 1 317 ? 8.145 6.031 -23.025 1.00 81.88 317 THR A N 1
ATOM 2544 C CA . THR A 1 317 ? 7.925 4.577 -23.065 1.00 81.88 317 THR A CA 1
ATOM 2545 C C . THR A 1 317 ? 9.145 3.846 -23.602 1.00 81.88 317 THR A C 1
ATOM 2547 O O . THR A 1 317 ? 10.011 4.456 -24.228 1.00 81.88 317 THR A O 1
ATOM 2550 N N . GLU A 1 318 ? 9.182 2.526 -23.411 1.00 85.06 318 GLU A N 1
ATOM 2551 C CA . GLU A 1 318 ? 10.256 1.663 -23.914 1.00 85.06 318 GLU A CA 1
ATOM 2552 C C . GLU A 1 318 ? 10.427 1.826 -25.430 1.00 85.06 318 GLU A C 1
ATOM 2554 O O . GLU A 1 318 ? 11.480 2.257 -25.895 1.00 85.06 318 GLU A O 1
ATOM 2559 N N . ASP A 1 319 ? 9.359 1.607 -26.203 1.00 86.56 319 ASP A N 1
ATOM 2560 C CA . ASP A 1 319 ? 9.399 1.732 -27.661 1.00 86.56 319 ASP A CA 1
ATOM 2561 C C . ASP A 1 319 ? 9.665 3.175 -28.127 1.00 86.56 319 ASP A C 1
ATOM 2563 O O . ASP A 1 319 ? 10.410 3.363 -29.085 1.00 86.56 319 ASP A O 1
ATOM 2567 N N . ARG A 1 320 ? 9.149 4.219 -27.453 1.00 87.19 320 ARG A N 1
ATOM 2568 C CA . ARG A 1 320 ? 9.487 5.612 -27.822 1.00 87.19 320 ARG A CA 1
ATOM 2569 C C . ARG A 1 320 ? 10.959 5.924 -27.568 1.00 87.19 320 ARG A C 1
ATOM 2571 O O . ARG A 1 320 ? 11.585 6.608 -28.376 1.00 87.19 320 ARG A O 1
ATOM 2578 N N . CYS A 1 321 ? 11.519 5.408 -26.478 1.00 90.75 321 CYS A N 1
ATOM 2579 C CA . CYS A 1 321 ? 12.926 5.588 -26.150 1.00 90.75 321 CYS A CA 1
ATOM 2580 C C . CYS A 1 321 ? 13.832 4.878 -27.169 1.00 90.75 321 CYS A C 1
ATOM 2582 O O . CYS A 1 321 ? 14.795 5.457 -27.680 1.00 90.75 321 CYS A O 1
ATOM 2584 N N . LEU A 1 322 ? 13.474 3.648 -27.550 1.00 91.75 322 LEU A N 1
ATOM 2585 C CA . LEU A 1 322 ? 14.164 2.910 -28.607 1.00 91.75 322 LEU A CA 1
ATOM 2586 C C . LEU A 1 322 ? 13.996 3.568 -29.980 1.00 91.75 322 LEU A C 1
ATOM 2588 O O . LEU A 1 322 ? 14.959 3.623 -30.743 1.00 91.75 322 LEU A O 1
ATOM 2592 N N . ALA A 1 323 ? 12.820 4.116 -30.290 1.00 90.81 323 ALA A N 1
ATOM 2593 C CA . ALA A 1 323 ? 12.571 4.852 -31.527 1.00 90.81 323 ALA A CA 1
ATOM 2594 C C . ALA A 1 323 ? 13.431 6.118 -31.613 1.00 90.81 323 ALA A C 1
ATOM 2596 O O . ALA A 1 323 ? 14.022 6.379 -32.662 1.00 90.81 323 ALA A O 1
ATOM 2597 N N . ALA A 1 324 ? 13.566 6.863 -30.510 1.00 91.50 324 ALA A N 1
ATOM 2598 C CA . ALA A 1 324 ? 14.454 8.020 -30.432 1.00 91.50 324 ALA A CA 1
ATOM 2599 C C . ALA A 1 324 ? 15.903 7.626 -30.764 1.00 91.50 324 ALA A C 1
ATOM 2601 O O . ALA A 1 324 ? 16.536 8.249 -31.614 1.00 91.50 324 ALA A O 1
ATOM 2602 N N . CYS A 1 325 ? 16.397 6.524 -30.193 1.00 93.00 325 CYS A N 1
ATOM 2603 C CA . CYS A 1 325 ? 17.721 6.000 -30.524 1.00 93.00 325 CYS A CA 1
ATOM 2604 C C . CYS A 1 325 ? 17.835 5.463 -31.956 1.00 93.00 325 CYS A C 1
ATOM 2606 O O . CYS A 1 325 ? 18.886 5.550 -32.590 1.00 93.00 325 CYS A O 1
ATOM 2608 N N . GLN A 1 326 ? 16.772 4.863 -32.486 1.00 90.38 326 GLN A N 1
ATOM 2609 C CA . GLN A 1 326 ? 16.777 4.324 -33.838 1.00 90.38 326 GLN A CA 1
ATOM 2610 C C . GLN A 1 326 ? 16.903 5.450 -34.870 1.00 90.38 326 GLN A C 1
ATOM 2612 O O . GLN A 1 326 ? 17.695 5.315 -35.807 1.00 90.38 326 GLN A O 1
ATOM 2617 N N . ASN A 1 327 ? 16.185 6.554 -34.642 1.00 88.69 327 ASN A N 1
ATOM 2618 C CA . ASN A 1 327 ? 16.166 7.747 -35.487 1.00 88.69 327 ASN A CA 1
ATOM 2619 C C . ASN A 1 327 ? 17.412 8.636 -35.315 1.00 88.69 327 ASN A C 1
ATOM 2621 O O . ASN A 1 327 ? 17.737 9.404 -36.219 1.00 88.69 327 ASN A O 1
ATOM 2625 N N . ASP A 1 328 ? 18.133 8.515 -34.199 1.00 89.88 328 ASP A N 1
ATOM 2626 C CA . ASP A 1 328 ? 19.393 9.220 -33.958 1.00 89.88 328 ASP A CA 1
ATOM 2627 C C . ASP A 1 328 ? 20.603 8.407 -34.467 1.00 89.88 328 ASP A C 1
ATOM 2629 O O . ASP A 1 328 ? 20.825 7.248 -34.098 1.00 89.88 328 ASP A O 1
ATOM 2633 N N . GLN A 1 329 ? 21.418 9.021 -35.329 1.00 88.56 329 GLN A N 1
ATOM 2634 C CA . GLN A 1 329 ? 22.640 8.407 -35.865 1.00 88.56 329 GLN A CA 1
ATOM 2635 C C . GLN A 1 329 ? 23.758 8.299 -34.822 1.00 88.56 329 GLN A C 1
ATOM 2637 O O . GLN A 1 329 ? 24.601 7.405 -34.916 1.00 88.56 329 GLN A O 1
ATOM 2642 N N . ASN A 1 330 ? 23.766 9.185 -33.826 1.00 92.44 330 ASN A N 1
ATOM 2643 C CA . ASN A 1 330 ? 24.762 9.185 -32.761 1.00 92.44 330 ASN A CA 1
ATOM 2644 C C . ASN A 1 330 ? 24.446 8.146 -31.686 1.00 92.44 330 ASN A C 1
ATOM 2646 O O . ASN A 1 330 ? 25.357 7.718 -30.974 1.00 92.44 330 ASN A O 1
ATOM 2650 N N . CYS A 1 331 ? 23.191 7.702 -31.590 1.00 93.38 331 CYS A N 1
ATOM 2651 C CA . CYS A 1 331 ? 22.779 6.738 -30.587 1.00 93.38 331 CYS A CA 1
ATOM 2652 C C . CYS A 1 331 ? 23.253 5.321 -30.926 1.00 93.38 331 CYS A C 1
ATOM 2654 O O . CYS A 1 331 ? 22.942 4.761 -31.983 1.00 93.38 331 CYS A O 1
ATOM 2656 N N . LYS A 1 332 ? 23.976 4.710 -29.985 1.00 94.62 332 LYS A N 1
ATOM 2657 C CA . LYS A 1 332 ? 24.445 3.320 -30.066 1.00 94.62 332 LYS A CA 1
ATOM 2658 C C . LYS A 1 332 ? 23.886 2.434 -28.958 1.00 94.62 332 LYS A C 1
ATOM 2660 O O . LYS A 1 332 ? 23.834 1.216 -29.135 1.00 94.62 332 LYS A O 1
ATOM 2665 N N . ALA A 1 333 ? 23.478 3.018 -27.837 1.00 94.69 333 ALA A N 1
ATOM 2666 C CA . ALA A 1 333 ? 22.809 2.303 -26.764 1.00 94.69 333 ALA A CA 1
ATOM 2667 C C . ALA A 1 333 ? 21.797 3.195 -26.042 1.00 94.69 333 ALA A C 1
ATOM 2669 O O . ALA A 1 333 ? 21.876 4.421 -26.092 1.00 94.69 333 ALA A O 1
ATOM 2670 N N . VAL A 1 334 ? 20.861 2.549 -25.358 1.00 94.81 334 VAL A N 1
ATOM 2671 C CA . VAL A 1 334 ? 19.793 3.175 -24.587 1.00 94.81 334 VAL A CA 1
ATOM 2672 C C . VAL A 1 334 ? 19.763 2.560 -23.202 1.00 94.81 334 VAL A C 1
ATOM 2674 O O . VAL A 1 334 ? 19.922 1.347 -23.073 1.00 94.81 334 VAL A O 1
ATOM 2677 N N . VAL A 1 335 ? 19.520 3.372 -22.181 1.00 92.88 335 VAL A N 1
ATOM 2678 C CA . VAL A 1 335 ? 19.036 2.878 -20.891 1.00 92.88 335 VAL A CA 1
ATOM 2679 C C . VAL A 1 335 ? 17.588 3.305 -20.746 1.00 92.88 335 VAL A C 1
ATOM 2681 O O . VAL A 1 335 ? 17.271 4.492 -20.840 1.00 92.88 335 VAL A O 1
ATOM 2684 N N . TYR A 1 336 ? 16.719 2.322 -20.534 1.00 90.94 336 TYR A N 1
ATOM 2685 C CA . TYR A 1 336 ? 15.313 2.547 -20.248 1.00 90.94 336 TYR A CA 1
ATOM 2686 C C . TYR A 1 336 ? 14.907 1.729 -19.031 1.00 90.94 336 TYR A C 1
ATOM 2688 O O . TYR A 1 336 ? 15.234 0.546 -18.927 1.00 90.94 336 TYR A O 1
ATOM 2696 N N . GLY A 1 337 ? 14.239 2.357 -18.070 1.00 81.56 337 GLY A N 1
ATOM 2697 C CA . GLY A 1 337 ? 14.058 1.694 -16.789 1.00 81.56 337 GLY A CA 1
ATOM 2698 C C . GLY A 1 337 ? 13.482 2.536 -15.682 1.00 81.56 337 GLY A C 1
ATOM 2699 O O . GLY A 1 337 ? 13.510 3.762 -15.717 1.00 81.56 337 GLY A O 1
ATOM 2700 N N . TYR A 1 338 ? 12.983 1.851 -14.670 1.00 76.06 338 TYR A N 1
ATOM 2701 C CA . TYR A 1 338 ? 12.511 2.456 -13.445 1.00 76.06 338 TYR A CA 1
ATOM 2702 C C . TYR A 1 338 ? 13.686 2.861 -12.545 1.00 76.06 338 TYR A C 1
ATOM 2704 O O . TYR A 1 338 ? 14.502 2.028 -12.147 1.00 76.06 338 TYR A O 1
ATOM 2712 N N . ILE A 1 339 ? 13.755 4.144 -12.181 1.00 70.56 339 ILE A N 1
ATOM 2713 C CA . ILE A 1 339 ? 14.862 4.705 -11.401 1.00 70.56 339 ILE A CA 1
ATOM 2714 C C . ILE A 1 339 ? 14.381 5.382 -10.108 1.00 70.56 339 ILE A C 1
ATOM 2716 O O . ILE A 1 339 ? 13.755 6.439 -10.105 1.00 70.56 339 ILE A O 1
ATOM 2720 N N . GLY A 1 340 ? 14.773 4.816 -8.961 1.00 60.09 340 GLY A N 1
ATOM 2721 C CA . GLY A 1 340 ? 14.505 5.393 -7.635 1.00 60.09 340 GLY A CA 1
ATOM 2722 C C . GLY A 1 340 ? 13.083 5.160 -7.094 1.00 60.09 340 GLY A C 1
ATOM 2723 O O . GLY A 1 340 ? 12.241 4.560 -7.731 1.00 60.09 340 GLY A O 1
ATOM 2724 N N . GLY A 1 341 ? 12.804 5.596 -5.860 1.00 47.41 341 GLY A N 1
ATOM 2725 C CA . GLY A 1 341 ? 11.549 5.297 -5.139 1.00 47.41 341 GLY A CA 1
ATOM 2726 C C . GLY A 1 341 ? 10.397 6.292 -5.346 1.00 47.41 341 GLY A C 1
ATOM 2727 O O . GLY A 1 341 ? 9.591 6.450 -4.435 1.00 47.41 341 GLY A O 1
ATOM 2728 N N . ARG A 1 342 ? 10.370 7.037 -6.460 1.00 48.50 342 ARG A N 1
ATOM 2729 C CA . ARG A 1 342 ? 9.359 8.078 -6.748 1.00 48.50 342 ARG A CA 1
ATOM 2730 C C . ARG A 1 342 ? 8.790 7.989 -8.174 1.00 48.50 342 ARG A C 1
ATOM 2732 O O . ARG A 1 342 ? 8.571 9.025 -8.785 1.00 48.50 342 ARG A O 1
ATOM 2739 N N . ASP A 1 343 ? 8.551 6.784 -8.685 1.00 49.56 343 ASP A N 1
ATOM 2740 C CA . ASP A 1 343 ? 7.768 6.575 -9.913 1.00 49.56 343 ASP A CA 1
ATOM 2741 C C . ASP A 1 343 ? 8.315 7.302 -11.171 1.00 49.56 343 ASP A C 1
ATOM 2743 O O . ASP A 1 343 ? 7.552 7.886 -11.930 1.00 49.56 343 ASP A O 1
ATOM 2747 N N . VAL A 1 344 ? 9.636 7.291 -11.411 1.00 64.94 344 VAL A N 1
ATOM 2748 C CA . VAL A 1 344 ? 10.264 7.968 -12.568 1.00 64.94 344 VAL A CA 1
ATOM 2749 C C . VAL A 1 344 ? 10.873 6.929 -13.516 1.00 64.94 344 VAL A C 1
ATOM 2751 O O . VAL A 1 344 ? 11.786 6.202 -13.121 1.00 64.94 344 VAL A O 1
ATOM 2754 N N . PHE A 1 345 ? 10.407 6.866 -14.769 1.00 74.44 345 PHE A N 1
ATOM 2755 C CA . PHE A 1 345 ? 11.104 6.120 -15.823 1.00 74.44 345 PHE A CA 1
ATOM 2756 C C . PHE A 1 345 ? 12.222 6.969 -16.422 1.00 74.44 345 PHE A C 1
ATOM 2758 O O . PHE A 1 345 ? 12.086 8.169 -16.645 1.00 74.44 345 PHE A O 1
ATOM 2765 N N . THR A 1 346 ? 13.362 6.356 -16.689 1.00 85.12 346 THR A N 1
ATOM 2766 C CA . THR A 1 346 ? 14.457 7.003 -17.400 1.00 85.12 346 THR A CA 1
ATOM 2767 C C . THR A 1 346 ? 14.445 6.594 -18.854 1.00 85.12 346 THR A C 1
ATOM 2769 O O . THR A 1 346 ? 14.145 5.447 -19.165 1.00 85.12 346 THR A O 1
ATOM 2772 N N . CYS A 1 347 ? 14.791 7.533 -19.725 1.00 91.12 347 CYS A N 1
ATOM 2773 C CA . CYS A 1 347 ? 15.180 7.262 -21.096 1.00 91.12 347 CYS A CA 1
ATOM 2774 C C . CYS A 1 347 ? 16.466 8.038 -21.354 1.00 91.12 347 CYS A C 1
ATOM 2776 O O . CYS A 1 347 ? 16.472 9.270 -21.318 1.00 91.12 347 CYS A O 1
ATOM 2778 N N . GLU A 1 348 ? 17.553 7.307 -21.555 1.00 93.12 348 GLU A N 1
ATOM 2779 C CA . GLU A 1 348 ? 18.897 7.857 -21.674 1.00 93.12 348 GLU A CA 1
ATOM 2780 C C . GLU A 1 348 ? 19.559 7.320 -22.936 1.00 93.12 348 GLU A C 1
ATOM 2782 O O . GLU A 1 348 ? 19.603 6.106 -23.146 1.00 93.12 348 GLU A O 1
ATOM 2787 N N . LEU A 1 349 ? 20.101 8.213 -23.760 1.00 94.56 349 LEU A N 1
ATOM 2788 C CA . LEU A 1 349 ? 20.773 7.856 -25.005 1.00 94.56 349 LEU A CA 1
ATOM 2789 C C . LEU A 1 349 ? 22.287 7.932 -24.837 1.00 94.56 349 LEU A C 1
ATOM 2791 O O . LEU A 1 349 ? 22.826 8.890 -24.278 1.00 94.56 349 LEU A O 1
ATOM 2795 N N . TYR A 1 350 ? 22.976 6.925 -25.364 1.00 94.75 350 TYR A N 1
ATOM 2796 C CA . TYR A 1 350 ? 24.419 6.755 -25.254 1.00 94.75 350 TYR A CA 1
ATOM 2797 C C . TYR A 1 350 ? 25.058 6.642 -26.633 1.00 94.75 350 TYR A C 1
ATOM 2799 O O . TYR A 1 350 ? 24.606 5.885 -27.495 1.00 94.75 350 TYR A O 1
ATOM 2807 N N . SER A 1 351 ? 26.150 7.378 -26.834 1.00 93.25 351 SER A N 1
ATOM 2808 C CA . SER A 1 351 ? 26.936 7.358 -28.073 1.00 93.25 351 SER A CA 1
ATOM 2809 C C . SER A 1 351 ? 27.951 6.211 -28.110 1.00 93.25 351 SER A C 1
ATOM 2811 O O . SER A 1 351 ? 28.597 5.950 -29.132 1.00 93.25 351 SER A O 1
ATOM 2813 N N . GLU A 1 352 ? 28.068 5.486 -26.999 1.00 89.25 352 GLU A N 1
ATOM 2814 C CA . GLU A 1 352 ? 28.897 4.306 -26.817 1.00 89.25 352 GLU A CA 1
ATOM 2815 C C . GLU A 1 352 ? 28.021 3.062 -26.645 1.00 89.25 352 GLU A C 1
ATOM 2817 O O . GLU A 1 352 ? 27.037 3.069 -25.914 1.00 89.25 352 GLU A O 1
ATOM 2822 N N . SER A 1 353 ? 28.403 1.962 -27.296 1.00 85.50 353 SER A N 1
ATOM 2823 C CA . SER A 1 353 ? 27.740 0.655 -27.162 1.00 85.50 353 SER A CA 1
ATOM 2824 C C . SER A 1 353 ? 28.458 -0.281 -26.185 1.00 85.50 353 SER A C 1
ATOM 2826 O O . SER A 1 353 ? 28.203 -1.482 -26.174 1.00 85.50 353 SER A O 1
ATOM 2828 N N . ASN A 1 354 ? 29.457 0.216 -25.455 1.00 82.56 354 ASN A N 1
ATOM 2829 C CA . ASN A 1 354 ? 30.373 -0.627 -24.701 1.00 82.56 354 ASN A CA 1
ATOM 2830 C C . ASN A 1 354 ? 29.885 -0.833 -23.264 1.00 82.56 354 ASN A C 1
ATOM 2832 O O . ASN A 1 354 ? 30.072 0.020 -22.402 1.00 82.56 354 ASN A O 1
ATOM 2836 N N . VAL A 1 355 ? 29.317 -2.005 -22.992 1.00 80.62 355 VAL A N 1
ATOM 2837 C CA . VAL A 1 355 ? 28.816 -2.376 -21.664 1.00 80.62 355 VAL A CA 1
ATOM 2838 C C . VAL A 1 355 ? 29.928 -3.064 -20.862 1.00 80.62 355 VAL A C 1
ATOM 2840 O O . VAL A 1 355 ? 29.911 -4.272 -20.631 1.00 80.62 355 VAL A O 1
ATOM 2843 N N . LYS A 1 356 ? 30.949 -2.298 -20.453 1.00 75.81 356 LYS A N 1
ATOM 2844 C CA . LYS A 1 356 ? 31.984 -2.773 -19.516 1.00 75.81 356 LYS A CA 1
ATOM 2845 C C . LYS A 1 356 ? 31.515 -2.555 -18.080 1.00 75.81 356 LYS A C 1
ATOM 2847 O O . LYS A 1 356 ? 31.297 -1.415 -17.675 1.00 75.81 356 LYS A O 1
ATOM 2852 N N . SER A 1 357 ? 31.391 -3.643 -17.322 1.00 81.19 357 SER A N 1
ATOM 2853 C CA . SER A 1 357 ? 30.995 -3.639 -15.904 1.00 81.19 357 SER A CA 1
ATOM 2854 C C . SER A 1 357 ? 29.664 -2.912 -15.647 1.00 81.19 357 SER A C 1
ATOM 2856 O O . SER A 1 357 ? 29.657 -1.883 -14.967 1.00 81.19 357 SER A O 1
ATOM 2858 N N . PRO A 1 358 ? 28.540 -3.404 -16.207 1.00 85.31 358 PRO A N 1
ATOM 2859 C CA . PRO A 1 358 ? 27.237 -2.791 -15.976 1.00 85.31 358 PRO A CA 1
ATOM 2860 C C . PRO A 1 358 ? 26.879 -2.812 -14.489 1.00 85.31 358 PRO A C 1
ATOM 2862 O O . PRO A 1 358 ? 27.228 -3.744 -13.760 1.00 85.31 358 PRO A O 1
ATOM 2865 N N . LEU A 1 359 ? 26.147 -1.796 -14.047 1.00 82.88 359 LEU A N 1
ATOM 2866 C CA . LEU A 1 359 ? 25.594 -1.753 -12.702 1.00 82.88 359 LEU A CA 1
ATOM 2867 C C . LEU A 1 359 ? 24.361 -2.645 -12.678 1.00 82.88 359 LEU A C 1
ATOM 2869 O O . LEU A 1 359 ? 23.482 -2.494 -13.520 1.00 82.88 359 LEU A O 1
ATOM 2873 N N . TYR A 1 360 ? 24.259 -3.557 -11.710 1.00 80.75 360 TYR A N 1
ATOM 2874 C CA . TYR A 1 360 ? 22.964 -4.179 -11.439 1.00 80.75 360 TYR A CA 1
ATOM 2875 C C . TYR A 1 360 ? 21.980 -3.055 -11.091 1.00 80.75 360 TYR A C 1
ATOM 2877 O O . TYR A 1 360 ? 22.337 -2.114 -10.382 1.00 80.75 360 TYR A O 1
ATOM 2885 N N . THR A 1 361 ? 20.780 -3.050 -11.645 1.00 74.44 361 THR A N 1
ATOM 2886 C CA . THR A 1 361 ? 19.744 -2.065 -11.306 1.00 74.44 361 THR A CA 1
ATOM 2887 C C . THR A 1 361 ? 18.406 -2.708 -11.638 1.00 74.44 361 THR A C 1
ATOM 2889 O O . THR A 1 361 ? 18.065 -2.781 -12.816 1.00 74.44 361 THR A O 1
ATOM 2892 N N . PRO A 1 362 ? 17.673 -3.222 -10.633 1.00 71.94 362 PRO A N 1
ATOM 2893 C CA . PRO A 1 362 ? 16.390 -3.873 -10.866 1.00 71.94 362 PRO A CA 1
ATOM 2894 C C . PRO A 1 362 ? 15.433 -2.974 -11.649 1.00 71.94 362 PRO A C 1
ATOM 2896 O O . PRO A 1 362 ? 15.358 -1.775 -11.370 1.00 71.94 362 PRO A O 1
ATOM 2899 N N . PHE A 1 363 ? 14.694 -3.565 -12.587 1.00 73.81 363 PHE A N 1
ATOM 2900 C CA . PHE A 1 363 ? 13.695 -2.900 -13.430 1.00 73.81 363 PHE A CA 1
ATOM 2901 C C . PHE A 1 363 ? 14.269 -1.813 -14.351 1.00 73.81 363 PHE A C 1
ATOM 2903 O O . PHE A 1 363 ? 13.551 -0.911 -14.781 1.00 73.81 363 PHE A O 1
ATOM 2910 N N . THR A 1 364 ? 15.566 -1.878 -14.649 1.00 83.12 364 THR A N 1
ATOM 2911 C CA . THR A 1 364 ? 16.234 -1.032 -15.642 1.00 83.12 364 THR A CA 1
ATOM 2912 C C . THR A 1 364 ? 16.971 -1.898 -16.638 1.00 83.12 364 THR A C 1
ATOM 2914 O O . THR A 1 364 ? 17.639 -2.841 -16.240 1.00 83.12 364 THR A O 1
ATOM 2917 N N . ASN A 1 365 ? 16.862 -1.579 -17.922 1.00 89.88 365 ASN A N 1
ATOM 2918 C CA . ASN A 1 365 ? 17.443 -2.371 -18.993 1.00 89.88 365 ASN A CA 1
ATOM 2919 C C . ASN A 1 365 ? 18.368 -1.513 -19.859 1.00 89.88 365 ASN A C 1
ATOM 2921 O O . ASN A 1 365 ? 18.102 -0.334 -20.116 1.00 89.88 365 ASN A O 1
ATOM 2925 N N . ILE A 1 366 ? 19.438 -2.137 -20.353 1.00 92.94 366 ILE A N 1
ATOM 2926 C CA . ILE A 1 366 ? 20.302 -1.567 -21.390 1.00 92.94 366 ILE A CA 1
ATOM 2927 C C . ILE A 1 366 ? 19.920 -2.189 -22.729 1.00 92.94 366 ILE A C 1
ATOM 2929 O O . ILE A 1 366 ? 19.863 -3.411 -22.848 1.00 92.94 366 ILE A O 1
ATOM 2933 N N . TYR A 1 367 ? 19.757 -1.365 -23.757 1.00 94.31 367 TYR A N 1
ATOM 2934 C CA . TYR A 1 367 ? 19.493 -1.794 -25.126 1.00 94.31 367 TYR A CA 1
ATOM 2935 C C . TYR A 1 367 ? 20.623 -1.324 -26.033 1.00 94.31 367 TYR A C 1
ATOM 2937 O O . TYR A 1 367 ? 20.833 -0.127 -26.208 1.00 94.31 367 TYR A O 1
ATOM 2945 N N . ILE A 1 368 ? 21.359 -2.253 -26.639 1.00 93.56 368 ILE A N 1
ATOM 2946 C CA . ILE A 1 368 ? 22.427 -1.936 -27.594 1.00 93.56 368 ILE A CA 1
ATOM 2947 C C . ILE A 1 368 ? 21.887 -2.046 -29.015 1.00 93.56 368 ILE A C 1
ATOM 2949 O O . ILE A 1 368 ? 21.408 -3.109 -29.410 1.00 93.56 368 ILE A O 1
ATOM 2953 N N . LYS A 1 369 ? 22.005 -0.978 -29.807 1.00 92.44 369 LYS A N 1
ATOM 2954 C CA . LYS A 1 369 ? 21.529 -0.939 -31.196 1.00 92.44 369 LYS A CA 1
ATOM 2955 C C . LYS A 1 369 ? 22.260 -1.995 -32.028 1.00 92.44 369 LYS A C 1
ATOM 2957 O O . LYS A 1 369 ? 23.495 -2.022 -32.071 1.00 92.44 369 LYS A O 1
ATOM 2962 N N . LYS A 1 370 ? 21.520 -2.892 -32.689 1.00 89.25 370 LYS A N 1
ATOM 2963 C CA . LYS A 1 370 ? 22.121 -3.889 -33.588 1.00 89.25 370 LYS A CA 1
ATOM 2964 C C . LYS A 1 370 ? 22.703 -3.189 -34.817 1.00 89.25 370 LYS A C 1
ATOM 2966 O O . LYS A 1 370 ? 22.143 -2.226 -35.325 1.00 89.25 370 LYS A O 1
ATOM 2971 N N . ARG A 1 371 ? 23.834 -3.698 -35.317 1.00 76.38 371 ARG A N 1
ATOM 2972 C CA . ARG A 1 371 ? 24.463 -3.192 -36.554 1.00 76.38 371 ARG A CA 1
ATOM 2973 C C . ARG A 1 371 ? 23.715 -3.604 -37.825 1.00 76.38 371 ARG A C 1
ATOM 2975 O O . ARG A 1 371 ? 23.915 -2.987 -38.862 1.00 76.38 371 ARG A O 1
ATOM 2982 N N . ALA A 1 372 ? 22.913 -4.666 -37.756 1.00 76.38 372 ALA A N 1
ATOM 2983 C CA . ALA A 1 372 ? 22.076 -5.100 -38.868 1.00 76.38 372 ALA A CA 1
ATOM 2984 C C . ALA A 1 372 ? 20.884 -4.147 -39.039 1.00 76.38 372 ALA A C 1
ATOM 2986 O O . ALA A 1 372 ? 20.360 -3.638 -38.048 1.00 76.38 372 ALA A O 1
ATOM 2987 N N . GLU A 1 373 ? 20.442 -3.935 -40.280 1.00 72.62 373 GLU A N 1
ATOM 2988 C CA . GLU A 1 373 ? 19.266 -3.111 -40.559 1.00 72.62 373 GLU A CA 1
ATOM 2989 C C . GLU A 1 373 ? 18.023 -3.672 -39.852 1.00 72.62 373 GLU A C 1
ATOM 2991 O O . GLU A 1 373 ? 17.607 -4.816 -40.057 1.00 72.62 373 GLU A O 1
ATOM 2996 N N . CYS A 1 374 ? 17.433 -2.839 -38.997 1.00 80.81 374 CYS A N 1
ATOM 2997 C CA . CYS A 1 374 ? 16.168 -3.106 -38.329 1.00 80.81 374 CYS A CA 1
ATOM 2998 C C . CYS A 1 374 ? 15.031 -3.000 -39.353 1.00 80.81 374 CYS A C 1
ATOM 3000 O O . CYS A 1 374 ? 14.812 -1.938 -39.929 1.00 80.81 374 CYS A O 1
ATOM 3002 N N . ARG A 1 375 ? 14.287 -4.091 -39.573 1.00 75.44 375 ARG A N 1
ATOM 3003 C CA . ARG A 1 375 ? 13.139 -4.112 -40.504 1.00 75.44 375 ARG A CA 1
ATOM 3004 C C . ARG A 1 375 ? 11.886 -3.428 -39.941 1.00 75.44 375 ARG A C 1
ATOM 3006 O O . ARG A 1 375 ? 10.905 -3.270 -40.664 1.00 75.44 375 ARG A O 1
ATOM 3013 N N . LYS A 1 376 ? 11.893 -3.054 -38.658 1.00 79.00 376 LYS A N 1
ATOM 3014 C CA . LYS A 1 376 ? 10.789 -2.349 -37.998 1.00 79.00 376 LYS A CA 1
ATOM 3015 C C . LYS A 1 376 ? 10.943 -0.849 -38.192 1.00 79.00 376 LYS A C 1
ATOM 3017 O O . LYS A 1 376 ? 12.025 -0.294 -38.022 1.00 79.00 376 LYS A O 1
ATOM 3022 N N . SER A 1 377 ? 9.839 -0.197 -38.541 1.00 73.31 377 SER A N 1
ATOM 3023 C CA . SER A 1 377 ? 9.815 1.250 -38.720 1.00 73.31 377 SER A CA 1
ATOM 3024 C C . SER A 1 377 ? 9.706 1.961 -37.374 1.00 73.31 377 SER A C 1
ATOM 3026 O O . SER A 1 377 ? 8.805 1.672 -36.590 1.00 73.31 377 SER A O 1
ATOM 3028 N N . ALA A 1 378 ? 10.589 2.932 -37.147 1.00 70.88 378 ALA A N 1
ATOM 3029 C CA . ALA A 1 378 ? 10.511 3.866 -36.026 1.00 70.88 378 ALA A CA 1
ATOM 3030 C C . ALA A 1 378 ? 9.687 5.134 -36.354 1.00 70.88 378 ALA A C 1
ATOM 3032 O O . ALA A 1 378 ? 9.498 5.981 -35.486 1.00 70.88 378 ALA A O 1
ATOM 3033 N N . LEU A 1 379 ? 9.171 5.272 -37.587 1.00 62.16 379 LEU A N 1
ATOM 3034 C CA . LEU A 1 379 ? 8.526 6.495 -38.103 1.00 62.16 379 LEU A CA 1
ATOM 3035 C C . LEU A 1 379 ? 7.105 6.759 -37.562 1.00 62.16 379 LEU A C 1
ATOM 3037 O O . LEU A 1 379 ? 6.500 7.763 -37.921 1.00 62.16 379 LEU A O 1
ATOM 3041 N N . GLY A 1 380 ? 6.555 5.868 -36.731 1.00 67.00 380 GLY A N 1
ATOM 3042 C CA . GLY A 1 380 ? 5.205 5.992 -36.158 1.00 67.00 380 GLY A CA 1
ATOM 3043 C C . GLY A 1 380 ? 5.157 6.453 -34.699 1.00 67.00 380 GLY A C 1
ATOM 3044 O O . GLY A 1 380 ? 4.065 6.599 -34.157 1.00 67.00 380 GLY A O 1
ATOM 3045 N N . TYR A 1 381 ? 6.311 6.647 -34.055 1.00 78.25 381 TYR A N 1
ATOM 3046 C CA . TYR A 1 381 ? 6.386 7.050 -32.652 1.00 78.25 381 TYR A CA 1
ATOM 3047 C C . TYR A 1 381 ? 6.516 8.567 -32.521 1.00 78.25 381 TYR A C 1
ATOM 3049 O O . TYR A 1 381 ? 7.313 9.190 -33.222 1.00 78.25 381 TYR A O 1
ATOM 3057 N N . GLU A 1 382 ? 5.761 9.155 -31.592 1.00 77.44 382 GLU A N 1
ATOM 3058 C CA . GLU A 1 382 ? 5.920 10.563 -31.228 1.00 77.44 382 GLU A CA 1
ATOM 3059 C C . GLU A 1 382 ? 7.322 10.817 -30.667 1.00 77.44 382 GLU A C 1
ATOM 3061 O O . GLU A 1 382 ? 7.796 10.074 -29.796 1.00 77.44 382 GLU A O 1
ATOM 3066 N N . ALA A 1 383 ? 7.957 11.891 -31.143 1.00 80.62 383 ALA A N 1
ATOM 3067 C CA . ALA A 1 383 ? 9.267 12.318 -30.670 1.00 80.62 383 ALA A CA 1
ATOM 3068 C C . ALA A 1 383 ? 9.255 12.536 -29.148 1.00 80.62 383 ALA A C 1
ATOM 3070 O O . ALA A 1 383 ? 8.241 12.937 -28.574 1.00 80.62 383 ALA A O 1
ATOM 3071 N N . LEU A 1 384 ? 10.373 12.221 -28.497 1.00 85.19 384 LEU A N 1
ATOM 3072 C CA . LEU A 1 384 ? 10.580 12.516 -27.083 1.00 85.19 384 LEU A CA 1
ATOM 3073 C C . LEU A 1 384 ? 11.303 13.849 -26.950 1.00 85.19 384 LEU A C 1
ATOM 3075 O O . LEU A 1 384 ? 12.279 14.095 -27.660 1.00 85.19 384 LEU A O 1
ATOM 3079 N N . ASP A 1 385 ? 10.850 14.669 -26.008 1.00 85.81 385 ASP A N 1
ATOM 3080 C CA . ASP A 1 385 ? 11.568 15.872 -25.614 1.00 85.81 385 ASP A CA 1
ATOM 3081 C C . ASP A 1 385 ? 12.805 15.473 -24.806 1.00 85.81 385 ASP A C 1
ATOM 3083 O O . ASP A 1 385 ? 12.703 14.873 -23.730 1.00 85.81 385 ASP A O 1
ATOM 3087 N N . MET A 1 386 ? 13.981 15.793 -25.342 1.00 86.94 386 MET A N 1
ATOM 3088 C CA . MET A 1 386 ? 15.278 15.442 -24.768 1.00 86.94 386 MET A CA 1
ATOM 3089 C C . MET A 1 386 ? 16.000 16.698 -24.279 1.00 86.94 386 MET A C 1
ATOM 3091 O O . MET A 1 386 ? 15.880 17.769 -24.871 1.00 86.94 386 MET A O 1
ATOM 3095 N N . THR A 1 387 ? 16.773 16.552 -23.211 1.00 86.88 387 THR A N 1
ATOM 3096 C CA . THR A 1 387 ? 17.658 17.578 -22.657 1.00 86.88 387 THR A CA 1
ATOM 3097 C C . THR A 1 387 ? 19.071 17.032 -22.507 1.00 86.88 387 THR A C 1
ATOM 3099 O O . THR A 1 387 ? 19.276 15.815 -22.413 1.00 86.88 387 THR A O 1
ATOM 3102 N N . ASP A 1 388 ? 20.029 17.954 -22.422 1.00 85.44 388 ASP A N 1
ATOM 3103 C CA . ASP A 1 388 ? 21.388 17.659 -21.989 1.00 85.44 388 ASP A CA 1
ATOM 3104 C C . ASP A 1 388 ? 21.393 17.032 -20.587 1.00 85.44 388 ASP A C 1
ATOM 3106 O O . ASP A 1 388 ? 20.468 17.190 -19.782 1.00 85.44 388 ASP A O 1
ATOM 3110 N N . VAL A 1 389 ? 22.468 16.302 -20.310 1.00 79.38 389 VAL A N 1
ATOM 3111 C CA . VAL A 1 389 ? 22.651 15.495 -19.103 1.00 79.38 389 VAL A CA 1
ATOM 3112 C C . VAL A 1 389 ? 22.620 16.356 -17.839 1.00 79.38 389 VAL A C 1
ATOM 3114 O O . VAL A 1 389 ? 23.403 17.291 -17.692 1.00 79.38 389 VAL A O 1
ATOM 3117 N N . ASP A 1 390 ? 21.766 15.975 -16.888 1.00 73.38 390 ASP A N 1
ATOM 3118 C CA . ASP A 1 390 ? 21.701 16.558 -15.542 1.00 73.38 390 ASP A CA 1
ATOM 3119 C C . ASP A 1 390 ? 22.588 15.757 -14.559 1.00 73.38 390 ASP A C 1
ATOM 3121 O O . ASP A 1 390 ? 22.688 14.525 -14.635 1.00 73.38 390 ASP A O 1
ATOM 3125 N N . GLU A 1 391 ? 23.171 16.437 -13.566 1.00 77.31 391 GLU A N 1
ATOM 3126 C CA . GLU A 1 391 ? 23.925 15.860 -12.441 1.00 77.31 391 GLU A CA 1
ATOM 3127 C C . GLU A 1 391 ? 23.148 14.748 -11.708 1.00 77.31 391 GLU A C 1
ATOM 3129 O O . GLU A 1 391 ? 23.737 13.851 -11.090 1.00 77.31 391 GLU A O 1
ATOM 3134 N N . ARG A 1 392 ? 21.813 14.752 -11.817 1.00 76.88 392 ARG A N 1
ATOM 3135 C CA . ARG A 1 392 ? 20.920 13.711 -11.280 1.00 76.88 392 ARG A CA 1
ATOM 3136 C C . ARG A 1 392 ? 21.256 12.300 -11.772 1.00 76.88 392 ARG A C 1
ATOM 3138 O O . ARG A 1 392 ? 21.132 11.357 -10.986 1.00 76.88 392 ARG A O 1
ATOM 3145 N N . VAL A 1 393 ? 21.693 12.134 -13.024 1.00 82.38 393 VAL A N 1
ATOM 3146 C CA . VAL A 1 393 ? 22.050 10.814 -13.586 1.00 82.38 393 VAL A CA 1
ATOM 3147 C C . VAL A 1 393 ? 23.291 10.258 -12.888 1.00 82.38 393 VAL A C 1
ATOM 3149 O O . VAL A 1 393 ? 23.291 9.121 -12.406 1.00 82.38 393 VAL A O 1
ATOM 3152 N N . ALA A 1 394 ? 24.330 11.083 -12.742 1.00 82.56 394 ALA A N 1
ATOM 3153 C CA . ALA A 1 394 ? 25.549 10.707 -12.034 1.00 82.56 394 ALA A CA 1
ATOM 3154 C C . ALA A 1 394 ? 25.269 10.400 -10.552 1.00 82.56 394 ALA A C 1
ATOM 3156 O O . ALA A 1 394 ? 25.716 9.371 -10.033 1.00 82.56 394 ALA A O 1
ATOM 3157 N N . ALA A 1 395 ? 24.454 11.228 -9.888 1.00 81.69 395 ALA A N 1
ATOM 3158 C CA . ALA A 1 395 ? 24.045 11.016 -8.501 1.00 81.69 395 ALA A CA 1
ATOM 3159 C C . ALA A 1 395 ? 23.285 9.689 -8.308 1.00 81.69 395 ALA A C 1
ATOM 3161 O O . ALA A 1 395 ? 23.540 8.964 -7.338 1.00 81.69 395 ALA A O 1
ATOM 3162 N N . ARG A 1 396 ? 22.391 9.325 -9.244 1.00 84.12 396 ARG A N 1
ATOM 3163 C CA . ARG A 1 396 ? 21.683 8.032 -9.244 1.00 84.12 396 ARG A CA 1
ATOM 3164 C C . ARG A 1 396 ? 22.661 6.864 -9.321 1.00 84.12 396 ARG A C 1
ATOM 3166 O O . ARG A 1 396 ? 22.619 5.974 -8.471 1.00 84.12 396 ARG A O 1
ATOM 3173 N N . LYS A 1 397 ? 23.550 6.864 -10.314 1.00 86.56 397 LYS A N 1
ATOM 3174 C CA . LYS A 1 397 ? 24.516 5.775 -10.521 1.00 86.56 397 LYS A CA 1
ATOM 3175 C C . LYS A 1 397 ? 25.451 5.622 -9.323 1.00 86.56 397 LYS A C 1
ATOM 3177 O O . LYS A 1 397 ? 25.708 4.508 -8.863 1.00 86.56 397 LYS A O 1
ATOM 3182 N N . GLN A 1 398 ? 25.881 6.738 -8.734 1.00 82.56 398 GLN A N 1
ATOM 3183 C CA . GLN A 1 398 ? 26.701 6.723 -7.526 1.00 82.56 398 GLN A CA 1
ATOM 3184 C C . GLN A 1 398 ? 25.945 6.178 -6.306 1.00 82.56 398 GLN A C 1
ATOM 3186 O O . GLN A 1 398 ? 26.541 5.500 -5.468 1.00 82.56 398 GLN A O 1
ATOM 3191 N N . ARG A 1 399 ? 24.631 6.414 -6.205 1.00 79.62 399 ARG A N 1
ATOM 3192 C CA . ARG A 1 399 ? 23.786 5.807 -5.167 1.00 79.62 399 ARG A CA 1
ATOM 3193 C C . ARG A 1 399 ? 23.729 4.285 -5.303 1.00 79.62 399 ARG A C 1
ATOM 3195 O O . ARG A 1 399 ? 23.912 3.610 -4.293 1.00 79.62 399 ARG A O 1
ATOM 3202 N N . TYR A 1 400 ? 23.524 3.749 -6.507 1.00 74.00 400 TYR A N 1
ATOM 3203 C CA . TYR A 1 400 ? 23.539 2.297 -6.732 1.00 74.00 400 TYR A CA 1
ATOM 3204 C C . TYR A 1 400 ? 24.908 1.687 -6.424 1.00 74.00 400 TYR A C 1
ATOM 3206 O O . TYR A 1 400 ? 24.982 0.698 -5.702 1.00 74.00 400 TYR A O 1
ATOM 3214 N N . LEU A 1 401 ? 26.001 2.330 -6.841 1.00 76.00 401 LEU A N 1
ATOM 3215 C CA . LEU A 1 401 ? 27.354 1.908 -6.466 1.00 76.00 401 LEU A CA 1
ATOM 3216 C C . LEU A 1 401 ? 27.561 1.867 -4.949 1.00 76.00 401 LEU A C 1
ATOM 3218 O O . LEU A 1 401 ? 28.074 0.879 -4.434 1.00 76.00 401 LEU A O 1
ATOM 3222 N N . ARG A 1 402 ? 27.109 2.892 -4.214 1.00 75.06 402 ARG A N 1
ATOM 3223 C CA . ARG A 1 402 ? 27.174 2.894 -2.742 1.00 75.06 402 ARG A CA 1
ATOM 3224 C C . ARG A 1 402 ? 26.381 1.739 -2.133 1.00 75.06 402 ARG A C 1
ATOM 3226 O O . ARG A 1 402 ? 26.834 1.161 -1.148 1.00 75.06 402 ARG A O 1
ATOM 3233 N N . LEU A 1 403 ? 25.221 1.407 -2.701 1.00 65.94 403 LEU A N 1
ATOM 3234 C CA . LEU A 1 403 ? 24.422 0.253 -2.280 1.00 65.94 403 LEU A CA 1
ATOM 3235 C C . LEU A 1 403 ? 25.155 -1.071 -2.545 1.00 65.94 403 LEU A C 1
ATOM 3237 O O . LEU A 1 403 ? 25.081 -1.950 -1.695 1.00 65.94 403 LEU A O 1
ATOM 3241 N N . TYR A 1 404 ? 25.922 -1.184 -3.636 1.00 62.47 404 TYR A N 1
ATOM 3242 C CA . TYR A 1 404 ? 26.749 -2.365 -3.927 1.00 62.47 404 TYR A CA 1
ATOM 3243 C C . TYR A 1 404 ? 28.005 -2.478 -3.066 1.00 62.47 404 TYR A C 1
ATOM 3245 O O . TYR A 1 404 ? 28.412 -3.582 -2.725 1.00 62.47 404 TYR A O 1
ATOM 3253 N N . THR A 1 405 ? 28.622 -1.354 -2.694 1.00 57.16 405 THR A N 1
ATOM 3254 C CA . THR A 1 405 ? 29.803 -1.350 -1.814 1.00 57.16 405 THR A CA 1
ATOM 3255 C C . THR A 1 405 ? 29.459 -1.541 -0.339 1.00 57.16 405 THR A C 1
ATOM 3257 O O . THR A 1 405 ? 30.348 -1.812 0.466 1.00 57.16 405 THR A O 1
ATOM 3260 N N . LYS A 1 406 ? 28.187 -1.380 0.049 1.00 48.72 406 LYS A N 1
ATOM 3261 C CA . LYS A 1 406 ? 27.747 -1.749 1.394 1.00 48.72 406 LYS A CA 1
ATOM 3262 C C . LYS A 1 406 ? 27.826 -3.265 1.504 1.00 48.72 406 LY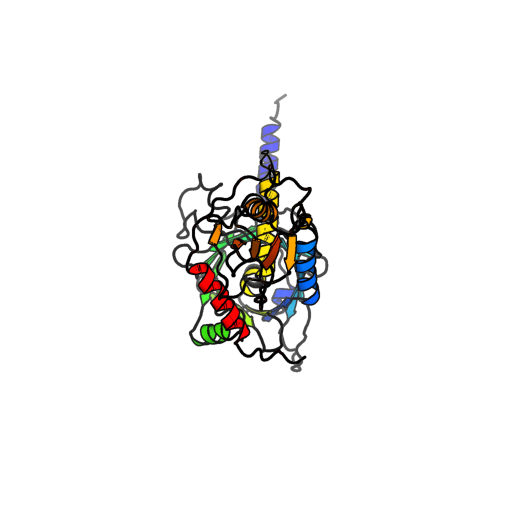S A C 1
ATOM 3264 O O . LYS A 1 406 ? 27.157 -3.970 0.758 1.00 48.72 406 LYS A O 1
ATOM 3269 N N . PHE A 1 407 ? 28.648 -3.740 2.438 1.00 39.50 407 PHE A N 1
ATOM 3270 C CA . PHE A 1 407 ? 28.758 -5.154 2.774 1.00 39.50 407 PHE A CA 1
ATOM 3271 C C . PHE A 1 407 ? 27.354 -5.719 3.007 1.00 39.50 407 PHE A C 1
ATOM 3273 O O . PHE A 1 407 ? 26.672 -5.351 3.967 1.00 39.50 407 PHE A O 1
ATOM 3280 N N . ASN A 1 408 ? 26.895 -6.555 2.081 1.00 41.59 408 ASN A N 1
ATOM 3281 C CA . ASN A 1 408 ? 25.624 -7.232 2.219 1.00 41.59 408 ASN A CA 1
ATOM 3282 C C . ASN A 1 408 ? 25.863 -8.420 3.151 1.00 41.59 408 ASN A C 1
ATOM 3284 O O . ASN A 1 408 ? 26.420 -9.430 2.730 1.00 41.59 408 ASN A O 1
ATOM 3288 N N . PHE A 1 409 ? 25.457 -8.302 4.418 1.00 37.41 409 PHE A N 1
ATOM 3289 C CA . PHE A 1 409 ? 25.537 -9.395 5.401 1.00 37.41 409 PHE A CA 1
ATOM 3290 C C . PHE A 1 409 ? 24.774 -10.665 4.968 1.00 37.41 409 PHE A C 1
ATOM 3292 O O . PHE A 1 409 ? 24.912 -11.705 5.602 1.00 37.41 409 PHE A O 1
ATOM 3299 N N . PHE A 1 410 ? 24.012 -10.593 3.872 1.00 37.03 410 PHE A N 1
ATOM 3300 C CA . PHE A 1 410 ? 23.250 -11.687 3.273 1.00 37.03 410 PHE A CA 1
ATOM 3301 C C . PHE A 1 410 ? 23.851 -12.210 1.955 1.00 37.03 410 PHE A C 1
ATOM 3303 O O . PHE A 1 410 ? 23.195 -12.947 1.229 1.00 37.03 410 PHE A O 1
ATOM 3310 N N . GLY A 1 411 ? 25.098 -11.853 1.632 1.00 34.31 411 GLY A N 1
ATOM 3311 C CA . GLY A 1 411 ? 25.859 -12.424 0.515 1.00 34.31 411 GLY A CA 1
ATOM 3312 C C . GLY A 1 411 ? 26.543 -13.756 0.844 1.00 34.31 411 GLY A C 1
ATOM 3313 O O . GLY A 1 411 ? 27.672 -13.958 0.412 1.00 34.31 411 GLY A O 1
ATOM 3314 N N . PHE A 1 412 ? 25.906 -14.631 1.629 1.00 29.58 412 PHE A N 1
ATOM 3315 C CA . PHE A 1 412 ? 26.331 -16.026 1.758 1.00 29.58 412 PHE A CA 1
ATOM 3316 C C . PHE A 1 412 ? 25.540 -16.866 0.755 1.00 29.58 412 PHE A C 1
ATOM 3318 O O . PHE A 1 412 ? 24.371 -17.179 0.975 1.00 29.58 412 PHE A O 1
ATOM 3325 N N . GLY A 1 413 ? 26.198 -17.176 -0.356 1.00 29.88 413 GLY A N 1
ATOM 3326 C CA . GLY A 1 413 ? 25.893 -18.287 -1.249 1.00 29.88 413 GLY A CA 1
ATOM 3327 C C . GLY A 1 413 ? 27.137 -19.146 -1.367 1.00 29.88 413 GLY A C 1
ATOM 3328 O O . GLY A 1 413 ? 28.228 -18.537 -1.470 1.00 29.88 413 GLY A O 1
#

pLDDT: mean 76.34, std 17.58, range [27.94, 97.19]

Radius of gyration: 25.63 Å; chains: 1; bounding box: 93×47×71 Å

Foldseek 3Di:
DDPDDPVVVVVVVVVVCCVPVVVVQQDFDFLVLLLVAQKKKKFWPDVVLVVQQLVCCQQQQLDDGFWTKIFIFGQDADPVRHGPRDGQKMWTDDLAWIWIGGVPDTRKIKGAFDQPPPLPPPPPDDDDDDPADPSFGWGMFIARRPPRHTNWTWTAGPVANQKIFIAGPPVRDTAKMKGWDADPVLVVCCVVVVFLDRIKMFIDDPNHTFKIKDWDDDPPDATMIMIGGDSPQDSRRSVVSVSVRVSCCCVRRNVSSVVSNVSSVVVVVVVPDPDDDDQRAGNDPQPCLVQWDKDAQWDAALVFAFFKKFPAQVRDHPNLLSLQLVPDPQFFKWKWFDADDPGGIITGGGSDQDRDPTQRHHGIMMTGGDPDDDPDDSVPHDHTHMDGDDCVVSVRNVVSVVVVPPPDPPPDD

InterPro domains:
  IPR003609 PAN/Apple domain [PS50948] (289-374)
  IPR003609 PAN/Apple domain [SM00473] (287-370)

Secondary structure (DSSP, 8-state):
-----HHHHHHHHHHHHHHHHHHHHSSPPP-THHHH-SEEEEEES-HHHHHHHHHHHHHTTTS--PPEEEEEEE-PBPTTS-B---EEEEEEE-SS-EEEEETTEEEEEEEE--TTTSHHHHTTS-----SS-TTPPEEEEEE-TTT--EEEEEEE-SS-TTEEEEEETTT--EEEEEEEE--HHHHHHHHTTSSS-S-EEEEEETTEEEEEEEEE--TTSPPEEEEEE-TT--HHHHHHHHHHHHHHIIIII-HHHHHHHHHHHHHHHHHTS--S-----SSS--SSGGGEEEETTEE--SSS--SEEES-TTT--HHHHHHHHHH-SS--EEEEEE-SSS--EEEEEES----SSPEE-TTEEEEEEPSSPP-S--TTSPPPPEEPPPHHHHHHHHHHHHHHHS--TT---